Protein AF-A0A951ZIF2-F1 (afdb_monomer_lite)

Sequence (422 aa):
MQTAITSGGLFALAMPRGSGKTTLCERAALWALMYGHARFVVLIAATEGMAEKILDRLKSELQHNDDLARDFPHVCYPIRRLENNARRCIGQLFDGRQTRIEWGAKRVVFPTMPDSVCDGRNVSGACVTVSGLTGALRGQSHVLEDGSVVRPDLAIVDDPQTRESSGSPSQCAERLAIITGDVLGMSGPGRTISVLMPCTVCQRGDLADQLLDRRTYPQWHGERTRTVYAWPSATRLWEEYFLRLDEGHRHDRGVDEANAYYAEHREAMDHGAVVAWPERFDTNELSAIQHAMNLRHRLKDEAFFAEYQNDPLAAEDSADLVPVSVLVERVNRIARGVAPLRAETLTAFIDVHDALLYWAVAAWSGDGSGWLIDYGAYPEQPRRRSAEGVTDAGRRRSWRRPRRSDPGRSFGARGPDRGARV

Secondary structure (DSSP, 8-state):
-HHHHHH--EEEEE--TTS-HHHHHHHHHHHHHHTTS-SEEEEEESSHHHHHHHHHHHHHHHHH-HHHHHH-HHHHHHHHTTTT-GGGSTT-EETTEE---EE-SSEEEPPP--GGGTTT---TT-EEEEEETTS--TT--EE-TTSPEE---EEEEES---HHHHT-HHHHHHHHHHIIIIITT-SPTT-PPEEEEEE---STTSHHHHHH-TTT-TTEEEEE--SEEE--S-HHHHHHHHHHHHHHHHTT-TTHHHHHHHHHHHHHHHTT-EES-TT---TT-S-HHHHHHHHHHHHHHHHHHHHTTS-PPPPP-SS----HHHHHHT---PPTT---TT--EEEEEEEE-SS-EEEEEEEE-TTS-EEEEEEEEESPPS----SS---SGGGS---PPPPS------------------

Foldseek 3Di:
DLCCLQVPAAAEEEAFPPPCLLVVVLVVVVVCLQQVSWQEEEEEEQFQVVSLVSVVVNLCCLQPVVVCCVVFVQFSVLSVVCVLPQVVQVVDDDPNHRQNFGRDSFKTFTGQDDPVPGVNRGSRRRMYGYGYLPGPQADDWDQGPVRDIDWAQEYEYEANDDLVLQPDLVSQVVSLCSCVPRVQPRHDPPGTHRYYYHHFQLACPGNSNQLLDCVNPVRYVHDFDAQWPWAAPCVVLLVVLVVQQVVCVVVVVHNVRSQVSCVVCVCNRCHGIDGDDFPPADPSHDTSNRRLSVCCVVLPDQRSCRNRVSHGDHPPPPDPPCPVVNVVVPDDPDDAQDDDPQFDDKDKDWDDDDQKIKIWIKTAHPVGDIDTRDIAIPPGDPDDDDDDDDPDSPPDDDDDDDDPDDPDDDPDDDDDDDDDDD

pLDDT: mean 86.07, std 18.72, range [27.34, 98.38]

Radius of gyration: 31.66 Å; chains: 1; bounding box: 112×42×74 Å

Structure (mmCIF, N/CA/C/O backbone):
data_AF-A0A951ZIF2-F1
#
_entry.id   AF-A0A951ZIF2-F1
#
loop_
_atom_site.group_PDB
_atom_site.id
_atom_site.type_symbol
_atom_site.label_atom_id
_atom_site.label_alt_id
_atom_site.label_comp_id
_atom_site.label_asym_id
_atom_site.label_entity_id
_atom_site.label_seq_id
_atom_site.pdbx_PDB_ins_code
_atom_site.Cartn_x
_atom_site.Cartn_y
_atom_site.Cartn_z
_atom_site.occupancy
_atom_site.B_iso_or_equiv
_atom_site.auth_seq_id
_atom_site.auth_comp_id
_atom_site.auth_asym_id
_atom_site.auth_atom_id
_atom_site.pdbx_PDB_model_num
ATOM 1 N N . MET A 1 1 ? -6.973 -12.023 -0.160 1.00 89.31 1 MET A N 1
ATOM 2 C CA . MET A 1 1 ? -7.317 -11.002 0.866 1.00 89.31 1 MET A CA 1
ATOM 3 C C . MET A 1 1 ? -8.489 -11.405 1.762 1.00 89.31 1 MET A C 1
ATOM 5 O O . MET A 1 1 ? -8.261 -11.565 2.951 1.00 89.31 1 MET A O 1
ATOM 9 N N . GLN A 1 2 ? -9.709 -11.608 1.240 1.00 92.19 2 GLN A N 1
ATOM 10 C CA . GLN A 1 2 ? -10.892 -11.952 2.056 1.00 92.19 2 GLN A CA 1
ATOM 11 C C . GLN A 1 2 ? -10.670 -13.157 2.987 1.00 92.19 2 GLN A C 1
ATOM 13 O O . GLN A 1 2 ? -10.975 -13.082 4.176 1.00 92.19 2 GLN A O 1
ATOM 18 N N . THR A 1 3 ? -10.088 -14.244 2.473 1.00 91.00 3 THR A N 1
ATOM 19 C CA . THR A 1 3 ? -9.743 -15.431 3.273 1.00 91.00 3 THR A CA 1
ATOM 20 C C . THR A 1 3 ? -8.794 -15.093 4.422 1.00 91.00 3 THR A C 1
ATOM 22 O O . THR A 1 3 ? -9.026 -15.528 5.541 1.00 91.00 3 THR A O 1
ATOM 25 N N . ALA A 1 4 ? -7.773 -14.263 4.175 1.00 92.19 4 ALA A N 1
ATOM 26 C CA . ALA A 1 4 ? -6.820 -13.859 5.208 1.00 92.19 4 ALA A CA 1
ATOM 27 C C . ALA A 1 4 ? -7.498 -13.052 6.325 1.00 92.19 4 ALA A C 1
ATOM 29 O O . ALA A 1 4 ? -7.230 -13.302 7.490 1.00 92.19 4 ALA A O 1
ATOM 30 N N . ILE A 1 5 ? -8.420 -12.144 5.980 1.00 93.94 5 ILE A N 1
ATOM 31 C CA . ILE A 1 5 ? -9.170 -11.353 6.968 1.00 93.94 5 ILE A CA 1
ATOM 32 C C . ILE A 1 5 ? -10.111 -12.241 7.793 1.00 93.94 5 ILE A C 1
ATOM 34 O O . ILE A 1 5 ? -10.149 -12.130 9.012 1.00 93.94 5 ILE A O 1
ATOM 38 N N . THR A 1 6 ? -10.881 -13.110 7.136 1.00 90.31 6 THR A N 1
ATOM 39 C CA . THR A 1 6 ? -11.969 -13.870 7.785 1.00 90.31 6 THR A CA 1
ATOM 40 C C . THR A 1 6 ? -11.498 -15.102 8.542 1.00 90.31 6 THR A C 1
ATOM 42 O O . THR A 1 6 ? -12.114 -15.475 9.534 1.00 90.31 6 THR A O 1
ATOM 45 N N . SER A 1 7 ? -10.428 -15.748 8.077 1.00 84.44 7 SER A N 1
ATOM 46 C CA . SER A 1 7 ? -9.911 -16.986 8.675 1.00 84.44 7 SER A CA 1
ATOM 47 C C . SER A 1 7 ? -8.719 -16.750 9.604 1.00 84.44 7 SER A C 1
ATOM 49 O O . SER A 1 7 ? -8.267 -17.692 10.249 1.00 84.44 7 SER A O 1
ATOM 51 N N . GLY A 1 8 ? -8.212 -15.515 9.680 1.00 78.62 8 GLY A N 1
ATOM 52 C CA . GLY A 1 8 ? -6.922 -15.220 10.293 1.00 78.62 8 GLY A CA 1
ATOM 53 C C . GLY A 1 8 ? -5.784 -15.669 9.377 1.00 78.62 8 GLY A C 1
ATOM 54 O O . GLY A 1 8 ? -5.671 -16.842 9.026 1.00 78.62 8 GLY A O 1
ATOM 55 N N . GLY A 1 9 ? -4.930 -14.742 8.952 1.00 90.31 9 GLY A N 1
ATOM 56 C CA . GLY A 1 9 ? -3.824 -15.098 8.071 1.00 90.31 9 GLY A CA 1
ATOM 57 C C . GLY A 1 9 ? -2.937 -13.933 7.671 1.00 90.31 9 GLY A C 1
ATOM 58 O O . GLY A 1 9 ? -3.307 -12.764 7.786 1.00 90.31 9 GLY A O 1
ATOM 59 N N . LEU A 1 10 ? -1.753 -14.284 7.177 1.00 95.81 10 LEU A N 1
ATOM 60 C CA . LEU A 1 10 ? -0.747 -13.344 6.701 1.00 95.81 10 LEU A CA 1
ATOM 61 C C . LEU A 1 10 ? -0.702 -13.430 5.178 1.00 95.81 10 LEU A C 1
ATOM 63 O O . LEU A 1 10 ? -0.456 -14.499 4.621 1.00 95.81 10 LEU A O 1
ATOM 67 N N . PHE A 1 11 ? -0.980 -12.327 4.496 1.00 96.81 11 PHE A N 1
ATOM 68 C CA . PHE A 1 11 ? -1.065 -12.273 3.041 1.00 96.81 11 PHE A CA 1
ATOM 69 C C . PHE A 1 11 ? -0.164 -11.163 2.517 1.00 96.81 11 PHE A C 1
ATOM 71 O O . PHE A 1 11 ? -0.373 -9.995 2.837 1.00 96.81 11 PHE A O 1
ATOM 78 N N . ALA A 1 12 ? 0.820 -11.531 1.702 1.00 96.81 12 ALA A N 1
ATOM 79 C CA . ALA A 1 12 ? 1.711 -10.595 1.031 1.00 96.81 12 ALA A CA 1
ATOM 80 C C . ALA A 1 12 ? 1.383 -10.585 -0.462 1.00 96.81 12 ALA A C 1
ATOM 82 O O . ALA A 1 12 ? 1.265 -11.646 -1.077 1.00 96.81 12 ALA A O 1
ATOM 83 N N . LEU A 1 13 ? 1.232 -9.397 -1.042 1.00 95.69 13 LEU A N 1
ATOM 84 C CA . LEU A 1 13 ? 0.830 -9.239 -2.435 1.00 95.69 13 LEU A CA 1
ATOM 85 C C . LEU A 1 13 ? 1.728 -8.231 -3.138 1.00 95.69 13 LEU A C 1
ATOM 87 O O . LEU A 1 13 ? 1.702 -7.040 -2.825 1.00 95.69 13 LEU A O 1
ATOM 91 N N . ALA A 1 14 ? 2.443 -8.712 -4.148 1.00 95.62 14 ALA A N 1
ATOM 92 C CA . ALA A 1 14 ? 3.211 -7.879 -5.053 1.00 95.62 14 ALA A CA 1
ATOM 93 C C . ALA A 1 14 ? 2.496 -7.755 -6.400 1.00 95.62 14 ALA A C 1
ATOM 95 O O . ALA A 1 14 ? 2.204 -8.753 -7.070 1.00 95.62 14 ALA A O 1
ATOM 96 N N . MET A 1 15 ? 2.210 -6.515 -6.798 1.00 94.06 15 MET A N 1
ATOM 97 C CA . MET A 1 15 ? 1.589 -6.192 -8.084 1.00 94.06 15 MET A CA 1
ATOM 98 C C . MET A 1 15 ? 2.414 -5.166 -8.847 1.00 94.06 15 MET A C 1
ATOM 100 O O . MET A 1 15 ? 3.096 -4.361 -8.210 1.00 94.06 15 MET A O 1
ATOM 104 N N . PRO A 1 16 ? 2.346 -5.149 -10.190 1.00 93.38 16 PRO A N 1
ATOM 105 C CA . PRO A 1 16 ? 3.002 -4.117 -10.974 1.00 93.38 16 PRO A CA 1
ATOM 106 C C . PRO A 1 16 ? 2.578 -2.721 -10.521 1.00 93.38 16 PRO A C 1
ATOM 108 O O . PRO A 1 16 ? 1.409 -2.488 -10.177 1.00 93.38 16 PRO A O 1
ATOM 111 N N . ARG A 1 17 ? 3.508 -1.768 -10.564 1.00 90.69 17 ARG A N 1
ATOM 112 C CA . ARG A 1 17 ? 3.235 -0.372 -10.225 1.00 90.69 17 ARG A CA 1
ATOM 113 C C . ARG A 1 17 ? 2.013 0.166 -10.978 1.00 90.69 17 ARG A C 1
ATOM 115 O O . ARG A 1 17 ? 1.813 -0.099 -12.161 1.00 90.69 17 ARG A O 1
ATOM 122 N N . GLY A 1 18 ? 1.174 0.924 -10.274 1.00 87.12 18 GLY A N 1
ATOM 123 C CA . GLY A 1 18 ? -0.049 1.498 -10.844 1.00 87.12 18 GLY A CA 1
ATOM 124 C C . GLY A 1 18 ? -1.237 0.534 -10.947 1.00 87.12 18 GLY A C 1
ATOM 125 O O . GLY A 1 18 ? -2.290 0.951 -11.404 1.00 87.12 18 GLY A O 1
ATOM 126 N N . SER A 1 19 ? -1.127 -0.712 -10.473 1.00 88.12 19 SER A N 1
ATOM 127 C CA . SER A 1 19 ? -2.236 -1.690 -10.521 1.00 88.12 19 SER A CA 1
ATOM 128 C C . SER A 1 19 ? -3.218 -1.594 -9.339 1.00 88.12 19 SER A C 1
ATOM 130 O O . SER A 1 19 ? -3.991 -2.514 -9.099 1.00 88.12 19 SER A O 1
ATOM 132 N N . GLY A 1 20 ? -3.166 -0.514 -8.550 1.00 90.31 20 GLY A N 1
ATOM 133 C CA . GLY A 1 20 ? -4.113 -0.283 -7.451 1.00 90.31 20 GLY A CA 1
ATOM 134 C C . GLY A 1 20 ? -3.917 -1.156 -6.203 1.00 90.31 20 GLY A C 1
ATOM 135 O O . GLY A 1 20 ? -4.855 -1.297 -5.424 1.00 90.31 20 GLY A O 1
ATOM 136 N N . LYS A 1 21 ? -2.721 -1.721 -5.972 1.00 91.69 21 LYS A N 1
ATOM 137 C CA . LYS A 1 21 ? -2.437 -2.621 -4.831 1.00 91.69 21 LYS A CA 1
ATOM 138 C C . LYS A 1 21 ? -2.850 -2.044 -3.465 1.00 91.69 21 LYS A C 1
ATOM 140 O O . LYS A 1 21 ? -3.536 -2.710 -2.695 1.00 91.69 21 LYS A O 1
ATOM 145 N N . THR A 1 22 ? -2.510 -0.781 -3.201 1.00 92.31 22 THR A N 1
ATOM 146 C CA . THR A 1 22 ? -2.891 -0.082 -1.965 1.00 92.31 22 THR A CA 1
ATOM 147 C C . THR A 1 22 ? -4.398 0.137 -1.907 1.00 92.31 22 THR A C 1
ATOM 149 O O . THR A 1 22 ? -5.016 -0.117 -0.879 1.00 92.31 22 THR A O 1
ATOM 152 N N . THR A 1 23 ? -5.015 0.529 -3.027 1.00 93.69 23 THR A N 1
ATOM 153 C CA . THR A 1 23 ? -6.468 0.716 -3.120 1.00 93.69 23 THR A CA 1
ATOM 154 C C . THR A 1 23 ? -7.218 -0.578 -2.814 1.00 93.69 23 THR A C 1
ATOM 156 O O . THR A 1 23 ? -8.176 -0.545 -2.052 1.00 93.69 23 THR A O 1
ATOM 159 N N . LEU A 1 24 ? -6.777 -1.729 -3.328 1.00 93.75 24 LEU A N 1
ATOM 160 C CA . LEU A 1 24 ? -7.391 -3.025 -3.013 1.00 93.75 24 LEU A CA 1
ATOM 161 C C . LEU A 1 24 ? -7.364 -3.318 -1.505 1.00 93.75 24 LEU A C 1
ATOM 163 O O . LEU A 1 24 ? -8.386 -3.709 -0.941 1.00 93.75 24 LEU A O 1
ATOM 167 N N . CYS A 1 25 ? -6.234 -3.073 -0.838 1.00 93.88 25 CYS A N 1
ATOM 168 C CA . CYS A 1 25 ? -6.116 -3.253 0.610 1.00 93.88 25 CYS A CA 1
ATOM 169 C C . CYS A 1 25 ? -6.946 -2.236 1.411 1.00 93.88 25 CYS A C 1
ATOM 171 O O . CYS A 1 25 ? -7.539 -2.608 2.421 1.00 93.88 25 CYS A O 1
ATOM 173 N N . GLU A 1 26 ? -7.060 -0.987 0.951 1.00 94.19 26 GLU A N 1
ATOM 174 C CA . GLU A 1 26 ? -7.960 0.018 1.536 1.00 94.19 26 GLU A CA 1
ATOM 175 C C . GLU A 1 26 ? -9.424 -0.428 1.454 1.00 94.19 26 GLU A C 1
ATOM 177 O O . GLU A 1 26 ? -10.152 -0.367 2.446 1.00 94.19 26 GLU A O 1
ATOM 182 N N . ARG A 1 27 ? -9.859 -0.939 0.293 1.00 95.38 27 ARG A N 1
ATOM 183 C CA . ARG A 1 27 ? -11.214 -1.488 0.129 1.00 95.38 27 ARG A CA 1
ATOM 184 C C . ARG A 1 27 ? -11.439 -2.710 0.999 1.00 95.38 27 ARG A C 1
ATOM 186 O O . ARG A 1 27 ? -12.501 -2.819 1.604 1.00 95.38 27 ARG A O 1
ATOM 193 N N . ALA A 1 28 ? -10.443 -3.585 1.114 1.00 96.19 28 ALA A N 1
ATOM 194 C CA . ALA A 1 28 ? -10.508 -4.734 2.006 1.00 96.19 28 ALA A CA 1
ATOM 195 C C . ALA A 1 28 ? -10.625 -4.307 3.482 1.00 96.19 28 ALA A C 1
ATOM 197 O O . ALA A 1 28 ? -11.407 -4.903 4.217 1.00 96.19 28 ALA A O 1
ATOM 198 N N . ALA A 1 29 ? -9.916 -3.253 3.904 1.00 96.44 29 ALA A N 1
ATOM 199 C CA . ALA A 1 29 ? -10.017 -2.699 5.254 1.00 96.44 29 ALA A CA 1
ATOM 200 C C . ALA A 1 29 ? -11.392 -2.066 5.525 1.00 96.44 29 ALA A C 1
ATOM 202 O O . ALA A 1 29 ? -11.993 -2.360 6.557 1.00 96.44 29 ALA A O 1
ATOM 203 N N . LEU A 1 30 ? -11.929 -1.256 4.598 1.00 96.38 30 LEU A N 1
ATOM 204 C CA . LEU A 1 30 ? -13.293 -0.713 4.718 1.00 96.38 30 LEU A CA 1
ATOM 205 C C . LEU A 1 30 ? -14.324 -1.827 4.793 1.00 96.38 30 LEU A C 1
ATOM 207 O O . LEU A 1 30 ? -15.172 -1.811 5.676 1.00 96.38 30 LEU A O 1
ATOM 211 N N . TRP A 1 31 ? -14.240 -2.805 3.895 1.00 96.94 31 TRP A N 1
ATOM 212 C CA . TRP A 1 31 ? -15.128 -3.957 3.903 1.00 96.94 31 TRP A CA 1
ATOM 213 C C . TRP A 1 31 ? -15.056 -4.705 5.242 1.00 96.94 31 TRP A C 1
ATOM 215 O O . TRP A 1 31 ? -16.092 -4.989 5.839 1.00 96.94 31 TRP A O 1
ATOM 225 N N . ALA A 1 32 ? -13.851 -4.948 5.764 1.00 97.06 32 ALA A N 1
ATOM 226 C CA . ALA A 1 32 ? -13.676 -5.624 7.043 1.00 97.06 32 ALA A CA 1
ATOM 227 C C . ALA A 1 32 ? -14.291 -4.845 8.214 1.00 97.06 32 ALA A C 1
ATOM 229 O O . ALA A 1 32 ? -14.941 -5.450 9.063 1.00 97.06 32 ALA A O 1
ATOM 230 N N . LEU A 1 33 ? -14.123 -3.520 8.239 1.00 97.12 33 LEU A N 1
ATOM 231 C CA . LEU A 1 33 ? -14.714 -2.645 9.254 1.00 97.12 33 LEU A CA 1
ATOM 232 C C . LEU A 1 33 ? -16.241 -2.613 9.152 1.00 97.12 33 LEU A C 1
ATOM 234 O O . LEU A 1 33 ? -16.920 -2.810 10.150 1.00 97.12 33 LEU A O 1
ATOM 238 N N . MET A 1 34 ? -16.780 -2.399 7.950 1.00 96.12 34 MET A N 1
ATOM 239 C CA . MET A 1 34 ? -18.216 -2.200 7.706 1.00 96.12 34 MET A CA 1
ATOM 240 C C . MET A 1 34 ? -19.052 -3.460 7.922 1.00 96.12 34 MET A C 1
ATOM 242 O O . MET A 1 34 ? -20.202 -3.377 8.342 1.00 96.12 34 MET A O 1
ATOM 246 N N . TYR A 1 35 ? -18.476 -4.631 7.656 1.00 95.69 35 TYR A N 1
ATOM 247 C CA . TYR A 1 35 ? -19.122 -5.921 7.907 1.00 95.69 35 TYR A CA 1
ATOM 248 C C . TYR A 1 35 ? -18.730 -6.536 9.260 1.00 95.69 35 TYR A C 1
ATOM 250 O O . TYR A 1 35 ? -19.153 -7.646 9.573 1.00 95.69 35 TYR A O 1
ATOM 258 N N . GLY A 1 36 ? -17.931 -5.836 10.074 1.00 94.25 36 GLY A N 1
ATOM 259 C CA . GLY A 1 36 ? -17.532 -6.295 11.407 1.00 94.25 36 GLY A CA 1
ATOM 260 C C . GLY A 1 36 ? -16.567 -7.488 11.417 1.00 94.25 36 GLY A C 1
ATOM 261 O O . GLY A 1 36 ? -16.418 -8.140 12.449 1.00 94.25 36 GLY A O 1
ATOM 262 N N . HIS A 1 37 ? -15.898 -7.781 10.299 1.00 94.81 37 HIS A N 1
ATOM 263 C CA . HIS A 1 37 ? -14.835 -8.792 10.234 1.00 94.81 37 HIS A CA 1
ATOM 264 C C . HIS A 1 37 ? -13.554 -8.352 10.952 1.00 94.81 37 HIS A C 1
ATOM 266 O O . HIS A 1 37 ? -12.781 -9.198 11.391 1.00 94.81 37 HIS A O 1
ATOM 272 N N . ALA A 1 38 ? -13.339 -7.042 11.077 1.00 94.69 38 ALA A N 1
ATOM 273 C CA . ALA A 1 38 ? -12.296 -6.449 11.901 1.00 94.69 38 ALA A CA 1
ATOM 274 C C . ALA A 1 38 ? -12.899 -5.315 12.730 1.00 94.69 38 ALA A C 1
ATOM 276 O O . ALA A 1 38 ? -13.675 -4.506 12.218 1.00 94.69 38 ALA A O 1
ATOM 277 N N . ARG A 1 39 ? -12.540 -5.241 14.012 1.00 94.19 39 ARG A N 1
ATOM 278 C CA . ARG A 1 39 ? -12.967 -4.155 14.907 1.00 94.19 39 ARG A CA 1
ATOM 279 C C . ARG A 1 39 ? -11.878 -3.119 15.116 1.00 94.19 39 ARG A C 1
ATOM 281 O O . ARG A 1 39 ? -12.189 -1.993 15.500 1.00 94.19 39 ARG A O 1
ATOM 288 N N . PHE A 1 40 ? -10.617 -3.481 14.896 1.00 96.56 40 PHE A N 1
ATOM 289 C CA . PHE A 1 40 ? -9.499 -2.574 15.075 1.00 96.56 40 PHE A CA 1
ATOM 290 C C . PHE A 1 40 ? -8.433 -2.814 13.998 1.00 96.56 40 PHE A C 1
ATOM 292 O O . PHE A 1 40 ? -7.632 -3.747 14.071 1.00 96.56 40 PHE A O 1
ATOM 299 N N . VAL A 1 41 ? -8.405 -1.900 13.025 1.00 98.00 41 VAL A N 1
ATOM 300 C CA . VAL A 1 41 ? -7.436 -1.875 11.928 1.00 98.00 41 VAL A CA 1
ATOM 301 C C . VAL A 1 41 ? -6.259 -0.954 12.253 1.00 98.00 41 VAL A C 1
ATOM 303 O O . VAL A 1 41 ? -6.451 0.194 12.648 1.00 98.00 41 VAL A O 1
ATOM 306 N N . VAL A 1 42 ? -5.034 -1.425 12.025 1.00 98.00 42 VAL A N 1
ATOM 307 C CA . VAL A 1 42 ? -3.820 -0.597 12.088 1.00 98.00 42 VAL A CA 1
ATOM 308 C C . VAL A 1 42 ? -3.245 -0.445 10.685 1.00 98.00 42 VAL A C 1
ATOM 310 O O . VAL A 1 42 ? -2.929 -1.433 10.022 1.00 98.00 42 VAL A O 1
ATOM 313 N N . LEU A 1 43 ? -3.102 0.793 10.227 1.00 98.25 43 LEU A N 1
ATOM 314 C CA . LEU A 1 43 ? -2.470 1.133 8.957 1.00 98.25 43 LEU A CA 1
ATOM 315 C C . LEU A 1 43 ? -0.996 1.435 9.210 1.00 98.25 43 LEU A C 1
ATOM 317 O O . LEU A 1 43 ? -0.655 2.335 9.977 1.00 98.25 43 LEU A O 1
ATOM 321 N N . ILE A 1 44 ? -0.124 0.673 8.572 1.00 98.06 44 ILE A N 1
ATOM 322 C CA . ILE A 1 44 ? 1.321 0.735 8.738 1.00 98.06 44 ILE A CA 1
ATOM 323 C C . ILE A 1 44 ? 1.935 0.995 7.371 1.00 98.06 44 ILE A C 1
ATOM 325 O O . ILE A 1 44 ? 1.575 0.348 6.395 1.00 98.06 44 ILE A O 1
ATOM 329 N N . ALA A 1 45 ? 2.881 1.922 7.306 1.00 96.88 45 ALA A N 1
ATOM 330 C CA . ALA A 1 45 ? 3.685 2.161 6.113 1.00 96.88 45 ALA A CA 1
ATOM 331 C C . ALA A 1 45 ? 5.152 2.377 6.498 1.00 96.88 45 ALA A C 1
ATOM 333 O O . ALA A 1 45 ? 5.483 2.437 7.685 1.00 96.88 45 ALA A O 1
ATOM 334 N N . ALA A 1 46 ? 6.044 2.543 5.517 1.00 94.62 46 ALA A N 1
ATOM 335 C CA . ALA A 1 46 ? 7.453 2.850 5.786 1.00 94.62 46 ALA A CA 1
ATOM 336 C C . ALA A 1 46 ? 7.645 4.060 6.728 1.00 94.62 46 ALA A C 1
ATOM 338 O O . ALA A 1 46 ? 8.581 4.083 7.526 1.00 94.62 46 ALA A O 1
ATOM 339 N N . THR A 1 47 ? 6.744 5.049 6.668 1.00 94.75 47 THR A N 1
ATOM 340 C CA . THR A 1 47 ? 6.709 6.211 7.572 1.00 94.75 47 THR A CA 1
ATOM 341 C C . THR A 1 47 ? 5.280 6.510 8.032 1.00 94.75 47 THR A C 1
ATOM 343 O O . THR A 1 47 ? 4.319 6.184 7.337 1.00 94.75 47 THR A O 1
ATOM 346 N N . GLU A 1 48 ? 5.127 7.177 9.180 1.00 95.56 48 GLU A N 1
ATOM 347 C CA . GLU A 1 48 ? 3.807 7.544 9.722 1.00 95.56 48 GLU A CA 1
ATOM 348 C C . GLU A 1 48 ? 3.017 8.445 8.758 1.00 95.56 48 GLU A C 1
ATOM 350 O O . GLU A 1 48 ? 1.848 8.187 8.495 1.00 95.56 48 GLU A O 1
ATOM 355 N N . GLY A 1 49 ? 3.673 9.428 8.131 1.00 96.31 49 GLY A N 1
ATOM 356 C CA . GLY A 1 49 ? 3.026 10.314 7.157 1.00 96.31 49 GLY A CA 1
ATOM 357 C C . GLY A 1 49 ? 2.542 9.602 5.885 1.00 96.31 49 GLY A C 1
ATOM 358 O O . GLY A 1 49 ? 1.607 10.066 5.236 1.00 96.31 49 GLY A O 1
ATOM 359 N N . MET A 1 50 ? 3.137 8.463 5.508 1.00 95.31 50 MET A N 1
ATOM 360 C CA . MET A 1 50 ? 2.594 7.623 4.430 1.00 95.31 50 MET A CA 1
ATOM 361 C C . MET A 1 50 ? 1.334 6.881 4.885 1.00 95.31 50 MET A C 1
ATOM 363 O O . MET A 1 50 ? 0.367 6.822 4.128 1.00 95.31 50 MET A O 1
ATOM 367 N N . ALA A 1 51 ? 1.309 6.387 6.125 1.00 96.81 51 ALA A N 1
ATOM 368 C CA . ALA A 1 51 ? 0.135 5.738 6.701 1.00 96.81 51 ALA A CA 1
ATOM 369 C C . ALA A 1 51 ? -1.037 6.723 6.899 1.00 96.81 51 ALA A C 1
ATOM 371 O O . ALA A 1 51 ? -2.183 6.378 6.615 1.00 96.81 51 ALA A O 1
ATOM 372 N N . GLU A 1 52 ? -0.763 7.973 7.285 1.00 97.62 52 GLU A N 1
ATOM 373 C CA . GLU A 1 52 ? -1.771 9.045 7.354 1.00 97.62 52 GLU A CA 1
ATOM 374 C C . GLU A 1 52 ? -2.459 9.277 6.001 1.00 97.62 52 GLU A C 1
ATOM 376 O O . GLU A 1 52 ? -3.681 9.379 5.943 1.00 97.62 52 GLU A O 1
ATOM 381 N N . LYS A 1 53 ? -1.715 9.245 4.886 1.00 97.00 53 LYS A N 1
ATOM 382 C CA . LYS A 1 53 ? -2.301 9.369 3.536 1.00 97.00 53 LYS A CA 1
ATOM 383 C C . LYS A 1 53 ? -3.225 8.205 3.164 1.00 97.00 53 LYS A C 1
ATOM 385 O O . LYS A 1 53 ? -4.125 8.381 2.343 1.00 97.00 53 LYS A O 1
ATOM 390 N N . ILE A 1 54 ? -2.990 7.007 3.700 1.00 97.00 54 ILE A N 1
ATOM 391 C CA . ILE A 1 54 ? -3.901 5.859 3.536 1.00 97.00 54 ILE A CA 1
ATOM 392 C C . ILE A 1 54 ? -5.177 6.124 4.342 1.00 97.00 54 ILE A C 1
ATOM 394 O O . ILE A 1 54 ? -6.284 5.984 3.821 1.00 97.00 54 ILE A O 1
ATOM 398 N N . LEU A 1 55 ? -5.035 6.589 5.588 1.00 97.88 55 LEU A N 1
ATOM 399 C CA . LEU A 1 55 ? -6.180 6.953 6.421 1.00 97.88 55 LEU A CA 1
ATOM 400 C C . LEU A 1 55 ? -7.014 8.076 5.791 1.00 97.88 55 LEU A C 1
ATOM 402 O O . LEU A 1 55 ? -8.236 7.981 5.783 1.00 97.88 55 LEU A O 1
ATOM 406 N N . ASP A 1 56 ? -6.394 9.103 5.215 1.00 97.50 56 ASP A N 1
ATOM 407 C CA . ASP A 1 56 ? -7.117 10.195 4.555 1.00 97.50 56 ASP A CA 1
ATOM 408 C C . ASP A 1 56 ? -7.915 9.722 3.331 1.00 97.50 56 ASP A C 1
ATOM 410 O O . ASP A 1 56 ? -9.033 10.193 3.107 1.00 97.50 56 ASP A O 1
ATOM 414 N N . ARG A 1 57 ? -7.408 8.735 2.579 1.00 97.00 57 ARG A N 1
ATOM 415 C CA . ARG A 1 57 ? -8.165 8.092 1.491 1.00 97.00 57 ARG A CA 1
ATOM 416 C C . ARG A 1 57 ? -9.379 7.332 2.023 1.00 97.00 57 ARG A C 1
ATOM 418 O O . ARG A 1 57 ? -10.483 7.544 1.526 1.00 97.00 57 ARG A O 1
ATOM 425 N N . LEU A 1 58 ? -9.215 6.540 3.085 1.00 97.19 58 LEU A N 1
ATOM 426 C CA . LEU A 1 58 ? -10.333 5.865 3.763 1.00 97.19 58 LEU A CA 1
ATOM 427 C C . LEU A 1 58 ? -11.367 6.868 4.296 1.00 97.19 58 LEU A C 1
ATOM 429 O O . LEU A 1 58 ? -12.569 6.689 4.119 1.00 97.19 58 LEU A O 1
ATOM 433 N N . LYS A 1 59 ? -10.906 7.962 4.907 1.00 97.56 59 LYS A N 1
ATOM 434 C CA . LYS A 1 59 ? -11.753 9.056 5.396 1.00 97.56 59 LYS A CA 1
ATOM 435 C C . LYS A 1 59 ? -12.511 9.743 4.267 1.00 97.56 59 LYS A C 1
ATOM 437 O O . LYS A 1 59 ? -13.655 10.148 4.470 1.00 97.56 59 LYS A O 1
ATOM 442 N N . SER A 1 60 ? -11.898 9.896 3.094 1.00 96.94 60 SER A N 1
ATOM 443 C CA . SER A 1 60 ? -12.574 10.443 1.917 1.00 96.94 60 SER A CA 1
ATOM 444 C C . SER A 1 60 ? -13.739 9.553 1.487 1.00 96.94 60 SER A C 1
ATOM 446 O O . SER A 1 60 ? -14.837 10.056 1.273 1.00 96.94 60 SER A O 1
ATOM 448 N N . GLU A 1 61 ? -13.541 8.234 1.459 1.00 97.25 61 GLU A N 1
ATOM 449 C CA . GLU A 1 61 ? -14.600 7.274 1.127 1.00 97.25 61 GLU A CA 1
ATOM 450 C C . GLU A 1 61 ? -15.767 7.332 2.111 1.00 97.25 61 GLU A C 1
ATOM 452 O O . GLU A 1 61 ? -16.919 7.448 1.701 1.00 97.25 61 GLU A O 1
ATOM 457 N N . LEU A 1 62 ? -15.476 7.353 3.413 1.00 97.12 62 LEU A N 1
ATOM 458 C CA . LEU A 1 62 ? -16.497 7.459 4.461 1.00 97.12 62 LEU A CA 1
ATOM 459 C C . LEU A 1 62 ? -17.338 8.744 4.354 1.00 97.12 62 LEU A C 1
ATOM 461 O O . LEU A 1 62 ? -18.513 8.746 4.727 1.00 97.12 62 LEU A O 1
ATOM 465 N N . GLN A 1 63 ? -16.747 9.830 3.849 1.00 96.88 63 GLN A N 1
ATOM 466 C CA . GLN A 1 63 ? -17.401 11.132 3.717 1.00 96.88 63 GLN A CA 1
ATOM 467 C C . GLN A 1 63 ? -18.133 11.316 2.385 1.00 96.88 63 GLN A C 1
ATOM 469 O O . GLN A 1 63 ? -19.185 11.947 2.367 1.00 96.88 63 GLN A O 1
ATOM 474 N N . HIS A 1 64 ? -17.605 10.796 1.279 1.00 96.81 64 HIS A N 1
ATOM 475 C CA . HIS A 1 64 ? -18.044 11.211 -0.059 1.00 96.81 64 HIS A CA 1
ATOM 476 C C . HIS A 1 64 ? -18.599 10.077 -0.923 1.00 96.81 64 HIS A C 1
ATOM 478 O O . HIS A 1 64 ? -19.173 10.349 -1.971 1.00 96.81 64 HIS A O 1
ATOM 484 N N . ASN A 1 65 ? -18.475 8.814 -0.508 1.00 97.44 65 ASN A N 1
ATOM 485 C CA . ASN A 1 65 ? -19.015 7.696 -1.275 1.00 97.44 65 ASN A CA 1
ATOM 486 C C . ASN A 1 65 ? -20.510 7.505 -0.974 1.00 97.44 65 ASN A C 1
ATOM 488 O O . ASN A 1 65 ? -20.882 7.116 0.137 1.00 97.44 65 ASN A O 1
ATOM 492 N N . ASP A 1 66 ? -21.372 7.842 -1.934 1.00 97.88 66 ASP A N 1
ATOM 493 C CA . ASP A 1 66 ? -22.832 7.784 -1.773 1.00 97.88 66 ASP A CA 1
ATOM 494 C C . ASP A 1 66 ? -23.387 6.364 -1.741 1.00 97.88 66 ASP A C 1
ATOM 496 O O . ASP A 1 66 ? -24.371 6.121 -1.044 1.00 97.88 66 ASP A O 1
ATOM 500 N N . ASP A 1 67 ? -22.740 5.419 -2.419 1.00 97.06 67 ASP A N 1
ATOM 501 C CA . ASP A 1 67 ? -23.126 4.011 -2.349 1.00 97.06 67 ASP A CA 1
ATOM 502 C C . ASP A 1 67 ? -22.808 3.445 -0.961 1.00 97.06 67 ASP A C 1
ATOM 504 O O . ASP A 1 67 ? -23.669 2.839 -0.326 1.00 97.06 67 ASP A O 1
ATOM 508 N N . LEU A 1 68 ? -21.630 3.766 -0.416 1.00 95.62 68 LEU A N 1
ATOM 509 C CA . LEU A 1 68 ? -21.266 3.396 0.953 1.00 95.62 68 LEU A CA 1
ATOM 510 C C . LEU A 1 68 ? -22.218 4.019 1.985 1.00 95.62 68 LEU A C 1
ATOM 512 O O . LEU A 1 68 ? -22.613 3.358 2.942 1.00 95.62 68 LEU A O 1
ATOM 516 N N . ALA A 1 69 ? -22.617 5.278 1.789 1.00 96.94 69 ALA A N 1
ATOM 517 C CA . ALA A 1 69 ? -23.554 5.949 2.685 1.00 96.94 69 ALA A CA 1
ATOM 518 C C . ALA A 1 69 ? -24.983 5.403 2.589 1.00 96.94 69 ALA A C 1
ATOM 520 O O . ALA A 1 69 ? -25.711 5.447 3.583 1.00 96.94 69 ALA A O 1
ATOM 521 N N . ARG A 1 70 ? -25.377 4.887 1.418 1.00 96.00 70 ARG A N 1
ATOM 522 C CA . ARG A 1 70 ? -26.651 4.191 1.222 1.00 96.00 70 ARG A CA 1
ATOM 523 C C . ARG A 1 70 ? -26.670 2.858 1.967 1.00 96.00 70 ARG A C 1
ATOM 525 O O . ARG A 1 70 ? -27.669 2.558 2.612 1.00 96.00 70 ARG A O 1
ATOM 532 N N . ASP A 1 71 ? -25.568 2.112 1.917 1.00 95.25 71 ASP A N 1
ATOM 533 C CA . ASP A 1 71 ? -25.464 0.780 2.523 1.00 95.25 71 ASP A CA 1
ATOM 534 C C . ASP A 1 71 ? -25.197 0.822 4.040 1.00 95.25 71 ASP A C 1
ATOM 536 O O . ASP A 1 71 ? -25.682 -0.034 4.779 1.00 95.25 71 ASP A O 1
ATOM 540 N N . PHE A 1 72 ? -24.448 1.822 4.526 1.00 96.88 72 PHE A N 1
ATOM 541 C CA . PHE A 1 72 ? -24.048 1.962 5.936 1.00 96.88 72 PHE A CA 1
ATOM 542 C C . PHE A 1 72 ? -24.385 3.352 6.506 1.00 96.88 72 PHE A C 1
ATOM 544 O O . PHE A 1 72 ? -23.501 4.069 6.996 1.00 96.88 72 PHE A O 1
ATOM 551 N N . PRO A 1 73 ? -25.668 3.765 6.494 1.00 96.50 73 PRO A N 1
ATOM 552 C CA . PRO A 1 73 ? -26.064 5.112 6.902 1.00 96.50 73 PRO A CA 1
ATOM 553 C C . PRO A 1 73 ? -25.728 5.406 8.368 1.00 96.50 73 PRO A C 1
ATOM 555 O O . PRO A 1 73 ? -25.335 6.524 8.691 1.00 96.50 73 PRO A O 1
ATOM 558 N N . HIS A 1 74 ? -25.806 4.407 9.251 1.00 96.44 74 HIS A N 1
ATOM 559 C CA . HIS A 1 74 ? -25.482 4.547 10.674 1.00 96.44 74 HIS A CA 1
ATOM 560 C C . HIS A 1 74 ? -24.004 4.895 10.937 1.00 96.44 74 HIS A C 1
ATOM 562 O O . HIS A 1 74 ? -23.705 5.501 11.961 1.00 96.44 74 HIS A O 1
ATOM 568 N N . VAL A 1 75 ? -23.091 4.588 10.007 1.00 97.38 75 VAL A N 1
ATOM 569 C CA . VAL A 1 75 ? -21.672 4.983 10.080 1.00 97.38 75 VAL A CA 1
ATOM 570 C C . VAL A 1 75 ? -21.421 6.271 9.301 1.00 97.38 75 VAL A C 1
ATOM 572 O O . VAL A 1 75 ? -20.874 7.239 9.834 1.00 97.38 75 VAL A O 1
ATOM 575 N N . CYS A 1 76 ? -21.830 6.304 8.032 1.00 97.75 76 CYS A N 1
ATOM 576 C CA . CYS A 1 76 ? -21.490 7.392 7.119 1.00 97.75 76 CYS A CA 1
ATOM 577 C C . CYS A 1 76 ? -22.226 8.693 7.435 1.00 97.75 76 CYS A C 1
ATOM 579 O O . CYS A 1 76 ? -21.637 9.765 7.304 1.00 97.75 76 CYS A O 1
ATOM 581 N N . TYR A 1 77 ? -23.492 8.645 7.862 1.00 97.38 77 TYR A N 1
ATOM 582 C CA . TYR A 1 77 ? -24.245 9.868 8.141 1.00 97.38 77 TYR A CA 1
ATOM 583 C C . TYR A 1 77 ? -23.628 10.680 9.294 1.00 97.38 77 TYR A C 1
ATOM 585 O O . TYR A 1 77 ? -23.346 11.864 9.079 1.00 97.38 77 TYR A O 1
ATOM 593 N N . PRO A 1 78 ? -23.324 10.100 10.476 1.00 97.69 78 PRO A N 1
ATOM 594 C CA . PRO A 1 78 ? -22.647 10.839 11.543 1.00 97.69 78 PRO A CA 1
ATOM 595 C C . PRO A 1 78 ? -21.269 11.377 11.126 1.00 97.69 78 PRO A C 1
ATOM 597 O O . PRO A 1 78 ? -20.953 12.530 11.428 1.00 97.69 78 PRO A O 1
ATOM 600 N N . ILE A 1 79 ? -20.485 10.601 10.364 1.00 98.06 79 ILE A N 1
ATOM 601 C CA . ILE A 1 79 ? -19.186 11.042 9.824 1.00 98.06 79 ILE A CA 1
ATOM 602 C C . ILE A 1 79 ? -19.358 12.258 8.904 1.00 98.06 79 ILE A C 1
ATOM 604 O O . ILE A 1 79 ? -18.682 13.270 9.084 1.00 98.06 79 ILE A O 1
ATOM 608 N N . ARG A 1 80 ? -20.303 12.212 7.958 1.00 98.00 80 ARG A N 1
ATOM 609 C CA . ARG A 1 80 ? -20.591 13.323 7.034 1.00 98.00 80 ARG A CA 1
ATOM 610 C C . ARG A 1 80 ? -21.003 14.598 7.771 1.00 98.00 80 ARG A C 1
ATOM 612 O O . ARG A 1 80 ? -20.626 15.693 7.361 1.00 98.00 80 ARG A O 1
ATOM 619 N N . ARG A 1 81 ? -21.716 14.478 8.898 1.00 97.50 81 ARG A N 1
ATOM 620 C CA . ARG A 1 81 ? -22.118 15.623 9.740 1.00 97.50 81 ARG A CA 1
ATOM 621 C C . ARG A 1 81 ? -20.972 16.279 10.509 1.00 97.50 81 ARG A C 1
ATOM 623 O O . ARG A 1 81 ? -21.149 17.383 11.032 1.00 97.50 81 ARG A O 1
ATOM 630 N N . LEU A 1 82 ? -19.792 15.661 10.546 1.00 97.12 82 LEU A N 1
ATOM 631 C CA . LEU A 1 82 ? -18.596 16.328 11.052 1.00 97.12 82 LEU A CA 1
ATOM 632 C C . LEU A 1 82 ? -18.100 17.425 10.106 1.00 97.12 82 LEU A C 1
ATOM 634 O O . LEU A 1 82 ? -17.412 18.323 10.580 1.00 97.12 82 LEU A O 1
ATOM 638 N N . GLU A 1 83 ? -18.431 17.376 8.807 1.00 94.19 83 GLU A N 1
ATOM 639 C CA . GLU A 1 83 ? -17.948 18.335 7.793 1.00 94.19 83 GLU A CA 1
ATOM 640 C C . GLU A 1 83 ? -16.420 18.520 7.870 1.00 94.19 83 GLU A C 1
ATOM 642 O O . GLU A 1 83 ? -15.896 19.634 7.870 1.00 94.19 83 GLU A O 1
ATOM 647 N N . ASN A 1 84 ? -15.708 17.398 8.036 1.00 91.88 84 ASN A N 1
ATOM 648 C CA . ASN A 1 84 ? -14.263 17.325 8.253 1.00 91.88 84 ASN A CA 1
ATOM 649 C C . ASN A 1 84 ? -13.726 18.192 9.419 1.00 91.88 84 ASN A C 1
ATOM 651 O O . ASN A 1 84 ? -12.562 18.592 9.435 1.00 91.88 84 ASN A O 1
ATOM 655 N N . ASN A 1 85 ? -14.557 18.480 10.424 1.00 94.31 85 ASN A N 1
ATOM 656 C CA . ASN A 1 85 ? -14.183 19.250 11.604 1.00 94.31 85 ASN A CA 1
ATOM 657 C C . ASN A 1 85 ? -14.191 18.371 12.861 1.00 94.31 85 ASN A C 1
ATOM 659 O O . ASN A 1 85 ? -15.229 18.150 13.487 1.00 94.31 85 ASN A O 1
ATOM 663 N N . ALA A 1 86 ? -12.997 17.946 13.283 1.00 94.19 86 ALA A N 1
ATOM 664 C CA . ALA A 1 86 ? -12.792 17.094 14.456 1.00 94.19 86 ALA A CA 1
ATOM 665 C C . ALA A 1 86 ? -13.429 17.646 15.747 1.00 94.19 86 ALA A C 1
ATOM 667 O O . ALA A 1 86 ? -13.874 16.874 16.595 1.00 94.19 86 ALA A O 1
ATOM 668 N N . ARG A 1 87 ? -13.545 18.976 15.898 1.00 94.94 87 ARG A N 1
ATOM 669 C CA . ARG A 1 87 ? -14.148 19.599 17.093 1.00 94.94 87 ARG A CA 1
ATOM 670 C C . ARG A 1 87 ? -15.634 19.269 17.240 1.00 94.94 87 ARG A C 1
ATOM 672 O O . ARG A 1 87 ? -16.157 19.327 18.348 1.00 94.94 87 ARG A O 1
ATOM 679 N N . ARG A 1 88 ? -16.308 18.899 16.146 1.00 96.19 88 ARG A N 1
ATOM 680 C CA . ARG A 1 88 ? -17.723 18.507 16.161 1.00 96.19 88 ARG A CA 1
ATOM 681 C C . ARG A 1 88 ? -17.966 17.123 16.763 1.00 96.19 88 ARG A C 1
ATOM 683 O O . ARG A 1 88 ? -19.103 16.839 17.115 1.00 96.19 88 ARG A O 1
ATOM 690 N N . CYS A 1 89 ? -16.926 16.307 16.951 1.00 96.94 89 CYS A N 1
ATOM 691 C CA . CYS A 1 89 ? -17.052 14.983 17.565 1.00 96.94 89 CYS A CA 1
ATOM 692 C C . CYS A 1 89 ? -17.586 15.057 19.006 1.00 96.94 89 CYS A C 1
ATOM 694 O O . CYS A 1 89 ? -18.490 14.313 19.370 1.00 96.94 89 CYS A O 1
ATOM 696 N N . ILE A 1 90 ? -17.075 16.001 19.811 1.00 94.38 90 ILE A N 1
ATOM 697 C CA . ILE A 1 90 ? -17.370 16.117 21.255 1.00 94.38 90 ILE A CA 1
ATOM 698 C C . ILE A 1 90 ? -18.870 16.327 21.522 1.00 94.38 90 ILE A C 1
ATOM 700 O O . ILE A 1 90 ? -19.423 15.785 22.478 1.00 94.38 90 ILE A O 1
ATOM 704 N N . GLY A 1 91 ? -19.523 17.131 20.680 1.00 93.44 91 GLY A N 1
ATOM 705 C CA . GLY A 1 91 ? -20.937 17.477 20.812 1.00 93.44 91 GLY A CA 1
ATOM 706 C C . GLY A 1 91 ? -21.877 16.619 19.968 1.00 93.44 91 GLY A C 1
ATOM 707 O O . GLY A 1 91 ? -23.069 16.910 19.932 1.00 93.44 91 GLY A O 1
ATOM 708 N N . GLN A 1 92 ? -21.375 15.610 19.248 1.00 97.50 92 GLN A N 1
ATOM 709 C CA . GLN A 1 92 ? -22.216 14.826 18.351 1.00 97.50 92 GLN A CA 1
ATOM 710 C C . GLN A 1 92 ? -23.063 13.821 19.140 1.00 97.50 92 GLN A C 1
ATOM 712 O O . GLN A 1 92 ? -22.547 12.856 19.714 1.00 97.50 92 GLN A O 1
ATOM 717 N N . LEU A 1 93 ? -24.379 14.037 19.117 1.00 97.19 93 LEU A N 1
ATOM 718 C CA . LEU A 1 93 ? -25.369 13.199 19.783 1.00 97.19 93 LEU A CA 1
ATOM 719 C C . LEU A 1 93 ? -26.223 12.427 18.770 1.00 97.19 93 LEU A C 1
ATOM 721 O O . LEU A 1 93 ? -26.537 12.938 17.695 1.00 97.19 93 LEU A O 1
ATOM 725 N N . PHE A 1 94 ? -26.660 11.235 19.162 1.00 95.88 94 PHE A N 1
ATOM 726 C CA . PHE A 1 94 ? -27.752 10.492 18.547 1.00 95.88 94 PHE A CA 1
ATOM 727 C C . PHE A 1 94 ? -28.764 10.152 19.646 1.00 95.88 94 PHE A C 1
ATOM 729 O O . PHE A 1 94 ? -28.402 9.537 20.646 1.00 95.88 94 PHE A O 1
ATOM 736 N N . ASP A 1 95 ? -30.007 10.612 19.494 1.00 93.94 95 ASP A N 1
ATOM 737 C CA . ASP A 1 95 ? -31.088 10.418 20.476 1.00 93.94 95 ASP A CA 1
ATOM 738 C C . ASP A 1 95 ? -30.680 10.756 21.932 1.00 93.94 95 ASP A C 1
ATOM 740 O O . ASP A 1 95 ? -30.837 9.981 22.873 1.00 93.94 95 ASP A O 1
ATOM 744 N N . GLY A 1 96 ? -30.032 11.916 22.105 1.00 94.38 96 GLY A N 1
ATOM 745 C CA . GLY A 1 96 ? -29.564 12.408 23.407 1.00 94.38 96 GLY A CA 1
ATOM 746 C C . GLY A 1 96 ? -28.314 11.718 23.972 1.00 94.38 96 GLY A C 1
ATOM 747 O O . GLY A 1 96 ? -27.797 12.166 24.995 1.00 94.38 96 GLY A O 1
ATOM 748 N N . ARG A 1 97 ? -27.784 10.677 23.319 1.00 94.06 97 ARG A N 1
ATOM 749 C CA . ARG A 1 97 ? -26.556 9.971 23.726 1.00 94.06 97 ARG A CA 1
ATOM 750 C C . ARG A 1 97 ? -25.372 10.379 22.859 1.00 94.06 97 ARG A C 1
ATOM 752 O O . ARG A 1 97 ? -25.530 10.634 21.670 1.00 94.06 97 ARG A O 1
ATOM 759 N N . GLN A 1 98 ? -24.176 10.445 23.439 1.00 95.38 98 GLN A N 1
ATOM 760 C CA . GLN A 1 98 ? -22.966 10.736 22.670 1.00 95.38 98 GLN A CA 1
ATOM 761 C C . GLN A 1 98 ? -22.641 9.588 21.720 1.00 95.38 98 GLN A C 1
ATOM 763 O O . GLN A 1 98 ? -22.569 8.437 22.135 1.00 95.38 98 GLN A O 1
ATOM 768 N N . THR A 1 99 ? -22.354 9.923 20.465 1.00 96.69 99 THR A N 1
ATOM 769 C CA . THR A 1 99 ? -21.872 8.943 19.479 1.00 96.69 99 THR A CA 1
ATOM 770 C C . THR A 1 99 ? -20.440 8.488 19.769 1.00 96.69 99 THR A C 1
ATOM 772 O O . THR A 1 99 ? -20.016 7.457 19.263 1.00 96.69 99 THR A O 1
ATOM 775 N N . ARG A 1 100 ? -19.665 9.249 20.560 1.00 95.50 100 ARG A N 1
ATOM 776 C CA . ARG A 1 100 ? -18.243 8.976 20.863 1.00 95.50 100 ARG A CA 1
ATOM 777 C C . ARG A 1 100 ? -17.368 8.781 19.615 1.00 95.50 100 ARG A C 1
ATOM 779 O O . ARG A 1 100 ? -16.315 8.157 19.690 1.00 95.50 100 ARG A O 1
ATOM 786 N N . ILE A 1 101 ? -17.811 9.310 18.475 1.00 97.62 101 ILE A N 1
ATOM 787 C CA . ILE A 1 101 ? -17.054 9.305 17.228 1.00 97.62 101 ILE A CA 1
ATOM 788 C C . ILE A 1 101 ? -15.710 10.014 17.441 1.00 97.62 101 ILE A C 1
ATOM 790 O O . ILE A 1 101 ? -15.641 11.027 18.140 1.00 97.62 101 ILE A O 1
ATOM 794 N N . GLU A 1 102 ? -14.644 9.517 16.821 1.00 97.56 102 GLU A N 1
ATOM 795 C CA . GLU A 1 102 ? -13.353 10.210 16.784 1.00 97.56 102 GLU A CA 1
ATOM 796 C C . GLU A 1 102 ? -12.936 10.439 15.334 1.00 97.56 102 GLU A C 1
ATOM 798 O O . GLU A 1 102 ? -13.012 9.536 14.500 1.00 97.56 102 GLU A O 1
ATOM 803 N N . TRP A 1 103 ? -12.462 11.649 15.038 1.00 97.81 103 TRP A N 1
ATOM 804 C CA . TRP A 1 103 ? -12.046 12.042 13.694 1.00 97.81 103 TRP A CA 1
ATOM 805 C C . TRP A 1 103 ? -10.724 12.804 13.719 1.00 97.81 103 TRP A C 1
ATOM 807 O O . TRP A 1 103 ? -10.674 14.026 13.588 1.00 97.81 103 TRP A O 1
ATOM 817 N N . GLY A 1 104 ? -9.639 12.074 13.954 1.00 97.19 104 GLY A N 1
ATOM 818 C CA . GLY A 1 104 ? -8.285 12.609 14.028 1.00 97.19 104 GLY A CA 1
ATOM 819 C C . GLY A 1 104 ? -7.482 12.448 12.735 1.00 97.19 104 GLY A C 1
ATOM 820 O O . GLY A 1 104 ? -7.935 11.883 11.737 1.00 97.19 104 GLY A O 1
ATOM 821 N N . ALA A 1 105 ? -6.244 12.946 12.774 1.00 95.94 105 ALA A N 1
ATOM 822 C CA . ALA A 1 105 ? -5.245 12.717 11.726 1.00 95.94 105 ALA A CA 1
ATOM 823 C C . ALA A 1 105 ? -4.654 11.298 11.787 1.00 95.94 105 ALA A C 1
ATOM 825 O O . ALA A 1 105 ? -4.336 10.718 10.760 1.00 95.94 105 ALA A O 1
ATOM 826 N N . LYS A 1 106 ? -4.551 10.726 12.994 1.00 96.75 106 LYS A N 1
ATOM 827 C CA . LYS A 1 106 ? -3.893 9.431 13.251 1.00 96.75 106 LYS A CA 1
ATOM 828 C C . LYS A 1 106 ? -4.827 8.333 13.750 1.00 96.75 106 LYS A C 1
ATOM 830 O O . LYS A 1 106 ? -4.396 7.210 14.008 1.00 96.75 106 LYS A O 1
ATOM 835 N N . ARG A 1 107 ? -6.091 8.685 13.975 1.00 96.94 107 ARG A N 1
ATOM 836 C CA . ARG A 1 107 ? -7.073 7.831 14.634 1.00 96.94 107 ARG A CA 1
ATOM 837 C C . ARG A 1 107 ? -8.478 8.204 14.196 1.00 96.94 107 ARG A C 1
ATOM 839 O O . ARG A 1 107 ? -8.827 9.384 14.205 1.00 96.94 107 ARG A O 1
ATOM 846 N N . VAL A 1 108 ? -9.266 7.200 13.847 1.00 98.00 108 VAL A N 1
ATOM 847 C CA . VAL A 1 108 ? -10.698 7.309 13.568 1.00 98.00 108 VAL A CA 1
ATOM 848 C C . VAL A 1 108 ? -11.418 6.243 14.381 1.00 98.00 108 VAL A C 1
ATOM 850 O O . VAL A 1 108 ? -10.973 5.098 14.417 1.00 98.00 108 VAL A O 1
ATOM 853 N N . VAL A 1 109 ? -12.524 6.613 15.019 1.00 98.00 109 VAL A N 1
ATOM 854 C CA . VAL A 1 109 ? -13.415 5.683 15.724 1.00 98.00 109 VAL A CA 1
ATOM 855 C C . VAL A 1 109 ? -14.821 5.887 15.184 1.00 98.00 109 VAL A C 1
ATOM 857 O O . VAL A 1 109 ? -15.302 7.020 15.138 1.00 98.00 109 VAL A O 1
ATOM 860 N N . PHE A 1 110 ? -15.461 4.804 14.745 1.00 98.00 110 PHE A N 1
ATOM 861 C CA . PHE A 1 110 ? -16.818 4.824 14.206 1.00 98.00 110 PHE A CA 1
ATOM 862 C C . PHE A 1 110 ? -17.842 5.215 15.279 1.00 98.00 110 PHE A C 1
ATOM 864 O O . PHE A 1 110 ? -17.653 4.894 16.456 1.00 98.00 110 PHE A O 1
ATOM 871 N N . PRO A 1 111 ? -18.934 5.900 14.889 1.00 97.50 111 PRO A N 1
ATOM 872 C CA . PRO A 1 111 ? -19.958 6.334 15.828 1.00 97.50 111 PRO A CA 1
ATOM 873 C C . PRO A 1 111 ? -20.591 5.137 16.543 1.00 97.50 111 PRO A C 1
ATOM 875 O O . PRO A 1 111 ? -20.812 4.078 15.960 1.00 97.50 111 PRO A O 1
ATOM 878 N N . THR A 1 112 ? -20.902 5.332 17.816 1.00 96.06 112 THR A N 1
ATOM 879 C CA . THR A 1 112 ? -21.665 4.402 18.640 1.00 96.06 112 THR A CA 1
ATOM 880 C C . THR A 1 112 ? -23.148 4.613 18.376 1.00 96.06 112 THR A C 1
ATOM 882 O O . THR A 1 112 ? -23.673 5.703 18.607 1.00 96.06 112 THR A O 1
ATOM 885 N N . MET A 1 113 ? -23.802 3.577 17.859 1.00 95.88 113 MET A N 1
ATOM 886 C CA . MET A 1 113 ? -25.183 3.595 17.386 1.00 95.88 113 MET A CA 1
ATOM 887 C C . MET A 1 113 ? -25.959 2.404 17.976 1.00 95.88 113 MET A C 1
ATOM 889 O O . MET A 1 113 ? -25.390 1.318 18.132 1.00 95.88 113 MET A O 1
ATOM 893 N N . PRO A 1 114 ? -27.252 2.567 18.313 1.00 94.00 114 PRO A N 1
ATOM 894 C CA . PRO A 1 114 ? -28.072 1.464 18.805 1.00 94.00 114 PRO A CA 1
ATOM 895 C C . PRO A 1 114 ? -28.363 0.444 17.696 1.00 94.00 114 PRO A C 1
ATOM 897 O O . PRO A 1 114 ? -28.539 0.814 16.537 1.00 94.00 114 PRO A O 1
ATOM 900 N N . ASP A 1 115 ? -28.505 -0.835 18.057 1.00 94.06 115 ASP A N 1
ATOM 901 C CA . ASP A 1 115 ? -28.769 -1.923 17.097 1.00 94.06 115 ASP A CA 1
ATOM 902 C C . ASP A 1 115 ? -29.991 -1.669 16.201 1.00 94.06 115 ASP A C 1
ATOM 904 O O . ASP A 1 115 ? -30.010 -2.091 15.045 1.00 94.06 115 ASP A O 1
ATOM 908 N N . SER A 1 116 ? -30.985 -0.928 16.705 1.00 94.12 116 SER A N 1
ATOM 909 C CA . SER A 1 116 ? -32.218 -0.583 15.989 1.00 94.12 116 SER A CA 1
ATOM 910 C C . SER A 1 116 ? -32.004 0.200 14.691 1.00 94.12 116 SER A C 1
ATOM 912 O O . SER A 1 116 ? -32.898 0.202 13.849 1.00 94.12 116 SER A O 1
ATOM 914 N N . VAL A 1 117 ? -30.850 0.854 14.509 1.00 93.94 117 VAL A N 1
ATOM 915 C CA . VAL A 1 117 ? -30.526 1.621 13.291 1.00 93.94 117 VAL A CA 1
ATOM 916 C C . VAL A 1 117 ? -29.363 1.036 12.490 1.00 93.94 117 VAL A C 1
ATOM 918 O O . VAL A 1 117 ? -28.972 1.605 11.472 1.00 93.94 117 VAL A O 1
ATOM 921 N N . CYS A 1 118 ? -28.812 -0.097 12.929 1.00 92.94 118 CYS A N 1
ATOM 922 C CA . CYS A 1 118 ? -27.617 -0.701 12.340 1.00 92.94 118 CYS A CA 1
ATOM 923 C C . CYS A 1 118 ? -27.915 -1.829 11.338 1.00 92.94 118 CYS A C 1
ATOM 925 O O . CYS A 1 118 ? -26.971 -2.407 10.810 1.00 92.94 118 CYS A O 1
ATOM 927 N N . ASP A 1 119 ? -29.186 -2.174 11.090 1.00 86.88 119 ASP A N 1
ATOM 928 C CA . ASP A 1 119 ? -29.603 -3.247 10.160 1.00 86.88 119 ASP A CA 1
ATOM 929 C C . ASP A 1 119 ? -28.806 -4.561 10.345 1.00 86.88 119 ASP A C 1
ATOM 931 O O . ASP A 1 119 ? -28.261 -5.153 9.412 1.00 86.88 119 ASP A O 1
ATOM 935 N N . GLY A 1 120 ? -28.631 -4.973 11.607 1.00 87.75 120 GLY A N 1
ATOM 936 C CA . GLY A 1 120 ? -27.875 -6.177 11.975 1.00 87.75 120 GLY A CA 1
ATOM 937 C C . GLY A 1 120 ? -26.347 -6.079 11.837 1.00 87.75 120 GLY A C 1
ATOM 938 O O . GLY A 1 120 ? -25.656 -7.053 12.124 1.00 87.75 120 GLY A O 1
ATOM 939 N N . ARG A 1 121 ? -25.798 -4.924 11.439 1.00 91.06 121 ARG A N 1
ATOM 940 C CA . ARG A 1 121 ? -24.358 -4.688 11.221 1.00 91.06 121 ARG A CA 1
ATOM 941 C C . ARG A 1 121 ? -23.818 -3.627 12.174 1.00 91.06 121 ARG A C 1
ATOM 943 O O . ARG A 1 121 ? -23.271 -2.614 11.753 1.00 91.06 121 ARG A O 1
ATOM 950 N N . ASN A 1 122 ? -23.992 -3.829 13.478 1.00 94.38 122 ASN A N 1
ATOM 951 C CA . ASN A 1 122 ? -23.500 -2.860 14.451 1.00 94.38 122 ASN A CA 1
ATOM 952 C C . ASN A 1 122 ? -21.967 -2.907 14.564 1.00 94.38 122 ASN A C 1
ATOM 954 O O . ASN A 1 122 ? -21.394 -3.820 15.159 1.00 94.38 122 ASN A O 1
ATOM 958 N N . VAL A 1 123 ? -21.316 -1.881 14.018 1.00 95.88 123 VAL A N 1
ATOM 959 C CA . VAL A 1 123 ? -19.855 -1.702 14.015 1.00 95.88 123 VAL A CA 1
ATOM 960 C C . VAL A 1 123 ? -19.408 -0.560 14.937 1.00 95.88 123 VAL A C 1
ATOM 962 O O . VAL A 1 123 ? -18.360 0.056 14.736 1.00 95.88 123 VAL A O 1
ATOM 965 N N . SER A 1 124 ? -20.209 -0.267 15.966 1.00 95.50 124 SER A N 1
ATOM 966 C CA . SER A 1 124 ? -19.943 0.785 16.950 1.00 95.50 124 SER A CA 1
ATOM 967 C C . SER A 1 124 ? -18.554 0.668 17.573 1.00 95.50 124 SER A C 1
ATOM 969 O O . SER A 1 124 ? -18.136 -0.405 18.028 1.00 95.50 124 SER A O 1
ATOM 971 N N . GLY A 1 125 ? -17.843 1.798 17.605 1.00 95.69 125 GLY A N 1
ATOM 972 C CA . GLY A 1 125 ? -16.500 1.895 18.171 1.00 95.69 125 GLY A CA 1
ATOM 973 C C . GLY A 1 125 ? -15.419 1.150 17.383 1.00 95.69 125 GLY A C 1
ATOM 974 O O . GLY A 1 125 ? -14.307 0.988 17.889 1.00 95.69 125 GLY A O 1
ATOM 975 N N . ALA A 1 126 ? -15.706 0.689 16.157 1.00 97.25 126 ALA A N 1
ATOM 976 C CA . ALA A 1 126 ? -14.664 0.183 15.272 1.00 97.25 126 ALA A CA 1
ATOM 977 C C . ALA A 1 126 ? -13.596 1.266 15.058 1.00 97.25 126 ALA A C 1
ATOM 979 O O . ALA A 1 126 ? -13.911 2.440 14.855 1.00 97.25 126 ALA A O 1
ATOM 980 N N . CYS A 1 127 ? -12.330 0.876 15.158 1.00 97.19 127 CYS A N 1
ATOM 981 C CA . CYS A 1 127 ? -11.211 1.798 15.306 1.00 97.19 127 CYS A CA 1
ATOM 982 C C . CYS A 1 127 ? -10.190 1.602 14.183 1.00 97.19 127 CYS A C 1
ATOM 984 O O . CYS A 1 127 ? -9.858 0.474 13.818 1.00 97.19 127 CYS A O 1
ATOM 986 N N . VAL A 1 128 ? -9.661 2.707 13.665 1.00 98.38 128 VAL A N 1
ATOM 987 C CA . VAL A 1 128 ? -8.538 2.724 12.727 1.00 98.38 128 VAL A CA 1
ATOM 988 C C . VAL A 1 128 ? -7.444 3.615 13.290 1.00 98.38 128 VAL A C 1
ATOM 990 O O . VAL A 1 128 ? -7.706 4.773 13.617 1.00 98.38 128 VAL A O 1
ATOM 993 N N . THR A 1 129 ? -6.222 3.102 13.394 1.00 98.12 129 THR A N 1
ATOM 994 C CA . THR A 1 129 ? -5.036 3.890 13.760 1.00 98.12 129 THR A CA 1
ATOM 995 C C . THR A 1 129 ? -3.976 3.818 12.674 1.00 98.12 129 THR A C 1
ATOM 997 O O . THR A 1 129 ? -4.010 2.944 11.809 1.00 98.12 129 THR A O 1
ATOM 1000 N N . VAL A 1 130 ? -3.029 4.752 12.715 1.00 97.75 130 VAL A N 1
ATOM 1001 C CA . VAL A 1 130 ? -1.867 4.775 11.821 1.00 97.75 130 VAL A CA 1
ATOM 1002 C C . VAL A 1 130 ? -0.575 4.643 12.613 1.00 97.75 130 VAL A C 1
ATOM 1004 O O . VAL A 1 130 ? -0.503 5.069 13.766 1.00 97.75 130 VAL A O 1
ATOM 1007 N N . SER A 1 131 ? 0.457 4.089 11.985 1.00 97.00 131 SER A N 1
ATOM 1008 C CA . SER A 1 131 ? 1.819 4.115 12.508 1.00 97.00 131 SER A CA 1
ATOM 1009 C C . SER A 1 131 ? 2.842 3.985 11.379 1.00 97.00 131 SER A C 1
ATOM 1011 O O . SER A 1 131 ? 2.573 3.394 10.334 1.00 97.00 131 SER A O 1
ATOM 1013 N N . GLY A 1 132 ? 4.039 4.531 11.579 1.00 96.38 132 GLY A N 1
ATOM 1014 C CA . GLY A 1 132 ? 5.193 4.135 10.772 1.00 96.38 132 GLY A CA 1
ATOM 1015 C C . GLY A 1 132 ? 5.704 2.773 11.235 1.00 96.38 132 GLY A C 1
ATOM 1016 O O . GLY A 1 132 ? 5.553 2.433 12.406 1.00 96.38 132 GLY A O 1
ATOM 1017 N N . LEU A 1 133 ? 6.344 2.005 10.354 1.00 96.06 133 LEU A N 1
ATOM 1018 C CA . LEU A 1 133 ? 6.827 0.669 10.708 1.00 96.06 133 LEU A CA 1
ATOM 1019 C C . LEU A 1 133 ? 7.786 0.696 11.907 1.00 96.06 133 LEU A C 1
ATOM 1021 O O . LEU A 1 133 ? 7.656 -0.116 12.809 1.00 96.06 133 LEU A O 1
ATOM 1025 N N . THR A 1 134 ? 8.700 1.661 11.968 1.00 92.44 134 THR A N 1
ATOM 1026 C CA . THR A 1 134 ? 9.628 1.841 13.101 1.00 92.44 134 THR A CA 1
ATOM 1027 C C . THR A 1 134 ? 9.046 2.689 14.241 1.00 92.44 134 THR A C 1
ATOM 1029 O O . THR A 1 134 ? 9.769 3.101 15.147 1.00 92.44 134 THR A O 1
ATOM 1032 N N . GLY A 1 135 ? 7.748 2.996 14.186 1.00 91.00 135 GLY A N 1
ATOM 1033 C CA . GLY A 1 135 ? 7.037 3.793 15.178 1.00 91.00 135 GLY A CA 1
ATOM 1034 C C . GLY A 1 135 ? 6.537 2.978 16.373 1.00 91.00 135 GLY A C 1
ATOM 1035 O O . GLY A 1 135 ? 6.873 1.812 16.579 1.00 91.00 135 GLY A O 1
ATOM 1036 N N . ALA A 1 136 ? 5.686 3.605 17.185 1.00 87.00 136 ALA A N 1
ATOM 1037 C CA . ALA A 1 136 ? 5.069 2.950 18.332 1.00 87.00 136 ALA A CA 1
ATOM 1038 C C . ALA A 1 136 ? 3.929 2.021 17.875 1.00 87.00 136 ALA A C 1
ATOM 1040 O O . ALA A 1 136 ? 2.807 2.463 17.641 1.00 87.00 136 ALA A O 1
ATOM 1041 N N . LEU A 1 137 ? 4.222 0.726 17.733 1.00 91.38 137 LEU A N 1
ATOM 1042 C CA . LEU A 1 137 ? 3.238 -0.292 17.333 1.00 91.38 137 LEU A CA 1
ATOM 1043 C C . LEU A 1 137 ? 2.621 -1.039 18.524 1.00 91.38 137 LEU A C 1
ATOM 1045 O O . LEU A 1 137 ? 1.452 -1.425 18.485 1.00 91.38 137 LEU A O 1
ATOM 1049 N N . ARG A 1 138 ? 3.398 -1.233 19.593 1.00 89.81 138 ARG A N 1
ATOM 1050 C CA . ARG A 1 138 ? 3.033 -2.080 20.738 1.00 89.81 138 ARG A CA 1
ATOM 1051 C C . ARG A 1 138 ? 2.007 -1.414 21.657 1.00 89.81 138 ARG A C 1
ATOM 1053 O O . ARG A 1 138 ? 2.020 -0.205 21.857 1.00 89.81 138 ARG A O 1
ATOM 1060 N N . GLY A 1 139 ? 1.167 -2.234 22.293 1.00 88.00 139 GLY A N 1
ATOM 1061 C CA . GLY A 1 139 ? 0.272 -1.800 23.377 1.00 88.00 139 GLY A CA 1
ATOM 1062 C C . GLY A 1 139 ? -0.996 -1.066 22.933 1.00 88.00 139 GLY A C 1
ATOM 1063 O O . GLY A 1 139 ? -1.742 -0.578 23.781 1.00 88.00 139 GLY A O 1
ATOM 1064 N N . GLN A 1 140 ? -1.269 -1.006 21.628 1.00 93.69 140 GLN A N 1
ATOM 1065 C CA . GLN A 1 140 ? -2.482 -0.382 21.110 1.00 93.69 140 GLN A CA 1
ATOM 1066 C C . GLN A 1 140 ? -3.742 -1.108 21.601 1.00 93.69 140 GLN A C 1
ATOM 1068 O O . GLN A 1 140 ? -3.849 -2.334 21.554 1.00 93.69 140 GLN A O 1
ATOM 1073 N N . SER A 1 141 ? -4.703 -0.328 22.091 1.00 93.75 141 SER A N 1
ATOM 1074 C CA . SER A 1 141 ? -6.023 -0.792 22.514 1.00 93.75 141 SER A CA 1
ATOM 1075 C C . SER A 1 141 ? -7.035 0.357 22.456 1.00 93.75 141 SER A C 1
ATOM 1077 O O . SER A 1 141 ? -6.664 1.534 22.391 1.00 93.75 141 SER A O 1
ATOM 1079 N N . H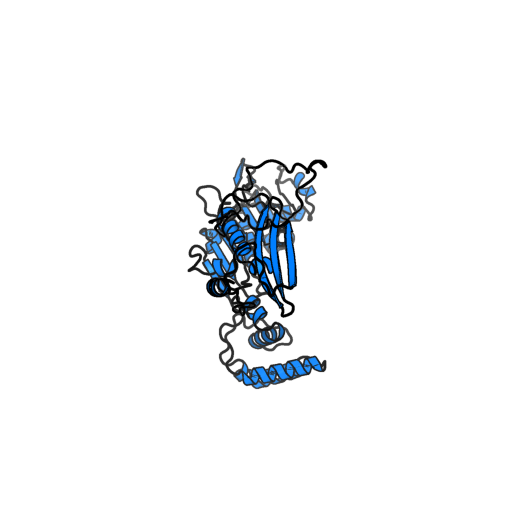IS A 1 142 ? -8.319 0.019 22.446 1.00 93.56 142 HIS A N 1
ATOM 1080 C CA . HIS A 1 142 ? -9.416 0.973 22.539 1.00 93.56 142 HIS A CA 1
ATOM 1081 C C . HIS A 1 142 ? -10.496 0.419 23.469 1.00 93.56 142 HIS A C 1
ATOM 1083 O O . HIS A 1 142 ? -10.802 -0.769 23.423 1.00 93.56 142 HIS A O 1
ATOM 1089 N N . VAL A 1 143 ? -11.036 1.273 24.335 1.00 92.94 143 VAL A N 1
ATOM 1090 C CA . VAL A 1 143 ? -12.117 0.923 25.261 1.00 92.94 143 VAL A CA 1
ATOM 1091 C C . VAL A 1 143 ? -13.434 1.371 24.641 1.00 92.94 143 VAL A C 1
ATOM 1093 O O . VAL A 1 143 ? -13.583 2.545 24.306 1.00 92.94 143 VAL A O 1
ATOM 1096 N N . LEU A 1 144 ? -14.363 0.435 24.487 1.00 90.62 144 LEU A N 1
ATOM 1097 C CA . LEU A 1 144 ? -15.692 0.674 23.935 1.00 90.62 144 LEU A CA 1
ATOM 1098 C C . LEU A 1 144 ? -16.643 1.265 24.984 1.00 90.62 144 LEU A C 1
ATOM 1100 O O . LEU A 1 144 ? -16.317 1.361 26.168 1.00 90.62 144 LEU A O 1
ATOM 1104 N N . GLU A 1 145 ? -17.843 1.665 24.556 1.00 86.56 145 GLU A N 1
ATOM 1105 C CA . GLU A 1 145 ? -18.854 2.222 25.464 1.00 86.56 145 GLU A CA 1
ATOM 1106 C C . GLU A 1 145 ? -19.265 1.257 26.584 1.00 86.56 145 GLU A C 1
ATOM 1108 O O . GLU A 1 145 ? -19.458 1.694 27.719 1.00 86.56 145 GLU A O 1
ATOM 1113 N N . ASP A 1 146 ? -19.327 -0.040 26.292 1.00 87.38 146 ASP A N 1
ATOM 1114 C CA . ASP A 1 146 ? -19.648 -1.095 27.258 1.00 87.38 146 ASP A CA 1
ATOM 1115 C C . ASP A 1 146 ? -18.488 -1.431 28.222 1.00 87.38 146 ASP A C 1
ATOM 1117 O O . ASP A 1 146 ? -18.619 -2.310 29.073 1.00 87.38 146 ASP A O 1
ATOM 1121 N N . GLY A 1 147 ? -17.348 -0.739 28.101 1.00 90.12 147 GLY A N 1
ATOM 1122 C CA . GLY A 1 147 ? -16.144 -0.961 28.901 1.00 90.12 147 GLY A CA 1
ATOM 1123 C C . GLY A 1 147 ? -15.258 -2.107 28.407 1.00 90.12 147 GLY A C 1
ATOM 1124 O O . GLY A 1 147 ? -14.184 -2.330 28.972 1.00 90.12 147 GLY A O 1
ATOM 1125 N N . SER A 1 148 ? -15.654 -2.824 27.353 1.00 90.69 148 SER A N 1
ATOM 1126 C CA . SER A 1 148 ? -14.819 -3.865 26.762 1.00 90.69 148 SER A CA 1
ATOM 1127 C C . SER A 1 148 ? -13.624 -3.262 26.017 1.00 90.69 148 SER A C 1
ATOM 1129 O O . SER A 1 148 ? -13.683 -2.167 25.455 1.00 90.69 148 SER A O 1
ATOM 1131 N N . VAL A 1 149 ? -12.497 -3.977 26.038 1.00 92.12 149 VAL A N 1
ATOM 1132 C CA . VAL A 1 149 ? -11.251 -3.531 25.407 1.00 92.12 149 VAL A CA 1
ATOM 1133 C C . VAL A 1 149 ? -11.055 -4.277 24.096 1.00 92.12 149 VAL A C 1
ATOM 1135 O O . VAL A 1 149 ? -10.900 -5.499 24.090 1.00 92.12 149 VAL A O 1
ATOM 1138 N N . VAL A 1 150 ? -10.992 -3.538 22.991 1.00 92.00 150 VAL A N 1
ATOM 1139 C CA . VAL A 1 150 ? -10.599 -4.067 21.684 1.00 92.00 150 VAL A CA 1
ATOM 1140 C C . VAL A 1 150 ? -9.118 -3.811 21.425 1.00 92.00 150 VAL A C 1
ATOM 1142 O O . VAL A 1 150 ? -8.554 -2.777 21.794 1.00 92.00 150 VAL A O 1
ATOM 1145 N N . ARG A 1 151 ? -8.472 -4.787 20.794 1.00 94.06 151 ARG A N 1
ATOM 1146 C CA . ARG A 1 151 ? -7.078 -4.738 20.345 1.00 94.06 151 ARG A CA 1
ATOM 1147 C C . ARG A 1 151 ? -7.034 -4.928 18.834 1.00 94.06 151 ARG A C 1
ATOM 1149 O O . ARG A 1 151 ? -7.999 -5.482 18.308 1.00 94.06 151 ARG A O 1
ATOM 1156 N N . PRO A 1 152 ? -5.945 -4.510 18.167 1.00 95.88 152 PRO A N 1
ATOM 1157 C CA . PRO A 1 152 ? -5.762 -4.751 16.745 1.00 95.88 152 PRO A CA 1
ATOM 1158 C C . PRO A 1 152 ? -6.050 -6.204 16.356 1.00 95.88 152 PRO A C 1
ATOM 1160 O O . PRO A 1 152 ? -5.496 -7.134 16.948 1.00 95.88 152 PRO A O 1
ATOM 1163 N N . ASP A 1 153 ? -6.923 -6.382 15.370 1.00 94.81 153 ASP A N 1
ATOM 1164 C CA . ASP A 1 153 ? -7.274 -7.675 14.775 1.00 94.81 153 ASP A CA 1
ATOM 1165 C C . ASP A 1 153 ? -7.009 -7.724 13.260 1.00 94.81 153 ASP A C 1
ATOM 1167 O O . ASP A 1 153 ? -6.962 -8.811 12.678 1.00 94.81 153 ASP A O 1
ATOM 1171 N N . LEU A 1 154 ? -6.701 -6.576 12.645 1.00 96.88 154 LEU A N 1
ATOM 1172 C CA . LEU A 1 154 ? -6.217 -6.465 11.271 1.00 96.88 154 LEU A CA 1
ATOM 1173 C C . LEU A 1 154 ? -5.106 -5.407 11.163 1.00 96.88 154 LEU A C 1
ATOM 1175 O O . LEU A 1 154 ? -5.234 -4.301 11.683 1.00 96.88 154 LEU A O 1
ATOM 1179 N N . ALA A 1 155 ? -4.031 -5.715 10.439 1.00 97.38 155 ALA A N 1
ATOM 1180 C CA . ALA A 1 155 ? -3.017 -4.744 10.039 1.00 97.38 155 ALA A CA 1
ATOM 1181 C C . ALA A 1 155 ? -2.886 -4.679 8.513 1.00 97.38 155 ALA A C 1
ATOM 1183 O O . ALA A 1 155 ? -2.818 -5.709 7.840 1.00 97.38 155 ALA A O 1
ATOM 1184 N N . ILE A 1 156 ? -2.814 -3.463 7.972 1.00 97.94 156 ILE A N 1
ATOM 1185 C CA . ILE A 1 156 ? -2.445 -3.211 6.578 1.00 97.94 156 ILE A CA 1
ATOM 1186 C C . ILE A 1 156 ? -1.033 -2.640 6.581 1.00 97.94 156 ILE A C 1
ATOM 1188 O O . ILE A 1 156 ? -0.826 -1.550 7.100 1.00 97.94 156 ILE A O 1
ATOM 1192 N N . VAL A 1 157 ? -0.071 -3.373 6.030 1.00 97.50 157 VAL A N 1
ATOM 1193 C CA . VAL A 1 157 ? 1.343 -2.984 5.968 1.00 97.50 157 VAL A CA 1
ATOM 1194 C C . VAL A 1 157 ? 1.676 -2.604 4.523 1.00 97.50 157 VAL A C 1
ATOM 1196 O O . VAL A 1 157 ? 2.065 -3.452 3.728 1.00 97.50 157 VAL A O 1
ATOM 1199 N N . ASP A 1 158 ? 1.459 -1.343 4.161 1.00 96.00 158 ASP A N 1
ATOM 1200 C CA . ASP A 1 158 ? 1.608 -0.838 2.791 1.00 96.00 158 ASP A CA 1
ATOM 1201 C C . ASP A 1 158 ? 3.039 -0.371 2.518 1.00 96.00 158 ASP A C 1
ATOM 1203 O O . ASP A 1 158 ? 3.541 0.516 3.208 1.00 96.00 158 ASP A O 1
ATOM 1207 N N . ASP A 1 159 ? 3.689 -0.998 1.528 1.00 93.38 159 ASP A N 1
ATOM 1208 C CA . ASP A 1 159 ? 5.074 -0.733 1.112 1.00 93.38 159 ASP A CA 1
ATOM 1209 C C . ASP A 1 159 ? 5.997 -0.434 2.331 1.00 93.38 159 ASP A C 1
ATOM 1211 O O . ASP A 1 159 ? 6.453 0.698 2.525 1.00 93.38 159 ASP A O 1
ATOM 1215 N N . PRO A 1 160 ? 6.273 -1.436 3.200 1.00 92.25 160 PRO A N 1
ATOM 1216 C CA . PRO A 1 160 ? 6.970 -1.254 4.487 1.00 92.25 160 PRO A CA 1
ATOM 1217 C C . PRO A 1 160 ? 8.431 -0.780 4.398 1.00 92.25 160 PRO A C 1
ATOM 1219 O O . PRO A 1 160 ? 9.093 -0.601 5.425 1.00 92.25 160 PRO A O 1
ATOM 1222 N N . GLN A 1 161 ? 8.963 -0.595 3.192 1.00 90.56 161 GLN A N 1
ATOM 1223 C CA . GLN A 1 161 ? 10.348 -0.220 2.945 1.00 90.56 161 GLN A CA 1
ATOM 1224 C C . GLN A 1 161 ? 10.451 1.044 2.094 1.00 90.56 161 GLN A C 1
ATOM 1226 O O . GLN A 1 161 ? 9.681 1.273 1.167 1.00 90.56 161 GLN A O 1
ATOM 1231 N N . THR A 1 162 ? 11.470 1.845 2.388 1.00 88.50 162 THR A N 1
ATOM 1232 C CA . THR A 1 162 ? 12.014 2.852 1.472 1.00 88.50 162 THR A CA 1
ATOM 1233 C C . THR A 1 162 ? 13.099 2.229 0.592 1.00 88.50 162 THR A C 1
ATOM 1235 O O . THR A 1 162 ? 13.667 1.197 0.957 1.00 88.50 162 THR A O 1
ATOM 1238 N N . ARG A 1 163 ? 13.462 2.903 -0.510 1.00 84.75 163 ARG A N 1
ATOM 1239 C CA . ARG A 1 163 ? 14.575 2.497 -1.391 1.00 84.75 163 ARG A CA 1
ATOM 1240 C C . ARG A 1 163 ? 15.904 2.313 -0.643 1.00 84.75 163 ARG A C 1
ATOM 1242 O O . ARG A 1 163 ? 16.662 1.404 -0.959 1.00 84.75 163 ARG A O 1
ATOM 1249 N N . GLU A 1 164 ? 16.177 3.162 0.347 1.00 87.81 164 GLU A N 1
ATOM 1250 C CA . GLU A 1 164 ? 17.349 3.024 1.222 1.00 87.81 164 GLU A CA 1
ATOM 1251 C C . GLU A 1 164 ? 17.285 1.702 1.998 1.00 87.8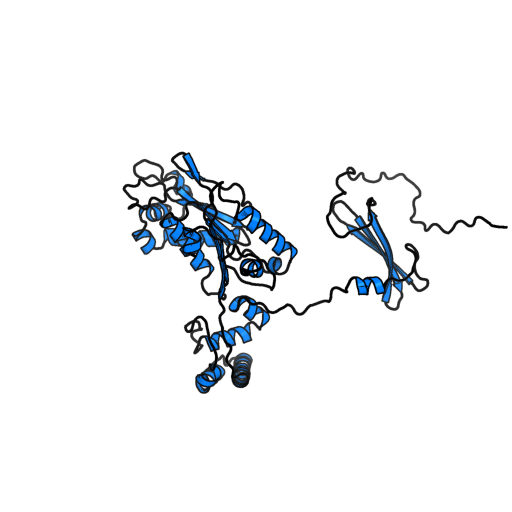1 164 GLU A C 1
ATOM 1253 O O . GLU A 1 164 ? 18.198 0.885 1.925 1.00 87.81 164 GLU A O 1
ATOM 1258 N N . SER A 1 165 ? 16.153 1.446 2.661 1.00 90.12 165 SER A N 1
ATOM 1259 C CA . SER A 1 165 ? 15.991 0.254 3.493 1.00 90.12 165 SER A CA 1
ATOM 1260 C C . SER A 1 165 ? 15.895 -1.055 2.732 1.00 90.12 165 SER A C 1
ATOM 1262 O O . SER A 1 165 ? 16.284 -2.079 3.284 1.00 90.12 165 SER A O 1
ATOM 1264 N N . SER A 1 166 ? 15.420 -1.043 1.485 1.00 88.88 166 SER A N 1
ATOM 1265 C CA . SER A 1 166 ? 15.480 -2.221 0.617 1.00 88.88 166 SER A CA 1
ATOM 1266 C C . SER A 1 166 ? 16.908 -2.551 0.191 1.00 88.88 166 SER A C 1
ATOM 1268 O O . SER A 1 166 ? 17.199 -3.708 -0.068 1.00 88.88 166 SER A O 1
ATOM 1270 N N . GLY A 1 167 ? 17.795 -1.548 0.139 1.00 88.06 167 GLY A N 1
ATOM 1271 C CA . GLY A 1 167 ? 19.204 -1.722 -0.217 1.00 88.06 167 GLY A CA 1
ATOM 1272 C C . GLY A 1 167 ? 20.115 -2.154 0.926 1.00 88.06 167 GLY A C 1
ATOM 1273 O O . GLY A 1 167 ? 21.293 -2.419 0.705 1.00 88.06 167 GLY A O 1
ATOM 1274 N N . SER A 1 168 ? 19.598 -2.206 2.154 1.00 90.88 168 SER A N 1
ATOM 1275 C CA . SER A 1 168 ? 20.388 -2.488 3.347 1.00 90.88 168 SER A CA 1
ATOM 1276 C C . SER A 1 168 ? 19.919 -3.784 4.016 1.00 90.88 168 SER A C 1
ATOM 1278 O O . SER A 1 168 ? 18.829 -3.815 4.599 1.00 90.88 168 SER A O 1
ATOM 1280 N N . PRO A 1 169 ? 20.737 -4.858 3.995 1.00 91.44 169 PRO A N 1
ATOM 1281 C CA . PRO A 1 169 ? 20.387 -6.131 4.625 1.00 91.44 169 PRO A CA 1
ATOM 1282 C C . PRO A 1 169 ? 20.075 -6.006 6.122 1.00 91.44 169 PRO A C 1
ATOM 1284 O O . PRO A 1 169 ? 19.149 -6.646 6.619 1.00 91.44 169 PRO A O 1
ATOM 1287 N N . SER A 1 170 ? 20.801 -5.147 6.847 1.00 93.00 170 SER A N 1
ATOM 1288 C CA . SER A 1 170 ? 20.557 -4.912 8.275 1.00 93.00 170 SER A CA 1
ATOM 1289 C C . SER A 1 170 ? 19.225 -4.197 8.517 1.00 93.00 170 SER A C 1
ATOM 1291 O O . SER A 1 170 ? 18.467 -4.606 9.395 1.00 93.00 170 SER A O 1
ATOM 1293 N N . GLN A 1 171 ? 18.891 -3.190 7.703 1.00 93.31 171 GLN A N 1
ATOM 1294 C CA . GLN A 1 171 ? 17.604 -2.490 7.779 1.00 93.31 171 GLN A CA 1
ATOM 1295 C C . GLN A 1 171 ? 16.426 -3.380 7.345 1.00 93.31 171 GLN A C 1
ATOM 1297 O O . GLN A 1 171 ? 15.322 -3.217 7.875 1.00 93.31 171 GLN A O 1
ATOM 1302 N N . CYS A 1 172 ? 16.638 -4.318 6.413 1.00 94.19 172 CYS A N 1
ATOM 1303 C CA . CYS A 1 172 ? 15.666 -5.358 6.066 1.00 94.19 172 CYS A CA 1
ATOM 1304 C C . CYS A 1 172 ? 15.415 -6.294 7.255 1.00 94.19 172 CYS A C 1
ATOM 1306 O O . CYS A 1 172 ? 14.263 -6.502 7.635 1.00 94.19 172 CYS A O 1
ATOM 1308 N N . ALA A 1 173 ? 16.482 -6.809 7.876 1.00 93.38 173 ALA A N 1
ATOM 1309 C CA . ALA A 1 173 ? 16.390 -7.709 9.025 1.00 93.38 173 ALA A CA 1
ATOM 1310 C C . ALA A 1 173 ? 15.695 -7.050 10.230 1.00 93.38 173 ALA A C 1
ATOM 1312 O O . ALA A 1 173 ? 14.842 -7.667 10.867 1.00 93.38 173 ALA A O 1
ATOM 1313 N N . GLU A 1 174 ? 16.000 -5.781 10.511 1.00 94.69 174 GLU A N 1
ATOM 1314 C CA . GLU A 1 174 ? 15.332 -5.005 11.560 1.00 94.69 174 GLU A CA 1
ATOM 1315 C C . GLU A 1 174 ? 13.821 -4.891 11.304 1.00 94.69 174 GLU A C 1
ATOM 1317 O O . GLU A 1 174 ? 13.008 -5.191 12.179 1.00 94.69 174 GLU A O 1
ATOM 1322 N N . ARG A 1 175 ? 13.419 -4.517 10.085 1.00 95.69 175 ARG A N 1
ATOM 1323 C CA . ARG A 1 175 ? 11.999 -4.389 9.713 1.00 95.69 175 ARG A CA 1
ATOM 1324 C C . ARG A 1 175 ? 11.264 -5.719 9.771 1.00 95.69 175 ARG A C 1
ATOM 1326 O O . ARG A 1 175 ? 10.114 -5.764 10.199 1.00 95.69 175 ARG A O 1
ATOM 1333 N N . LEU A 1 176 ? 11.932 -6.801 9.391 1.00 94.94 176 LEU A N 1
ATOM 1334 C CA . LEU A 1 176 ? 11.393 -8.151 9.479 1.00 94.94 176 LEU A CA 1
ATOM 1335 C C . LEU A 1 176 ? 11.160 -8.573 10.930 1.00 94.94 176 LEU A C 1
ATOM 1337 O O . LEU A 1 176 ? 10.117 -9.154 11.240 1.00 94.94 176 LEU A O 1
ATOM 1341 N N . ALA A 1 177 ? 12.086 -8.224 11.828 1.00 94.25 177 ALA A N 1
ATOM 1342 C CA . ALA A 1 177 ? 11.931 -8.431 13.263 1.00 94.25 177 ALA A CA 1
ATOM 1343 C C . ALA A 1 177 ? 10.765 -7.610 13.832 1.00 94.25 177 ALA A C 1
ATOM 1345 O O . ALA A 1 177 ? 9.993 -8.133 14.633 1.00 94.25 177 ALA A O 1
ATOM 1346 N N . ILE A 1 178 ? 10.577 -6.367 13.376 1.00 95.81 178 ILE A N 1
ATOM 1347 C CA . ILE A 1 178 ? 9.432 -5.536 13.768 1.00 95.81 178 ILE A CA 1
ATOM 1348 C C . ILE A 1 178 ? 8.115 -6.147 13.280 1.00 95.81 178 ILE A C 1
ATOM 1350 O O . ILE A 1 178 ? 7.177 -6.273 14.063 1.00 95.81 178 ILE A O 1
ATOM 1354 N N . ILE A 1 179 ? 8.018 -6.564 12.014 1.00 95.38 179 ILE A N 1
ATOM 1355 C CA . ILE A 1 179 ? 6.797 -7.205 11.510 1.00 95.38 179 ILE A CA 1
ATOM 1356 C C . ILE A 1 179 ? 6.508 -8.465 12.328 1.00 95.38 179 ILE A C 1
ATOM 1358 O O . ILE A 1 179 ? 5.425 -8.603 12.890 1.00 95.38 179 ILE A O 1
ATOM 1362 N N . THR A 1 180 ? 7.494 -9.350 12.458 1.00 91.94 180 THR A N 1
ATOM 1363 C CA . THR A 1 180 ? 7.317 -10.661 13.094 1.00 91.94 180 THR A CA 1
ATOM 1364 C C . THR A 1 180 ? 7.063 -10.567 14.600 1.00 91.94 180 THR A C 1
ATOM 1366 O O . THR A 1 180 ? 6.267 -11.337 15.128 1.00 91.94 180 THR A O 1
ATOM 1369 N N . GLY A 1 181 ? 7.735 -9.652 15.301 1.00 89.88 181 GLY A N 1
ATOM 1370 C CA . GLY A 1 181 ? 7.642 -9.513 16.754 1.00 89.88 181 GLY A CA 1
ATOM 1371 C C . GLY A 1 181 ? 6.555 -8.546 17.212 1.00 89.88 181 GLY A C 1
ATOM 1372 O O . GLY A 1 181 ? 5.826 -8.841 18.158 1.00 89.88 181 GLY A O 1
ATOM 1373 N N . ASP A 1 182 ? 6.425 -7.403 16.537 1.00 93.75 182 ASP A N 1
ATOM 1374 C CA . ASP A 1 182 ? 5.597 -6.297 17.017 1.00 93.75 182 ASP A CA 1
ATOM 1375 C C . ASP A 1 182 ? 4.247 -6.280 16.316 1.00 93.75 182 ASP A C 1
ATOM 1377 O O . ASP A 1 182 ? 3.227 -6.275 17.000 1.00 93.75 182 ASP A O 1
ATOM 1381 N N . VAL A 1 183 ? 4.222 -6.329 14.977 1.00 94.69 183 VAL A N 1
ATOM 1382 C CA . VAL A 1 183 ? 2.967 -6.298 14.203 1.00 94.69 183 VAL A CA 1
ATOM 1383 C C . VAL A 1 183 ? 2.154 -7.565 14.456 1.00 94.69 183 VAL A C 1
ATOM 1385 O O . VAL A 1 183 ? 0.978 -7.480 14.809 1.00 94.69 183 VAL A O 1
ATOM 1388 N N . LEU A 1 184 ? 2.779 -8.742 14.346 1.00 92.69 184 LEU A N 1
ATOM 1389 C CA . LEU A 1 184 ? 2.085 -10.013 14.589 1.00 92.69 184 LEU A CA 1
ATOM 1390 C C . LEU A 1 184 ? 1.673 -10.202 16.059 1.00 92.69 184 LEU A C 1
ATOM 1392 O O . LEU A 1 184 ? 0.753 -10.964 16.344 1.00 92.69 184 LEU A O 1
ATOM 1396 N N . GLY A 1 185 ? 2.326 -9.493 16.984 1.00 90.38 185 GLY A N 1
ATOM 1397 C CA . GLY A 1 185 ? 2.044 -9.529 18.420 1.00 90.38 185 GLY A CA 1
ATOM 1398 C C . GLY A 1 185 ? 1.013 -8.504 18.905 1.00 90.38 185 GLY A C 1
ATOM 1399 O O . GLY A 1 185 ? 0.800 -8.393 20.113 1.00 90.38 185 GLY A O 1
ATOM 1400 N N . MET A 1 186 ? 0.392 -7.721 18.013 1.00 91.06 186 MET A N 1
ATOM 1401 C CA . MET A 1 186 ? -0.565 -6.682 18.426 1.00 91.06 186 MET A CA 1
ATOM 1402 C C . MET A 1 186 ? -1.898 -7.255 18.931 1.00 91.06 186 MET A C 1
ATOM 1404 O O . MET A 1 186 ? -2.554 -6.627 19.773 1.00 91.06 186 MET A O 1
ATOM 1408 N N . SER A 1 187 ? -2.300 -8.436 18.452 1.00 84.81 187 SER A N 1
ATOM 1409 C CA . SER A 1 187 ? -3.510 -9.098 18.934 1.00 84.81 187 SER A CA 1
ATOM 1410 C C . SER A 1 187 ? -3.335 -9.591 20.373 1.00 84.81 187 SER A C 1
ATOM 1412 O O . SER A 1 187 ? -2.255 -9.974 20.819 1.00 84.81 187 SER A O 1
ATOM 1414 N N . GLY A 1 188 ? -4.419 -9.540 21.152 1.00 75.12 188 GLY A N 1
ATOM 1415 C CA . GLY A 1 188 ? -4.419 -10.073 22.515 1.00 75.12 188 GLY A CA 1
ATOM 1416 C C . GLY A 1 188 ? -4.257 -11.602 22.555 1.00 75.12 188 GLY A C 1
ATOM 1417 O O . GLY A 1 188 ? -4.421 -12.269 21.531 1.00 75.12 188 GLY A O 1
ATOM 1418 N N . PRO A 1 189 ? -3.993 -12.180 23.743 1.00 75.75 189 PRO A N 1
ATOM 1419 C CA . PRO A 1 189 ? -3.897 -13.628 23.918 1.00 75.75 189 PRO A CA 1
ATOM 1420 C C . PRO A 1 189 ? -5.104 -14.373 23.330 1.00 75.75 189 PRO A C 1
ATOM 1422 O O . PRO A 1 189 ? -6.247 -13.948 23.500 1.00 75.75 189 PRO A O 1
ATOM 1425 N N . GLY A 1 190 ? -4.851 -15.495 22.652 1.00 74.12 190 GLY A N 1
ATOM 1426 C CA . GLY A 1 190 ? -5.899 -16.345 22.072 1.00 74.12 190 GLY A CA 1
ATOM 1427 C C . GLY A 1 190 ? -6.496 -15.842 20.752 1.00 74.12 190 GLY A C 1
ATOM 1428 O O . GLY A 1 190 ? -7.425 -16.468 20.247 1.00 74.12 190 GLY A O 1
ATOM 1429 N N . ARG A 1 191 ? -5.979 -14.746 20.177 1.00 79.31 191 ARG A N 1
ATOM 1430 C CA . ARG A 1 191 ? -6.353 -14.272 18.837 1.00 79.31 191 ARG A CA 1
ATOM 1431 C C . ARG A 1 191 ? -5.124 -14.088 17.961 1.00 79.31 191 ARG A C 1
ATOM 1433 O O . ARG A 1 191 ? -4.141 -13.485 18.383 1.00 79.31 191 ARG A O 1
ATOM 1440 N N . THR A 1 192 ? -5.206 -14.564 16.728 1.00 81.50 192 THR A N 1
ATOM 1441 C CA . THR A 1 192 ? -4.230 -14.274 15.675 1.00 81.50 192 THR A CA 1
ATOM 1442 C C . THR A 1 192 ? -4.654 -13.017 14.930 1.00 81.50 192 THR A C 1
ATOM 1444 O O . THR A 1 192 ? -5.805 -12.922 14.505 1.00 81.50 192 THR A O 1
ATOM 1447 N N . ILE A 1 193 ? -3.741 -12.063 14.769 1.00 92.00 193 ILE A N 1
ATOM 1448 C CA . ILE A 1 193 ? -3.964 -10.903 13.908 1.00 92.00 193 ILE A CA 1
ATOM 1449 C C . ILE A 1 193 ? -3.932 -11.313 12.433 1.00 92.00 193 ILE A C 1
ATOM 1451 O O . ILE A 1 193 ? -3.125 -12.151 12.025 1.00 92.00 193 ILE A O 1
ATOM 1455 N N . SER A 1 194 ? -4.791 -10.694 11.629 1.00 95.88 194 SER A N 1
ATOM 1456 C CA . SER A 1 194 ? -4.723 -10.781 10.172 1.00 95.88 194 SER A CA 1
ATOM 1457 C C . SER A 1 194 ? -3.817 -9.681 9.631 1.00 95.88 194 SER A C 1
ATOM 1459 O O . SER A 1 194 ? -3.921 -8.533 10.060 1.00 95.88 194 SER A O 1
ATOM 1461 N N . VAL A 1 195 ? -2.945 -9.992 8.673 1.00 97.19 195 VAL A N 1
ATOM 1462 C CA . VAL A 1 195 ? -2.066 -8.986 8.059 1.00 97.19 195 VAL A CA 1
ATOM 1463 C C . VAL A 1 195 ? -2.176 -9.042 6.548 1.00 97.19 195 VAL A C 1
ATOM 1465 O O . VAL A 1 195 ? -1.976 -10.094 5.943 1.00 97.19 195 VAL A O 1
ATOM 1468 N N . LEU A 1 196 ? -2.469 -7.895 5.937 1.00 97.69 196 LEU A N 1
ATOM 1469 C CA . LEU A 1 196 ? -2.345 -7.696 4.499 1.00 97.69 196 LEU A CA 1
ATOM 1470 C C . LEU A 1 196 ? 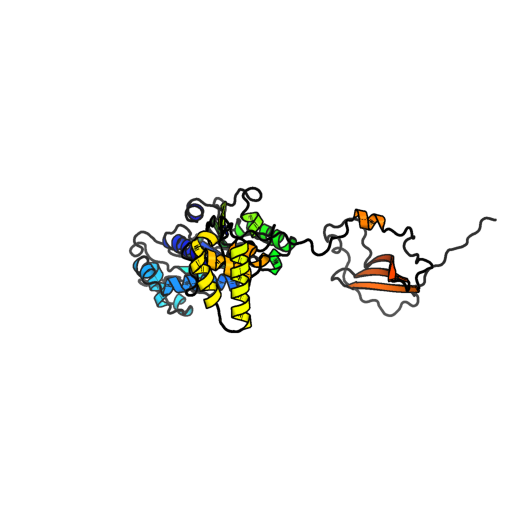-1.137 -6.802 4.234 1.00 97.69 196 LEU A C 1
ATOM 1472 O O . LEU A 1 196 ? -1.067 -5.691 4.752 1.00 97.69 196 LEU A O 1
ATOM 1476 N N . MET A 1 197 ? -0.207 -7.270 3.412 1.00 97.31 197 MET A N 1
ATOM 1477 C CA . MET A 1 197 ? 0.998 -6.535 3.050 1.00 97.31 197 MET A CA 1
ATOM 1478 C C . MET A 1 197 ? 1.067 -6.353 1.529 1.00 97.31 197 MET A C 1
ATOM 1480 O O . MET A 1 197 ? 1.667 -7.185 0.842 1.00 97.31 197 MET A O 1
ATOM 1484 N N . PRO A 1 198 ? 0.427 -5.310 0.969 1.00 96.06 198 PRO A N 1
ATOM 1485 C CA . PRO A 1 198 ? 0.721 -4.896 -0.395 1.00 96.06 198 PRO A CA 1
ATOM 1486 C C . PRO A 1 198 ? 2.144 -4.325 -0.441 1.00 96.06 198 PRO A C 1
ATOM 1488 O O . PRO A 1 198 ? 2.489 -3.421 0.320 1.00 96.06 198 PRO A O 1
ATOM 1491 N N . CYS A 1 199 ? 2.983 -4.863 -1.320 1.00 94.50 199 CYS A N 1
ATOM 1492 C CA . CYS A 1 199 ? 4.396 -4.505 -1.381 1.00 94.50 199 CYS A CA 1
ATOM 1493 C C . CYS A 1 199 ? 4.930 -4.463 -2.817 1.00 94.50 199 CYS A C 1
ATOM 1495 O O . CYS A 1 199 ? 4.261 -4.861 -3.774 1.00 94.50 199 CYS A O 1
ATOM 1497 N N . THR A 1 200 ? 6.155 -3.967 -2.947 1.00 91.62 200 THR A N 1
ATOM 1498 C CA . THR A 1 200 ? 6.949 -3.967 -4.178 1.00 91.62 200 THR A CA 1
ATOM 1499 C C . THR A 1 200 ? 8.289 -4.606 -3.857 1.00 91.62 200 THR A C 1
ATOM 1501 O O . THR A 1 200 ? 8.869 -4.289 -2.819 1.00 91.62 200 THR A O 1
ATOM 1504 N N . VAL A 1 201 ? 8.773 -5.498 -4.721 1.00 94.38 201 VAL A N 1
ATOM 1505 C CA . VAL A 1 201 ? 10.106 -6.094 -4.558 1.00 94.38 201 VAL A CA 1
ATOM 1506 C C . VAL A 1 201 ? 11.126 -5.154 -5.192 1.00 94.38 201 VAL A C 1
ATOM 1508 O O . VAL A 1 201 ? 11.232 -5.072 -6.415 1.00 94.38 201 VAL A O 1
ATOM 1511 N N . CYS A 1 202 ? 11.841 -4.404 -4.359 1.00 90.25 202 CYS A N 1
ATOM 1512 C CA . CYS A 1 202 ? 12.798 -3.391 -4.797 1.00 90.25 202 CYS A CA 1
ATOM 1513 C C . CYS A 1 202 ? 14.160 -4.011 -5.115 1.00 90.25 202 CYS A C 1
ATOM 1515 O O . CYS A 1 202 ? 14.814 -3.599 -6.071 1.00 90.25 202 CYS A O 1
ATOM 1517 N N . GLN A 1 203 ? 14.589 -4.985 -4.312 1.00 90.44 203 GLN A N 1
ATOM 1518 C CA . GLN A 1 203 ? 15.840 -5.717 -4.491 1.00 90.44 203 GLN A CA 1
ATOM 1519 C C . GLN A 1 203 ? 15.671 -7.195 -4.150 1.00 90.44 203 GLN A C 1
ATOM 1521 O O . GLN A 1 203 ? 14.814 -7.580 -3.355 1.00 90.44 203 GLN A O 1
ATOM 1526 N N . ARG A 1 204 ? 16.522 -8.038 -4.740 1.00 90.88 204 ARG A N 1
ATOM 1527 C CA . ARG A 1 204 ? 16.584 -9.451 -4.358 1.00 90.88 204 ARG A CA 1
ATOM 1528 C C . ARG A 1 204 ? 17.023 -9.571 -2.902 1.00 90.88 204 ARG A C 1
ATOM 1530 O O . ARG A 1 204 ? 17.995 -8.947 -2.491 1.00 90.88 204 ARG A O 1
ATOM 1537 N N . GLY A 1 205 ? 16.318 -10.395 -2.142 1.00 91.06 205 GLY A N 1
ATOM 1538 C CA . GLY A 1 205 ? 16.557 -10.611 -0.720 1.00 91.06 205 GLY A CA 1
ATOM 1539 C C . GLY A 1 205 ? 16.067 -9.486 0.193 1.00 91.06 205 GLY A C 1
ATOM 1540 O O . GLY A 1 205 ? 16.324 -9.560 1.396 1.00 91.06 205 GLY A O 1
ATOM 1541 N N . ASP A 1 206 ? 15.358 -8.473 -0.318 1.00 94.00 206 ASP A N 1
ATOM 1542 C CA . ASP A 1 206 ? 14.733 -7.469 0.547 1.00 94.00 206 ASP A CA 1
ATOM 1543 C C . ASP A 1 206 ? 13.578 -8.062 1.388 1.00 94.00 206 ASP A C 1
ATOM 1545 O O . ASP A 1 206 ? 13.242 -9.248 1.302 1.00 94.00 206 ASP A O 1
ATOM 1549 N N . LEU A 1 207 ? 12.976 -7.246 2.258 1.00 95.06 207 LEU A N 1
ATOM 1550 C CA . LEU A 1 207 ? 11.893 -7.682 3.147 1.00 95.06 207 LEU A CA 1
ATOM 1551 C C . LEU A 1 207 ? 10.697 -8.236 2.364 1.00 95.06 207 LEU A C 1
ATOM 1553 O O . LEU A 1 207 ? 10.108 -9.238 2.771 1.00 95.06 207 LEU A O 1
ATOM 1557 N N . ALA A 1 208 ? 10.315 -7.563 1.275 1.00 95.50 208 ALA A N 1
ATOM 1558 C CA . ALA A 1 208 ? 9.184 -7.968 0.458 1.00 95.50 208 ALA A CA 1
ATOM 1559 C C . ALA A 1 208 ? 9.487 -9.293 -0.248 1.00 95.50 208 ALA A C 1
ATOM 1561 O O . ALA A 1 208 ? 8.659 -10.203 -0.197 1.00 95.50 208 ALA A O 1
ATOM 1562 N N . ASP A 1 209 ? 10.680 -9.433 -0.833 1.00 95.44 209 ASP A N 1
ATOM 1563 C CA . ASP A 1 209 ? 11.144 -10.655 -1.491 1.00 95.44 209 ASP A CA 1
ATOM 1564 C C . ASP A 1 209 ? 11.041 -11.863 -0.547 1.00 95.44 209 ASP A C 1
ATOM 1566 O O . ASP A 1 209 ? 10.449 -12.886 -0.905 1.00 95.44 209 ASP A O 1
ATOM 1570 N N . GLN A 1 210 ? 11.527 -11.707 0.690 1.00 95.12 210 GLN A N 1
ATOM 1571 C CA . GLN A 1 210 ? 11.500 -12.748 1.719 1.00 95.12 210 GLN A CA 1
ATOM 1572 C C . GLN A 1 210 ? 10.075 -13.113 2.157 1.00 95.12 210 GLN A C 1
ATOM 1574 O O . GLN A 1 210 ? 9.732 -14.293 2.194 1.00 95.12 210 GLN A O 1
ATOM 1579 N N . LEU A 1 211 ? 9.226 -12.127 2.471 1.00 95.75 211 LEU A N 1
ATOM 1580 C CA . LEU A 1 211 ? 7.857 -12.374 2.952 1.00 95.75 211 LEU A CA 1
ATOM 1581 C C . LEU A 1 211 ? 6.915 -12.913 1.865 1.00 95.75 211 LEU A C 1
ATOM 1583 O O . LEU A 1 211 ? 5.901 -13.538 2.175 1.00 95.75 211 LEU A O 1
ATOM 1587 N N . LEU A 1 212 ? 7.234 -12.685 0.590 1.00 96.00 212 LEU A N 1
ATOM 1588 C CA . LEU A 1 212 ? 6.516 -13.279 -0.538 1.00 96.00 212 LEU A CA 1
ATOM 1589 C C . LEU A 1 212 ? 6.941 -14.730 -0.816 1.00 96.00 212 LEU A C 1
ATOM 1591 O O . LEU A 1 212 ? 6.211 -15.448 -1.502 1.00 96.00 212 LEU A O 1
ATOM 1595 N N . ASP A 1 213 ? 8.112 -15.162 -0.342 1.00 94.62 213 ASP A N 1
ATOM 1596 C CA . ASP A 1 213 ? 8.618 -16.516 -0.554 1.00 94.62 213 ASP A CA 1
ATOM 1597 C C . ASP A 1 213 ? 8.133 -17.483 0.534 1.00 94.62 213 ASP A C 1
ATOM 1599 O O . ASP A 1 213 ? 8.580 -17.465 1.681 1.00 94.62 213 ASP A O 1
ATOM 1603 N N . ARG A 1 214 ? 7.275 -18.422 0.130 1.00 92.94 214 ARG A N 1
ATOM 1604 C CA . ARG A 1 214 ? 6.713 -19.456 1.012 1.00 92.94 214 ARG A CA 1
ATOM 1605 C C . ARG A 1 214 ? 7.748 -20.459 1.519 1.00 92.94 214 ARG A C 1
ATOM 1607 O O . ARG A 1 214 ? 7.445 -21.220 2.432 1.00 92.94 214 ARG A O 1
ATOM 1614 N N . ARG A 1 215 ? 8.944 -20.513 0.928 1.00 92.88 215 ARG A N 1
ATOM 1615 C CA . ARG A 1 215 ? 10.034 -21.357 1.437 1.00 92.88 215 ARG A CA 1
ATOM 1616 C C . ARG A 1 215 ? 10.723 -20.701 2.627 1.00 92.88 215 ARG A C 1
ATOM 1618 O O . ARG A 1 215 ? 11.061 -21.399 3.577 1.00 92.88 215 ARG A O 1
ATOM 1625 N N . THR A 1 216 ? 10.907 -19.384 2.570 1.00 91.00 216 THR A N 1
ATOM 1626 C CA . THR A 1 216 ? 11.534 -18.601 3.640 1.00 91.00 216 THR A CA 1
ATOM 1627 C C . THR A 1 216 ? 10.534 -18.299 4.763 1.00 91.00 216 THR A C 1
ATOM 1629 O O . THR A 1 216 ? 10.855 -18.475 5.937 1.00 91.00 216 THR A O 1
ATOM 1632 N N . TYR A 1 217 ? 9.299 -17.929 4.413 1.00 92.50 217 TYR A N 1
ATOM 1633 C CA . TYR A 1 217 ? 8.226 -17.570 5.344 1.00 92.50 217 TYR A CA 1
ATOM 1634 C C . TYR A 1 217 ? 6.921 -18.332 5.024 1.00 92.50 217 TYR A C 1
ATOM 1636 O O . TYR A 1 217 ? 5.978 -17.754 4.482 1.00 92.50 217 TYR A O 1
ATOM 1644 N N . PRO A 1 218 ? 6.816 -19.635 5.361 1.00 92.62 218 PRO A N 1
ATOM 1645 C CA . PRO A 1 218 ? 5.682 -20.489 4.973 1.00 92.62 218 PRO A CA 1
ATOM 1646 C C . PRO A 1 218 ? 4.329 -20.071 5.563 1.00 92.62 218 PRO A C 1
ATOM 1648 O O . PRO A 1 218 ? 3.284 -20.422 5.019 1.00 92.62 218 PRO A O 1
ATOM 1651 N N . GLN A 1 219 ? 4.329 -19.320 6.665 1.00 91.69 219 GLN A N 1
ATOM 1652 C CA . GLN A 1 219 ? 3.122 -18.759 7.271 1.00 91.69 219 GLN A CA 1
ATOM 1653 C C . GLN A 1 219 ? 2.528 -17.594 6.463 1.00 91.69 219 GLN A C 1
ATOM 1655 O O . GLN A 1 219 ? 1.374 -17.227 6.685 1.00 91.69 219 GLN A O 1
ATOM 1660 N N . TRP A 1 220 ? 3.307 -17.001 5.553 1.00 95.06 220 TRP A N 1
ATOM 1661 C CA . TRP A 1 220 ? 2.851 -15.943 4.666 1.00 95.06 220 TRP A CA 1
ATOM 1662 C C . TRP A 1 220 ? 2.345 -16.528 3.354 1.00 95.06 220 TRP A C 1
ATOM 1664 O O . TRP A 1 220 ? 3.044 -17.227 2.621 1.00 95.06 220 TRP A O 1
ATOM 1674 N N . HIS A 1 221 ? 1.108 -16.189 3.015 1.00 95.12 221 HIS A N 1
ATOM 1675 C CA . HIS A 1 221 ? 0.551 -16.459 1.705 1.00 95.12 221 HIS A CA 1
ATOM 1676 C C . HIS A 1 221 ? 1.016 -15.379 0.723 1.00 95.12 221 HIS A C 1
ATOM 1678 O O . HIS A 1 221 ? 0.302 -14.411 0.459 1.00 95.12 221 HIS A O 1
ATOM 1684 N N . GLY A 1 222 ? 2.239 -15.542 0.219 1.00 95.00 222 GLY A N 1
ATOM 1685 C CA . GLY A 1 222 ? 2.818 -14.676 -0.803 1.00 95.00 222 GLY A CA 1
ATOM 1686 C C . GLY A 1 222 ? 2.229 -14.921 -2.193 1.00 95.00 222 GLY A C 1
ATOM 1687 O O . GLY A 1 222 ? 2.085 -16.077 -2.616 1.00 95.00 222 GLY A O 1
ATOM 1688 N N . GLU A 1 223 ? 1.909 -13.835 -2.896 1.00 94.25 223 GLU A N 1
ATOM 1689 C CA . GLU A 1 223 ? 1.516 -13.806 -4.307 1.00 94.25 223 GLU A CA 1
ATOM 1690 C C . GLU A 1 223 ? 2.283 -12.717 -5.063 1.00 94.25 223 GLU A C 1
ATOM 1692 O O . GLU A 1 223 ? 2.352 -11.566 -4.627 1.00 94.25 223 GLU A O 1
ATOM 1697 N N . ARG A 1 224 ? 2.832 -13.072 -6.231 1.00 94.56 224 ARG A N 1
ATOM 1698 C CA . ARG A 1 224 ? 3.499 -12.131 -7.137 1.00 94.56 224 ARG A CA 1
ATOM 1699 C C . ARG A 1 224 ? 2.799 -12.118 -8.480 1.00 94.56 224 ARG A C 1
ATOM 1701 O O . ARG A 1 224 ? 2.593 -13.164 -9.091 1.00 94.56 224 ARG A O 1
ATOM 1708 N N . THR A 1 225 ? 2.499 -10.923 -8.960 1.00 94.19 225 THR A N 1
ATOM 1709 C CA . THR A 1 225 ? 1.989 -10.698 -10.312 1.00 94.19 225 THR A CA 1
ATOM 1710 C C . THR A 1 225 ? 2.966 -9.833 -11.101 1.00 94.19 225 THR A C 1
ATOM 1712 O O . THR A 1 225 ? 3.737 -9.048 -10.537 1.00 94.19 225 THR A O 1
ATOM 1715 N N . ARG A 1 226 ? 2.972 -10.039 -12.418 1.00 95.38 226 ARG A N 1
ATOM 1716 C CA . ARG A 1 226 ? 3.917 -9.445 -13.371 1.00 95.38 226 ARG A CA 1
ATOM 1717 C C . ARG A 1 226 ? 3.138 -8.707 -14.442 1.00 95.38 226 ARG A C 1
ATOM 1719 O O . ARG A 1 226 ? 1.997 -9.061 -14.690 1.00 95.38 226 ARG A O 1
ATOM 1726 N N . THR A 1 227 ? 3.735 -7.724 -15.104 1.00 95.62 227 THR A N 1
ATOM 1727 C CA . THR A 1 227 ? 3.100 -7.108 -16.281 1.00 95.62 227 THR A CA 1
ATOM 1728 C C . THR A 1 227 ? 3.132 -8.075 -17.466 1.00 95.62 227 THR A C 1
ATOM 1730 O O . THR A 1 227 ? 2.124 -8.256 -18.148 1.00 95.62 227 THR A O 1
ATOM 1733 N N . VAL A 1 228 ? 4.273 -8.741 -17.662 1.00 97.00 228 VAL A N 1
ATOM 1734 C CA . VAL A 1 228 ? 4.535 -9.693 -18.747 1.00 97.00 228 VAL A CA 1
ATOM 1735 C C . VAL A 1 228 ? 4.910 -11.053 -18.152 1.00 97.00 228 VAL A C 1
ATOM 1737 O O . VAL A 1 228 ? 5.881 -11.169 -17.402 1.00 97.00 228 VAL A O 1
ATOM 1740 N N . TYR A 1 229 ? 4.144 -12.092 -18.473 1.00 96.44 229 TYR A N 1
ATOM 1741 C CA . TYR A 1 229 ? 4.391 -13.479 -18.065 1.00 96.44 229 TYR A CA 1
ATOM 1742 C C . TYR A 1 229 ? 5.228 -14.253 -19.085 1.00 96.44 229 TYR A C 1
ATOM 1744 O O . TYR A 1 229 ? 6.052 -15.075 -18.690 1.00 96.44 229 TYR A O 1
ATOM 1752 N N . ALA A 1 230 ? 5.052 -13.959 -20.373 1.00 97.12 230 ALA A N 1
ATOM 1753 C CA . ALA A 1 230 ? 5.881 -14.472 -21.456 1.00 97.12 230 ALA A CA 1
ATOM 1754 C C . ALA A 1 230 ? 6.246 -13.319 -22.392 1.00 97.12 230 ALA A C 1
ATOM 1756 O O . ALA A 1 230 ? 5.384 -12.516 -22.746 1.00 97.12 230 ALA A O 1
ATOM 1757 N N . TRP A 1 231 ? 7.527 -13.212 -22.740 1.00 96.50 231 TRP A N 1
ATOM 1758 C CA . TRP A 1 231 ? 8.032 -12.164 -23.623 1.00 96.50 231 TRP A CA 1
ATOM 1759 C C . TRP A 1 231 ? 7.838 -12.547 -25.097 1.00 96.50 231 TRP A C 1
ATOM 1761 O O . TRP A 1 231 ? 7.943 -13.732 -25.424 1.00 96.50 231 TRP A O 1
ATOM 1771 N N . PRO A 1 232 ? 7.600 -11.571 -25.991 1.00 96.19 232 PRO A N 1
ATOM 1772 C CA . PRO A 1 232 ? 7.512 -11.831 -27.419 1.00 96.19 232 PRO A CA 1
ATOM 1773 C C . PRO A 1 232 ? 8.843 -12.337 -27.980 1.00 96.19 232 PRO A C 1
ATOM 1775 O O . PRO A 1 232 ? 9.919 -11.924 -27.544 1.00 96.19 232 PRO A O 1
ATOM 1778 N N . SER A 1 233 ? 8.772 -13.205 -28.989 1.00 93.69 233 SER A N 1
ATOM 1779 C CA . SER A 1 233 ? 9.960 -13.833 -29.588 1.00 93.69 233 SER A CA 1
ATOM 1780 C C . SER A 1 233 ? 10.650 -12.985 -30.664 1.00 93.69 233 SER A C 1
ATOM 1782 O O . SER A 1 233 ? 11.797 -13.251 -31.017 1.00 93.69 233 SER A O 1
ATOM 1784 N N . ALA A 1 234 ? 9.969 -11.983 -31.226 1.00 93.62 234 ALA A N 1
ATOM 1785 C CA . ALA A 1 234 ? 10.448 -11.219 -32.378 1.00 93.62 234 ALA A CA 1
ATOM 1786 C C . ALA A 1 234 ? 11.408 -10.074 -31.997 1.00 93.62 234 ALA A C 1
ATOM 1788 O O . ALA A 1 234 ? 11.138 -8.903 -32.265 1.00 93.62 234 ALA A O 1
ATOM 1789 N N . THR A 1 235 ? 12.549 -10.402 -31.383 1.00 92.44 235 THR A N 1
ATOM 1790 C CA . THR A 1 235 ? 13.512 -9.419 -30.845 1.00 92.44 235 THR A CA 1
ATOM 1791 C C . THR A 1 235 ? 13.959 -8.379 -31.878 1.00 92.44 235 THR A C 1
ATOM 1793 O O . THR A 1 235 ? 13.956 -7.192 -31.574 1.00 92.44 235 THR A O 1
ATOM 1796 N N . ARG A 1 236 ? 14.246 -8.793 -33.122 1.00 96.50 236 ARG A N 1
ATOM 1797 C CA . ARG A 1 236 ? 14.692 -7.879 -34.194 1.00 96.50 236 ARG A CA 1
ATOM 1798 C C . ARG A 1 236 ? 13.655 -6.817 -34.559 1.00 96.50 236 ARG A C 1
ATOM 1800 O O . ARG A 1 236 ? 14.015 -5.671 -34.790 1.00 96.50 236 ARG A O 1
ATOM 1807 N N . LEU A 1 237 ? 12.372 -7.184 -34.591 1.00 97.62 237 LEU A N 1
ATOM 1808 C CA . LEU A 1 237 ? 11.306 -6.224 -34.892 1.00 97.62 237 LEU A CA 1
ATOM 1809 C C . LEU A 1 237 ? 11.173 -5.195 -33.765 1.00 97.62 237 LEU A C 1
ATOM 1811 O O . LEU A 1 237 ? 10.978 -4.014 -34.033 1.00 97.62 237 LEU A O 1
ATOM 1815 N N . TRP A 1 238 ? 11.338 -5.625 -32.511 1.00 97.81 238 TRP A N 1
ATOM 1816 C CA . TRP A 1 238 ? 11.349 -4.724 -31.359 1.00 97.81 238 TRP A CA 1
ATOM 1817 C C . TRP A 1 238 ? 12.562 -3.789 -31.348 1.00 97.81 238 TRP A C 1
ATOM 1819 O O . TRP A 1 238 ? 12.397 -2.604 -31.081 1.00 97.81 238 TRP A O 1
ATOM 1829 N N . GLU A 1 239 ? 13.757 -4.277 -31.690 1.00 97.38 239 GLU A N 1
ATOM 1830 C CA . GLU A 1 239 ? 14.949 -3.432 -31.864 1.00 97.38 239 GLU A CA 1
ATOM 1831 C C . GLU A 1 239 ? 14.701 -2.332 -32.908 1.00 97.38 239 GLU A C 1
ATOM 1833 O O . GLU A 1 239 ? 14.956 -1.156 -32.651 1.00 97.38 239 GLU A O 1
ATOM 1838 N N . GLU A 1 240 ? 14.131 -2.693 -34.059 1.00 97.69 240 GLU A N 1
ATOM 1839 C CA . GLU A 1 240 ? 13.812 -1.745 -35.129 1.00 97.69 240 GLU A CA 1
ATOM 1840 C C . GLU A 1 240 ? 12.726 -0.735 -34.730 1.00 97.69 240 GLU A C 1
ATOM 1842 O O . GLU A 1 240 ? 12.789 0.444 -35.088 1.00 97.69 240 GLU A O 1
ATOM 1847 N N . TYR A 1 241 ? 11.728 -1.185 -33.971 1.00 98.38 241 TYR A N 1
ATOM 1848 C CA . TYR A 1 241 ? 10.703 -0.325 -33.394 1.00 98.38 241 TYR A CA 1
ATOM 1849 C C . TYR A 1 241 ? 11.312 0.705 -32.432 1.00 98.38 241 TYR A C 1
ATOM 1851 O O . TYR A 1 241 ? 11.005 1.893 -32.532 1.00 98.38 241 TYR A O 1
ATOM 1859 N N . PHE A 1 242 ? 12.218 0.286 -31.542 1.00 97.94 242 PHE A N 1
ATOM 1860 C CA . PHE A 1 242 ? 12.857 1.200 -30.593 1.00 97.94 242 PHE A CA 1
ATOM 1861 C C . PHE A 1 242 ? 13.806 2.190 -31.272 1.00 97.94 242 PHE A C 1
ATOM 1863 O O . PHE A 1 242 ? 13.853 3.346 -30.859 1.00 97.94 242 PHE A O 1
ATOM 1870 N N . LEU A 1 243 ? 14.490 1.794 -32.351 1.00 97.50 243 LEU A N 1
ATOM 1871 C CA . LEU A 1 243 ? 15.272 2.729 -33.168 1.00 97.50 243 LEU A CA 1
ATOM 1872 C C . LEU A 1 243 ? 14.395 3.853 -33.735 1.00 97.50 243 LEU A C 1
ATOM 1874 O O . LEU A 1 243 ? 14.774 5.021 -33.654 1.00 97.50 243 LEU A O 1
ATOM 1878 N N . ARG A 1 244 ? 13.207 3.520 -34.262 1.00 97.81 244 ARG A N 1
ATOM 1879 C CA . ARG A 1 244 ? 12.234 4.518 -34.742 1.00 97.81 244 ARG A CA 1
ATOM 1880 C C . ARG A 1 244 ? 11.707 5.396 -33.616 1.00 97.81 244 ARG A C 1
ATOM 1882 O O . ARG A 1 244 ? 11.610 6.605 -33.790 1.00 97.81 244 ARG A O 1
ATOM 1889 N N . LEU A 1 245 ? 11.390 4.799 -32.468 1.00 97.06 245 LEU A N 1
ATOM 1890 C CA . LEU A 1 245 ? 10.906 5.524 -31.294 1.00 97.06 245 LEU A CA 1
ATOM 1891 C C . LEU A 1 245 ? 11.941 6.551 -30.807 1.00 97.06 245 LEU A C 1
ATOM 1893 O O . LEU A 1 245 ? 11.607 7.709 -30.562 1.00 97.06 245 LEU A O 1
ATOM 1897 N N . ASP A 1 246 ? 13.206 6.143 -30.709 1.00 96.88 246 ASP A N 1
ATOM 1898 C CA . ASP A 1 246 ? 14.300 7.009 -30.271 1.00 96.88 246 ASP A CA 1
ATOM 1899 C C . ASP A 1 246 ? 14.605 8.115 -31.289 1.00 96.88 246 ASP A C 1
ATOM 1901 O O . ASP A 1 246 ? 14.871 9.253 -30.901 1.00 96.88 246 ASP A O 1
ATOM 1905 N N . GLU A 1 247 ? 14.547 7.809 -32.587 1.00 96.69 247 GLU A N 1
ATOM 1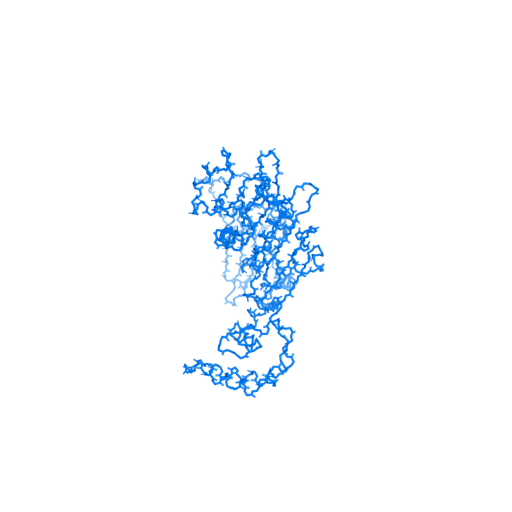906 C CA . GLU A 1 247 ? 14.707 8.797 -33.658 1.00 96.69 247 GLU A CA 1
ATOM 1907 C C . GLU A 1 247 ? 13.558 9.817 -33.670 1.00 96.69 247 GLU A C 1
ATOM 1909 O O . GLU A 1 247 ? 13.795 11.021 -33.795 1.00 96.69 247 GLU A O 1
ATOM 1914 N N . GLY A 1 248 ? 12.320 9.359 -33.473 1.00 96.25 248 GLY A N 1
ATOM 1915 C CA . GLY A 1 248 ? 11.146 10.220 -33.350 1.00 96.25 248 GLY A CA 1
ATOM 1916 C C . GLY A 1 248 ? 11.272 11.201 -32.185 1.00 96.25 248 GLY A C 1
ATOM 1917 O O . GLY A 1 248 ? 11.029 12.395 -32.359 1.00 96.25 248 GLY A O 1
ATOM 1918 N N . HIS A 1 249 ? 11.748 10.741 -31.023 1.00 94.62 249 HIS A N 1
ATOM 1919 C CA . HIS A 1 249 ? 12.039 11.617 -29.885 1.00 94.62 249 HIS A CA 1
ATOM 1920 C C . HIS A 1 249 ? 13.218 12.567 -30.135 1.00 94.62 249 HIS A C 1
ATOM 1922 O O . HIS A 1 249 ? 13.146 13.730 -29.756 1.00 94.62 249 HIS A O 1
ATOM 1928 N N . ARG A 1 250 ? 14.298 12.106 -30.781 1.00 95.81 250 ARG A N 1
ATOM 1929 C CA . ARG A 1 250 ? 15.488 12.931 -31.076 1.00 95.81 250 ARG A CA 1
ATOM 1930 C C . ARG A 1 250 ? 15.175 14.127 -31.979 1.00 95.81 250 ARG A C 1
ATOM 1932 O O . ARG A 1 250 ? 15.874 15.135 -31.918 1.00 95.81 250 ARG A O 1
ATOM 1939 N N . HIS A 1 251 ? 14.150 13.996 -32.814 1.00 95.44 251 HIS A N 1
ATOM 1940 C CA . HIS A 1 251 ? 13.753 14.988 -33.809 1.00 95.44 251 HIS A CA 1
ATOM 1941 C C . HIS A 1 251 ? 12.371 15.603 -33.549 1.00 95.44 251 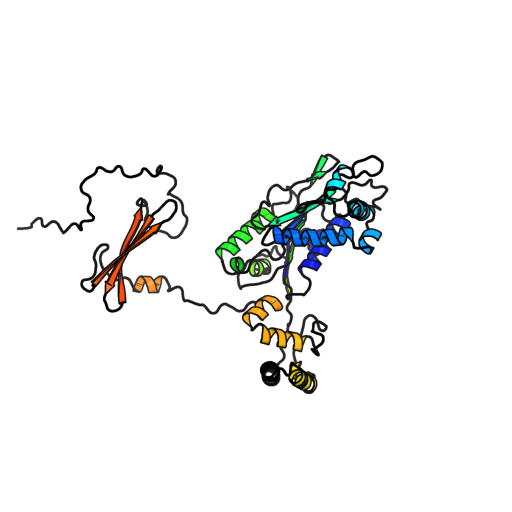HIS A C 1
ATOM 1943 O O . HIS A 1 251 ? 11.783 16.156 -34.476 1.00 95.44 251 HIS A O 1
ATOM 1949 N N . ASP A 1 252 ? 11.844 15.482 -32.326 1.00 93.31 252 ASP A N 1
ATOM 1950 C CA . ASP A 1 252 ? 10.548 16.037 -31.908 1.00 93.31 252 ASP A CA 1
ATOM 1951 C C . ASP A 1 252 ? 9.351 15.616 -32.792 1.00 93.31 252 ASP A C 1
ATOM 1953 O O . ASP A 1 252 ? 8.342 16.316 -32.877 1.00 93.31 252 ASP A O 1
ATOM 1957 N N . ARG A 1 253 ? 9.436 14.450 -33.450 1.00 92.06 253 ARG A N 1
ATOM 1958 C CA . ARG A 1 253 ? 8.355 13.871 -34.273 1.00 92.06 253 ARG A CA 1
ATOM 1959 C C . ARG A 1 253 ? 7.388 13.002 -33.466 1.00 92.06 253 ARG A C 1
ATOM 1961 O O . ARG A 1 253 ? 6.339 12.619 -33.970 1.00 92.06 253 ARG A O 1
ATOM 1968 N N . GLY A 1 254 ? 7.727 12.695 -32.214 1.00 92.25 254 GLY A N 1
ATOM 1969 C CA . GLY A 1 254 ? 6.896 11.878 -31.330 1.00 92.25 254 GLY A CA 1
ATOM 1970 C C . GLY A 1 254 ? 6.972 10.383 -31.651 1.00 92.25 254 GLY A C 1
ATOM 1971 O O . GLY A 1 254 ? 8.031 9.877 -32.015 1.00 92.25 254 GLY A O 1
ATOM 1972 N N . VAL A 1 255 ? 5.854 9.673 -31.469 1.00 95.31 255 VAL A N 1
ATOM 1973 C CA . VAL A 1 255 ? 5.792 8.196 -31.488 1.00 95.31 255 VAL A CA 1
ATOM 1974 C C . VAL A 1 255 ? 5.130 7.611 -32.741 1.00 95.31 255 VAL A C 1
ATOM 1976 O O . VAL A 1 255 ? 5.085 6.392 -32.895 1.00 95.31 255 VAL A O 1
ATOM 1979 N N . ASP A 1 256 ? 4.623 8.456 -33.641 1.00 95.19 256 ASP A N 1
ATOM 1980 C CA . ASP A 1 256 ? 3.740 8.044 -34.740 1.00 95.19 256 ASP A CA 1
ATOM 1981 C C . ASP A 1 256 ? 4.407 7.058 -35.710 1.00 95.19 256 ASP A C 1
ATOM 1983 O O . ASP A 1 256 ? 3.805 6.050 -36.075 1.00 95.19 256 ASP A O 1
ATOM 1987 N N . GLU A 1 257 ? 5.671 7.293 -36.079 1.00 96.31 257 GLU A N 1
ATOM 1988 C CA . GLU A 1 257 ? 6.441 6.397 -36.959 1.00 96.31 257 GLU A CA 1
ATOM 1989 C C . GLU A 1 257 ? 6.636 5.006 -36.335 1.00 96.31 257 GLU A C 1
ATOM 1991 O O . GLU A 1 257 ? 6.490 3.984 -37.010 1.00 96.31 257 GLU A O 1
ATOM 1996 N N . ALA A 1 258 ? 6.941 4.953 -35.035 1.00 97.44 258 ALA A N 1
ATOM 1997 C CA . ALA A 1 258 ? 7.104 3.698 -34.307 1.00 97.44 258 ALA A CA 1
ATOM 1998 C C . ALA A 1 258 ? 5.759 2.968 -34.164 1.00 97.44 258 ALA A C 1
ATOM 2000 O O . ALA A 1 258 ? 5.680 1.763 -34.401 1.00 97.44 258 ALA A O 1
ATOM 2001 N N . ASN A 1 259 ? 4.687 3.698 -33.852 1.00 97.44 259 ASN A N 1
ATOM 2002 C CA . ASN A 1 259 ? 3.334 3.157 -33.755 1.00 97.44 259 ASN A CA 1
ATOM 2003 C C . ASN A 1 259 ? 2.826 2.594 -35.083 1.00 97.44 259 ASN A C 1
ATOM 2005 O O . ASN A 1 259 ? 2.236 1.518 -35.088 1.00 97.44 259 ASN A O 1
ATOM 2009 N N . ALA A 1 260 ? 3.071 3.284 -36.199 1.00 97.69 260 ALA A N 1
ATOM 2010 C CA . ALA A 1 260 ? 2.716 2.796 -37.529 1.00 97.69 260 ALA A CA 1
ATOM 2011 C C . ALA A 1 260 ? 3.461 1.493 -37.855 1.00 97.69 260 ALA A C 1
ATOM 2013 O O . ALA A 1 260 ? 2.846 0.522 -38.293 1.00 97.69 260 ALA A O 1
ATOM 2014 N N . TYR A 1 261 ? 4.763 1.440 -37.553 1.00 98.31 261 TYR A N 1
ATOM 2015 C CA . TYR A 1 261 ? 5.564 0.230 -37.723 1.00 98.31 261 TYR A CA 1
ATOM 2016 C C . TYR A 1 261 ? 5.062 -0.931 -36.851 1.00 98.31 261 TYR A C 1
ATOM 2018 O O . TYR A 1 261 ? 4.935 -2.057 -37.334 1.00 98.31 261 TYR A O 1
ATOM 2026 N N . TYR A 1 262 ? 4.723 -0.663 -35.586 1.00 98.31 262 TYR A N 1
ATOM 2027 C CA . TYR A 1 262 ? 4.139 -1.664 -34.695 1.00 98.31 262 TYR A CA 1
ATOM 2028 C C . TYR A 1 262 ? 2.766 -2.138 -35.184 1.00 98.31 262 TYR A C 1
ATOM 2030 O O . TYR A 1 262 ? 2.498 -3.334 -35.154 1.00 98.31 262 TYR A O 1
ATOM 2038 N N . ALA A 1 263 ? 1.913 -1.237 -35.683 1.00 98.12 263 ALA A N 1
ATOM 2039 C CA . ALA A 1 263 ? 0.601 -1.587 -36.227 1.00 98.12 263 ALA A CA 1
ATOM 2040 C C . ALA A 1 263 ? 0.706 -2.564 -37.407 1.00 98.12 263 ALA A C 1
ATOM 2042 O O . ALA A 1 263 ? -0.053 -3.529 -37.470 1.00 98.12 263 ALA A O 1
ATOM 2043 N N . GLU A 1 264 ? 1.662 -2.333 -38.310 1.00 98.25 264 GLU A N 1
ATOM 2044 C CA . GLU A 1 264 ? 1.910 -3.178 -39.483 1.00 98.25 264 GLU A CA 1
ATOM 2045 C C . GLU A 1 264 ? 2.440 -4.572 -39.104 1.00 98.25 264 GLU A C 1
ATOM 2047 O O . GLU A 1 264 ? 2.057 -5.569 -39.713 1.00 98.25 264 GLU A O 1
ATOM 2052 N N . HIS A 1 265 ? 3.270 -4.664 -38.060 1.00 97.88 265 HIS A N 1
ATOM 2053 C CA . HIS A 1 265 ? 3.964 -5.899 -37.673 1.00 97.88 265 HIS A CA 1
ATOM 2054 C C . HIS A 1 265 ? 3.401 -6.560 -36.408 1.00 97.88 265 HIS A C 1
ATOM 2056 O O . HIS A 1 265 ? 4.014 -7.488 -35.870 1.00 97.88 265 HIS A O 1
ATOM 2062 N N . ARG A 1 266 ? 2.243 -6.101 -35.919 1.00 96.81 266 ARG A N 1
ATOM 2063 C CA . ARG A 1 266 ? 1.722 -6.434 -34.587 1.00 96.81 266 ARG A CA 1
ATOM 2064 C C . ARG A 1 266 ? 1.650 -7.930 -34.320 1.00 96.81 266 ARG A C 1
ATOM 2066 O O . ARG A 1 266 ? 2.105 -8.378 -33.278 1.00 96.81 266 ARG A O 1
ATOM 2073 N N . GLU A 1 267 ? 1.105 -8.708 -35.252 1.00 97.00 267 GLU A N 1
ATOM 2074 C CA . GLU A 1 267 ? 0.949 -10.158 -35.075 1.00 97.00 267 GLU A CA 1
ATOM 2075 C C . GLU A 1 267 ? 2.296 -10.848 -34.806 1.00 97.00 267 GLU A C 1
ATOM 2077 O O . GLU A 1 267 ? 2.418 -11.646 -33.878 1.00 97.00 267 GLU A O 1
ATOM 2082 N N . ALA A 1 268 ? 3.334 -10.484 -35.563 1.00 97.25 268 ALA A N 1
ATOM 2083 C CA . ALA A 1 268 ? 4.678 -11.020 -35.381 1.00 97.25 268 ALA A CA 1
ATOM 2084 C C . ALA A 1 268 ? 5.356 -10.473 -34.114 1.00 97.25 268 ALA A C 1
ATOM 2086 O O . ALA A 1 268 ? 6.052 -11.214 -33.418 1.00 97.25 268 ALA A O 1
ATOM 2087 N N . MET A 1 269 ? 5.155 -9.190 -33.800 1.00 97.94 269 MET A N 1
ATOM 2088 C CA . MET A 1 269 ? 5.740 -8.536 -32.625 1.00 97.94 269 MET A CA 1
ATOM 2089 C C . MET A 1 269 ? 5.118 -8.997 -31.305 1.00 97.94 269 MET A C 1
ATOM 2091 O O . MET A 1 269 ? 5.828 -9.044 -30.302 1.00 97.94 269 MET A O 1
ATOM 2095 N N . ASP A 1 270 ? 3.843 -9.385 -31.309 1.00 97.88 270 ASP A N 1
ATOM 2096 C CA . ASP A 1 270 ? 3.105 -9.887 -30.144 1.00 97.88 270 ASP A CA 1
ATOM 2097 C C . ASP A 1 270 ? 3.244 -11.409 -29.986 1.00 97.88 270 ASP A C 1
ATOM 2099 O O . ASP A 1 270 ? 2.877 -11.969 -28.951 1.00 97.88 270 ASP A O 1
ATOM 2103 N N . HIS A 1 271 ? 3.784 -12.100 -30.995 1.00 96.94 271 HIS A N 1
ATOM 2104 C CA . HIS A 1 271 ? 3.868 -13.554 -31.016 1.00 96.94 271 HIS A CA 1
ATOM 2105 C C . HIS A 1 271 ? 4.601 -14.115 -29.785 1.00 96.94 271 HIS A C 1
ATOM 2107 O O . HIS A 1 271 ? 5.773 -13.815 -29.528 1.00 96.94 271 HIS A O 1
ATOM 2113 N N . GLY A 1 272 ? 3.902 -14.978 -29.042 1.00 95.25 272 GLY A N 1
ATOM 2114 C CA . GLY A 1 272 ? 4.395 -15.619 -27.820 1.00 95.25 272 GLY A CA 1
ATOM 2115 C C . GLY A 1 272 ? 4.268 -14.769 -26.553 1.00 95.25 272 GLY A C 1
ATOM 2116 O O . GLY A 1 272 ? 4.544 -15.276 -25.465 1.00 95.25 272 GLY A O 1
ATOM 2117 N N . ALA A 1 273 ? 3.831 -13.510 -26.660 1.00 96.94 273 ALA A N 1
ATOM 2118 C CA . ALA A 1 273 ? 3.661 -12.647 -25.503 1.00 96.94 273 ALA A CA 1
ATOM 2119 C C . ALA A 1 273 ? 2.414 -13.017 -24.688 1.00 96.94 273 ALA A C 1
ATOM 2121 O O . ALA A 1 273 ? 1.333 -13.250 -25.226 1.00 96.94 273 ALA A O 1
ATOM 2122 N N . VAL A 1 274 ? 2.551 -13.008 -23.363 1.00 97.38 274 VAL A N 1
ATOM 2123 C CA . VAL A 1 274 ? 1.434 -13.157 -22.421 1.00 97.38 274 VAL A CA 1
ATOM 2124 C C . VAL A 1 274 ? 1.529 -12.030 -21.408 1.00 97.38 274 VAL A C 1
ATOM 2126 O O . VAL A 1 274 ? 2.523 -11.925 -20.690 1.00 97.38 274 VAL A O 1
ATOM 2129 N N . VAL A 1 275 ? 0.499 -11.191 -21.339 1.00 96.19 275 VAL A N 1
ATOM 2130 C CA . VAL A 1 275 ? 0.413 -10.040 -20.428 1.00 96.19 275 VAL A CA 1
ATOM 2131 C C . VAL A 1 275 ? -0.683 -10.251 -19.391 1.00 96.19 275 VAL A C 1
ATOM 2133 O O . VAL A 1 275 ? -1.656 -10.956 -19.646 1.00 96.19 275 VAL A O 1
ATOM 2136 N N . ALA A 1 276 ? -0.532 -9.644 -18.215 1.00 93.31 276 ALA A N 1
ATOM 2137 C CA . ALA A 1 276 ? -1.505 -9.791 -17.129 1.00 93.31 276 ALA A CA 1
ATOM 2138 C C . ALA A 1 276 ? -2.822 -9.051 -17.369 1.00 93.31 276 ALA A C 1
ATOM 2140 O O . ALA A 1 276 ? -3.871 -9.507 -16.924 1.00 93.31 276 ALA A O 1
ATOM 2141 N N . TRP A 1 277 ? -2.754 -7.893 -18.027 1.00 94.00 277 TRP A N 1
ATOM 2142 C CA . TRP A 1 277 ? -3.887 -6.993 -18.198 1.00 94.00 277 TRP A CA 1
ATOM 2143 C C . TRP A 1 277 ? -3.885 -6.431 -19.629 1.00 94.00 277 TRP A C 1
ATOM 2145 O O . TRP A 1 277 ? -3.155 -5.475 -19.897 1.00 94.00 277 TRP A O 1
ATOM 2155 N N . PRO A 1 278 ? -4.649 -7.037 -20.561 1.00 95.25 278 PRO A N 1
ATOM 2156 C CA . PRO A 1 278 ? -4.662 -6.650 -21.976 1.00 95.25 278 PRO A CA 1
ATOM 2157 C C . PRO A 1 278 ? -5.075 -5.196 -22.236 1.00 95.25 278 PRO A C 1
ATOM 2159 O O . PRO A 1 278 ? -4.614 -4.597 -23.205 1.00 95.25 278 PRO A O 1
ATOM 2162 N N . GLU A 1 279 ? -5.901 -4.618 -21.364 1.00 95.12 279 GLU A N 1
ATOM 2163 C CA . GLU A 1 279 ? -6.402 -3.244 -21.466 1.00 95.12 279 GLU A CA 1
ATOM 2164 C C . GLU A 1 279 ? -5.467 -2.199 -20.824 1.00 95.12 279 GLU A C 1
ATOM 2166 O O . GLU A 1 279 ? -5.801 -1.017 -20.779 1.00 95.12 279 GLU A O 1
ATOM 2171 N N . ARG A 1 280 ? -4.293 -2.603 -20.315 1.00 92.75 280 ARG A N 1
ATOM 2172 C CA . ARG A 1 280 ? -3.327 -1.702 -19.666 1.00 92.75 280 ARG A CA 1
ATOM 2173 C C . ARG A 1 280 ? -2.341 -1.104 -20.669 1.00 92.75 280 ARG A C 1
ATOM 2175 O O . ARG A 1 280 ? -1.221 -1.601 -20.804 1.00 92.75 280 ARG A O 1
ATOM 2182 N N . PHE A 1 281 ? -2.752 -0.036 -21.339 1.00 95.56 281 PHE A N 1
ATOM 2183 C CA . PHE A 1 281 ? -1.905 0.757 -22.231 1.00 95.56 281 PHE A CA 1
ATOM 2184 C C . PHE A 1 281 ? -2.399 2.206 -22.318 1.00 95.56 281 PHE A C 1
ATOM 2186 O O . PHE A 1 281 ? -3.555 2.491 -21.996 1.00 95.56 281 PHE A O 1
ATOM 2193 N N . ASP A 1 282 ? -1.514 3.119 -22.712 1.00 92.94 282 ASP A N 1
ATOM 2194 C CA . ASP A 1 282 ? -1.843 4.538 -22.842 1.00 92.94 282 ASP A CA 1
ATOM 2195 C C . ASP A 1 282 ? -2.616 4.808 -24.145 1.00 92.94 282 ASP A C 1
ATOM 2197 O O . ASP A 1 282 ? -2.602 4.019 -25.088 1.00 92.94 282 ASP A O 1
ATOM 2201 N N . THR A 1 283 ? -3.307 5.948 -24.238 1.00 91.44 283 THR A N 1
ATOM 2202 C CA . THR A 1 283 ? -4.179 6.262 -25.391 1.00 91.44 283 THR A CA 1
ATOM 2203 C C . THR A 1 283 ? -3.442 6.362 -26.728 1.00 91.44 283 THR A C 1
ATOM 2205 O O . THR A 1 283 ? -4.073 6.334 -27.780 1.00 91.44 283 THR A O 1
ATOM 2208 N N . ASN A 1 284 ? -2.123 6.537 -26.694 1.00 92.81 284 ASN A N 1
ATOM 2209 C CA . ASN A 1 284 ? -1.242 6.599 -27.855 1.00 92.81 284 ASN A CA 1
ATOM 2210 C C . ASN A 1 284 ? -0.556 5.255 -28.153 1.00 92.81 284 ASN A C 1
ATOM 2212 O O . ASN A 1 284 ? 0.392 5.226 -28.930 1.00 92.81 284 ASN A O 1
ATOM 2216 N N . GLU A 1 285 ? -0.999 4.158 -27.547 1.00 96.25 285 GLU A N 1
ATOM 2217 C CA . GLU A 1 285 ? -0.473 2.811 -27.760 1.00 96.25 285 GLU A CA 1
ATOM 2218 C C . GLU A 1 285 ? -1.594 1.877 -28.239 1.00 96.25 285 GLU A C 1
ATOM 2220 O O . GLU A 1 285 ? -2.782 2.133 -28.049 1.00 96.25 285 GLU A O 1
ATOM 2225 N N . LEU A 1 286 ? -1.221 0.789 -28.908 1.00 96.81 286 LEU A N 1
ATOM 2226 C CA . LEU A 1 286 ? -2.150 -0.123 -29.581 1.00 96.81 286 LEU A CA 1
ATOM 2227 C C . LEU A 1 286 ? -2.384 -1.425 -28.801 1.00 96.81 286 LEU A C 1
ATOM 2229 O O . LEU A 1 286 ? -3.284 -2.199 -29.151 1.00 96.81 286 LEU A O 1
ATOM 2233 N N . SER A 1 287 ? -1.558 -1.711 -27.789 1.00 97.56 287 SER A N 1
ATOM 2234 C CA . SER A 1 287 ? -1.671 -2.916 -26.966 1.00 97.56 287 SER A CA 1
ATOM 2235 C C . SER A 1 287 ? -0.914 -2.810 -25.637 1.00 97.56 287 SER A C 1
ATOM 2237 O O . SER A 1 287 ? 0.055 -2.060 -25.499 1.00 97.56 287 SER A O 1
ATOM 2239 N N . ALA A 1 288 ? -1.287 -3.659 -24.676 1.00 97.06 288 ALA A N 1
ATOM 2240 C CA . ALA A 1 288 ? -0.569 -3.795 -23.410 1.00 97.06 288 ALA A CA 1
ATOM 2241 C C . ALA A 1 288 ? 0.865 -4.333 -23.552 1.00 97.06 288 ALA A C 1
ATOM 2243 O O . ALA A 1 288 ? 1.717 -4.006 -22.724 1.00 97.06 288 ALA A O 1
ATOM 2244 N N . ILE A 1 289 ? 1.167 -5.145 -24.575 1.00 97.75 289 ILE A N 1
ATOM 2245 C CA . ILE A 1 289 ? 2.549 -5.596 -24.783 1.00 97.75 289 ILE A CA 1
ATOM 2246 C C . ILE A 1 289 ? 3.412 -4.466 -25.347 1.00 97.75 289 ILE A C 1
ATOM 2248 O O . ILE A 1 289 ? 4.537 -4.295 -24.882 1.00 97.75 289 ILE A O 1
ATOM 2252 N N . GLN A 1 290 ? 2.872 -3.630 -26.239 1.00 98.06 290 GLN A N 1
ATOM 2253 C CA . GLN A 1 290 ? 3.544 -2.405 -26.673 1.00 98.06 290 GLN A CA 1
ATOM 2254 C C . GLN A 1 290 ? 3.827 -1.485 -25.492 1.00 98.06 290 GLN A C 1
ATOM 2256 O O . GLN A 1 290 ? 4.965 -1.056 -25.320 1.00 98.06 290 GLN A O 1
ATOM 2261 N N . HIS A 1 291 ? 2.831 -1.272 -24.632 1.00 97.50 291 HIS A N 1
ATOM 2262 C CA . HIS A 1 291 ? 2.997 -0.500 -23.406 1.00 97.50 291 HIS A CA 1
ATOM 2263 C C . HIS A 1 291 ? 4.109 -1.060 -22.516 1.00 97.50 291 HIS A C 1
ATOM 2265 O O . HIS A 1 291 ? 5.009 -0.338 -22.090 1.00 97.50 291 HIS A O 1
ATOM 2271 N N . ALA A 1 292 ? 4.101 -2.370 -22.256 1.00 97.31 292 ALA A N 1
ATOM 2272 C CA . ALA A 1 292 ? 5.127 -3.009 -21.439 1.00 97.31 292 ALA A CA 1
ATOM 2273 C C . ALA A 1 292 ? 6.533 -2.873 -22.051 1.00 97.31 292 ALA A C 1
ATOM 2275 O O . ALA A 1 292 ? 7.492 -2.593 -21.329 1.00 97.31 292 ALA A O 1
ATOM 2276 N N . MET A 1 293 ? 6.656 -3.023 -23.371 1.00 97.50 293 MET A N 1
ATOM 2277 C CA . MET A 1 293 ? 7.913 -2.871 -24.107 1.00 97.50 293 MET A CA 1
ATOM 2278 C C . MET A 1 293 ? 8.409 -1.415 -24.100 1.00 97.50 293 MET A C 1
ATOM 2280 O O . MET A 1 293 ? 9.582 -1.176 -23.808 1.00 97.50 293 MET A O 1
ATOM 2284 N N . ASN A 1 294 ? 7.522 -0.436 -24.302 1.00 97.19 294 ASN A N 1
ATOM 2285 C CA . ASN A 1 294 ? 7.817 0.996 -24.180 1.00 97.19 294 ASN A CA 1
ATOM 2286 C C . ASN A 1 294 ? 8.268 1.367 -22.762 1.00 97.19 294 ASN A C 1
ATOM 2288 O O . ASN A 1 294 ? 9.273 2.059 -22.576 1.00 97.19 294 ASN A O 1
ATOM 2292 N N . LEU A 1 295 ? 7.554 0.878 -21.743 1.00 96.31 295 LEU A N 1
ATOM 2293 C CA . LEU A 1 295 ? 7.916 1.067 -20.341 1.00 96.31 295 LEU A CA 1
ATOM 2294 C C . LEU A 1 295 ? 9.298 0.498 -20.038 1.00 96.31 295 LEU A C 1
ATOM 2296 O O . LEU A 1 295 ? 10.103 1.185 -19.409 1.00 96.31 295 LEU A O 1
ATOM 2300 N N . ARG A 1 296 ? 9.584 -0.726 -20.493 1.00 96.69 296 ARG A N 1
ATOM 2301 C CA . ARG A 1 296 ? 10.889 -1.365 -20.314 1.00 96.69 296 ARG A CA 1
ATOM 2302 C C . ARG A 1 296 ? 12.004 -0.558 -20.979 1.00 96.69 296 ARG A C 1
ATOM 2304 O O . ARG A 1 296 ? 13.005 -0.272 -20.329 1.00 96.69 296 ARG A O 1
ATOM 2311 N N . HIS A 1 297 ? 11.815 -0.123 -22.225 1.00 96.06 297 HIS A N 1
ATOM 2312 C CA . HIS A 1 297 ? 12.805 0.682 -22.952 1.00 96.06 297 HIS A CA 1
ATOM 2313 C C . HIS A 1 297 ? 13.095 2.026 -22.271 1.00 96.06 297 HIS A C 1
ATOM 2315 O O . HIS A 1 297 ? 14.255 2.438 -22.153 1.00 96.06 297 HIS A O 1
ATOM 2321 N N . ARG A 1 298 ? 12.047 2.686 -21.761 1.00 94.81 298 ARG A N 1
ATOM 2322 C CA . ARG A 1 298 ? 12.137 3.974 -21.060 1.00 94.81 298 ARG A CA 1
ATOM 2323 C C . ARG A 1 298 ? 12.790 3.860 -19.684 1.00 94.81 298 ARG A C 1
ATOM 2325 O O . ARG A 1 298 ? 13.636 4.681 -19.345 1.00 94.81 298 ARG A O 1
ATOM 2332 N N . LEU A 1 299 ? 12.374 2.882 -18.880 1.00 93.69 299 LEU A N 1
ATOM 2333 C CA . LEU A 1 299 ? 12.830 2.718 -17.493 1.00 93.69 299 LEU A CA 1
ATOM 2334 C C . LEU A 1 299 ? 14.161 1.974 -17.378 1.00 93.69 299 LEU A C 1
ATOM 2336 O O . LEU A 1 299 ? 14.811 2.076 -16.340 1.00 93.69 299 LEU A O 1
ATOM 2340 N N . LYS A 1 300 ? 14.560 1.266 -18.440 1.00 94.00 300 LYS A N 1
ATOM 2341 C CA . LYS A 1 300 ? 15.630 0.263 -18.443 1.00 94.00 300 LYS A CA 1
ATOM 2342 C C . LYS A 1 300 ? 15.283 -0.951 -17.582 1.00 94.00 300 LYS A C 1
ATOM 2344 O O . LYS A 1 300 ? 14.340 -0.945 -16.786 1.00 94.00 300 LYS A O 1
ATOM 2349 N N . ASP A 1 301 ? 16.040 -2.022 -17.798 1.00 93.19 301 ASP A N 1
ATOM 2350 C CA . ASP A 1 301 ? 15.701 -3.343 -17.278 1.00 93.19 301 ASP A CA 1
ATOM 2351 C C . ASP A 1 301 ? 15.658 -3.367 -15.746 1.00 93.19 301 ASP A C 1
ATOM 2353 O O . ASP A 1 301 ? 14.662 -3.817 -15.190 1.00 93.19 301 ASP A O 1
ATOM 2357 N N . GLU A 1 302 ? 16.648 -2.801 -15.053 1.00 90.38 302 GLU A N 1
ATOM 2358 C CA . GLU A 1 302 ? 16.689 -2.792 -13.581 1.00 90.38 302 GLU A CA 1
ATOM 2359 C C . GLU A 1 302 ? 15.389 -2.267 -12.949 1.00 90.38 302 GLU A C 1
ATOM 2361 O O . GLU A 1 302 ? 14.757 -2.948 -12.137 1.00 90.38 302 GLU A O 1
ATOM 2366 N N . ALA A 1 303 ? 14.947 -1.073 -13.358 1.00 91.94 303 ALA A N 1
ATOM 2367 C CA . ALA A 1 303 ? 13.754 -0.450 -12.800 1.00 91.94 303 ALA A CA 1
ATOM 2368 C C . ALA A 1 303 ? 12.466 -1.141 -13.268 1.00 91.94 303 ALA A C 1
ATOM 2370 O O . ALA A 1 303 ? 11.529 -1.278 -12.481 1.00 91.94 303 ALA A O 1
ATOM 2371 N N . PHE A 1 304 ? 12.398 -1.596 -14.524 1.00 95.69 304 PHE A N 1
ATOM 2372 C CA . PHE A 1 304 ? 11.224 -2.307 -15.031 1.00 95.69 304 PHE A CA 1
ATOM 2373 C C . PHE A 1 304 ? 11.011 -3.642 -14.305 1.00 95.69 304 PHE A C 1
ATOM 2375 O O . PHE A 1 304 ? 9.895 -3.954 -13.882 1.00 95.69 304 PHE A O 1
ATOM 2382 N N . PHE A 1 305 ? 12.077 -4.421 -14.126 1.00 95.06 305 PHE A N 1
ATOM 2383 C CA . PHE A 1 305 ? 12.008 -5.733 -13.492 1.00 95.06 305 PHE A CA 1
ATOM 2384 C C . PHE A 1 305 ? 11.663 -5.646 -11.995 1.00 95.06 305 PHE A C 1
ATOM 2386 O O . PHE A 1 305 ? 10.866 -6.447 -11.501 1.00 95.06 305 PHE A O 1
ATOM 2393 N N . ALA A 1 306 ? 12.158 -4.628 -11.288 1.00 91.94 306 ALA A N 1
ATOM 2394 C CA . ALA A 1 306 ? 11.735 -4.357 -9.915 1.00 91.94 306 ALA A CA 1
ATOM 2395 C C . ALA A 1 306 ? 10.253 -3.922 -9.848 1.00 91.94 306 ALA A C 1
ATOM 2397 O O . ALA A 1 306 ? 9.415 -4.599 -9.256 1.00 91.94 306 ALA A O 1
ATOM 2398 N N . GLU A 1 307 ? 9.896 -2.824 -10.521 1.00 92.31 307 GLU A N 1
ATOM 2399 C CA . GLU A 1 307 ? 8.619 -2.117 -10.311 1.00 92.31 307 GLU A CA 1
ATOM 2400 C C . GLU A 1 307 ? 7.416 -2.749 -11.034 1.00 92.31 307 GLU A C 1
ATOM 2402 O O . GLU A 1 307 ? 6.272 -2.621 -10.589 1.00 92.31 307 GLU A O 1
ATOM 2407 N N . TYR A 1 308 ? 7.639 -3.396 -12.182 1.00 94.88 308 TYR A N 1
ATOM 2408 C CA . TYR A 1 308 ? 6.569 -3.915 -13.048 1.00 94.88 308 TYR A CA 1
ATOM 2409 C C . TYR A 1 308 ? 6.556 -5.441 -13.149 1.00 94.88 308 TYR A C 1
ATOM 2411 O O . TYR A 1 308 ? 5.532 -6.004 -13.548 1.00 94.88 308 TYR A O 1
ATOM 2419 N N . GLN A 1 309 ? 7.644 -6.115 -12.767 1.00 95.88 309 GLN A N 1
ATOM 2420 C CA . GLN A 1 309 ? 7.728 -7.580 -12.739 1.00 95.88 309 GLN A CA 1
ATOM 2421 C C . GLN A 1 309 ? 7.849 -8.166 -11.324 1.00 95.88 309 GLN A C 1
ATOM 2423 O O . GLN A 1 309 ? 7.645 -9.370 -11.180 1.00 95.88 309 GLN A O 1
ATOM 2428 N N . ASN A 1 310 ? 8.143 -7.365 -10.288 1.00 93.75 310 ASN A N 1
ATOM 2429 C CA . ASN A 1 310 ? 8.401 -7.858 -8.925 1.00 93.75 310 ASN A CA 1
ATOM 2430 C C . ASN A 1 310 ? 9.470 -8.973 -8.880 1.00 93.75 310 ASN A C 1
ATOM 2432 O O . ASN A 1 310 ? 9.365 -9.942 -8.118 1.00 93.75 310 ASN A O 1
ATOM 2436 N N . ASP A 1 311 ? 10.467 -8.856 -9.756 1.00 94.06 311 ASP A N 1
ATOM 2437 C CA . ASP A 1 311 ? 11.587 -9.784 -9.928 1.00 94.06 311 ASP A CA 1
ATOM 2438 C C . ASP A 1 311 ? 12.827 -8.959 -10.295 1.00 94.06 311 ASP A C 1
ATOM 2440 O O . ASP A 1 311 ? 13.260 -8.993 -11.449 1.00 94.06 311 ASP A O 1
ATOM 2444 N N . PRO A 1 312 ? 13.337 -8.125 -9.365 1.00 92.06 312 PRO A N 1
ATOM 2445 C CA . PRO A 1 312 ? 14.494 -7.281 -9.630 1.00 92.06 312 PRO A CA 1
ATOM 2446 C C . PRO A 1 312 ? 15.664 -8.130 -10.119 1.00 92.06 312 PRO A C 1
ATOM 2448 O O . PRO A 1 312 ? 15.879 -9.256 -9.655 1.00 92.06 312 PRO A O 1
ATOM 2451 N N . LEU A 1 313 ? 16.430 -7.582 -11.059 1.00 89.12 313 LEU A N 1
ATOM 2452 C CA . LEU A 1 313 ? 17.656 -8.223 -11.514 1.00 89.12 313 LEU A CA 1
ATOM 2453 C C . LEU A 1 313 ? 18.640 -8.336 -10.344 1.00 89.12 313 LEU A C 1
ATOM 2455 O O . LEU A 1 313 ? 18.606 -7.541 -9.403 1.00 89.12 313 LEU A O 1
ATOM 2459 N N . ALA A 1 314 ? 19.492 -9.361 -10.381 1.00 80.88 314 ALA A N 1
ATOM 2460 C CA . ALA A 1 314 ? 20.598 -9.423 -9.437 1.00 80.88 314 ALA A CA 1
ATOM 2461 C C . ALA A 1 314 ? 21.454 -8.169 -9.630 1.00 80.88 314 ALA A C 1
ATOM 2463 O O . ALA A 1 314 ? 21.737 -7.803 -10.771 1.00 80.88 314 ALA A O 1
ATOM 2464 N N . ALA A 1 315 ? 21.831 -7.516 -8.531 1.00 67.56 315 ALA A N 1
ATOM 2465 C CA . ALA A 1 315 ? 22.852 -6.489 -8.606 1.00 67.56 315 ALA A CA 1
ATOM 2466 C C . ALA A 1 315 ? 24.093 -7.136 -9.232 1.00 67.56 315 ALA A C 1
ATOM 2468 O O . ALA A 1 315 ? 24.523 -8.198 -8.778 1.00 67.56 315 ALA A O 1
ATOM 2469 N N . GLU A 1 316 ? 24.634 -6.539 -10.293 1.00 57.28 316 GLU A N 1
ATOM 2470 C CA . GLU A 1 316 ? 26.018 -6.826 -10.651 1.00 57.28 316 GLU A CA 1
ATOM 2471 C C . GLU A 1 316 ? 26.843 -6.465 -9.416 1.00 57.28 316 GLU A C 1
ATOM 2473 O O . GLU A 1 316 ? 26.659 -5.373 -8.876 1.00 57.28 316 GLU A O 1
ATOM 2478 N N . ASP A 1 317 ? 27.659 -7.395 -8.914 1.00 47.44 317 ASP A N 1
ATOM 2479 C CA . ASP A 1 317 ? 28.480 -7.203 -7.717 1.00 47.44 317 ASP A CA 1
ATOM 2480 C C . ASP A 1 317 ? 29.400 -5.983 -7.908 1.00 47.44 317 ASP A C 1
ATOM 2482 O O . ASP A 1 317 ? 30.539 -6.077 -8.366 1.00 47.44 317 ASP A O 1
ATOM 2486 N N . SER A 1 318 ? 28.900 -4.788 -7.594 1.00 46.47 318 SER A N 1
ATOM 2487 C CA . SER A 1 318 ? 29.683 -3.569 -7.669 1.00 46.47 318 SER A CA 1
ATOM 2488 C C . SER A 1 318 ? 30.545 -3.505 -6.411 1.00 46.47 318 SER A C 1
ATOM 2490 O O . SER A 1 318 ? 30.067 -3.133 -5.338 1.00 46.47 318 SER A O 1
ATOM 2492 N N . ALA A 1 319 ? 31.815 -3.864 -6.607 1.00 44.31 319 ALA A N 1
ATOM 2493 C CA . ALA A 1 319 ? 32.913 -3.994 -5.650 1.00 44.31 319 ALA A CA 1
ATOM 2494 C C . ALA A 1 319 ? 32.914 -5.306 -4.850 1.00 44.31 319 ALA A C 1
ATOM 2496 O O . ALA A 1 319 ? 32.381 -5.390 -3.745 1.00 44.31 319 ALA A O 1
ATOM 2497 N N . ASP A 1 320 ? 33.633 -6.293 -5.395 1.00 44.25 320 ASP A N 1
ATOM 2498 C CA . ASP A 1 320 ? 34.185 -7.432 -4.665 1.00 44.25 320 ASP A CA 1
ATOM 2499 C C . ASP A 1 320 ? 34.676 -6.993 -3.277 1.00 44.25 320 ASP A C 1
ATOM 2501 O O . ASP A 1 320 ? 35.725 -6.352 -3.125 1.00 44.25 320 ASP A O 1
ATOM 2505 N N . LEU A 1 321 ? 33.941 -7.371 -2.230 1.00 54.50 321 LEU A N 1
ATOM 2506 C CA . LEU A 1 321 ? 34.528 -7.451 -0.903 1.00 54.50 321 LEU A CA 1
ATOM 2507 C C . LEU A 1 321 ? 35.660 -8.471 -1.007 1.00 54.50 321 LEU A C 1
ATOM 2509 O O . LEU A 1 321 ? 35.416 -9.670 -1.128 1.00 54.50 321 LEU A O 1
ATOM 2513 N N . VAL A 1 322 ? 36.901 -7.978 -1.002 1.00 56.62 322 VAL A N 1
ATOM 2514 C CA . VAL A 1 322 ? 38.105 -8.810 -1.078 1.00 56.62 322 VAL A CA 1
ATOM 2515 C C . VAL A 1 322 ? 37.984 -9.914 -0.020 1.00 56.62 322 VAL A C 1
ATOM 2517 O O . VAL A 1 322 ? 37.921 -9.592 1.172 1.00 56.62 322 VAL A O 1
ATOM 2520 N N . PRO A 1 323 ? 37.936 -11.201 -0.416 1.00 60.12 323 PRO A N 1
ATOM 2521 C CA . PRO A 1 323 ? 37.752 -12.296 0.523 1.00 60.12 323 PRO A CA 1
ATOM 2522 C C . PRO A 1 323 ? 38.786 -12.227 1.644 1.00 60.12 323 PRO A C 1
ATOM 2524 O O . PRO A 1 323 ? 39.955 -11.920 1.400 1.00 60.12 323 PRO A O 1
ATOM 2527 N N . VAL A 1 324 ? 38.385 -12.556 2.876 1.00 56.44 324 VAL A N 1
ATOM 2528 C CA . VAL A 1 324 ? 39.298 -12.550 4.036 1.00 56.44 324 VAL A CA 1
ATOM 2529 C C . VAL A 1 324 ? 40.552 -13.382 3.754 1.00 56.44 324 VAL A C 1
ATOM 2531 O O . VAL A 1 324 ? 41.635 -13.003 4.182 1.00 56.44 324 VAL A O 1
ATOM 2534 N N . SER A 1 325 ? 40.442 -14.461 2.974 1.00 56.78 325 SER A N 1
ATOM 2535 C CA . SER A 1 325 ? 41.582 -15.253 2.498 1.00 56.78 325 SER A CA 1
ATOM 2536 C C . SER A 1 325 ? 42.591 -14.430 1.687 1.00 56.78 325 SER A C 1
ATOM 2538 O O . SER A 1 325 ? 43.779 -14.461 1.995 1.00 56.78 325 SER A O 1
ATOM 2540 N N . VAL A 1 326 ? 42.131 -13.623 0.728 1.00 58.69 326 VAL A N 1
ATOM 2541 C CA . VAL A 1 326 ? 42.975 -12.725 -0.083 1.00 58.69 326 VAL A CA 1
ATOM 2542 C C . VAL A 1 326 ? 43.587 -11.613 0.779 1.00 58.69 326 VAL A C 1
ATOM 2544 O O . VAL A 1 326 ? 44.734 -11.213 0.584 1.00 58.69 326 VAL A O 1
ATOM 2547 N N . LEU A 1 327 ? 42.850 -11.130 1.782 1.00 58.31 327 LEU A N 1
ATOM 2548 C CA . LEU A 1 327 ? 43.334 -10.149 2.759 1.00 58.31 327 LEU A CA 1
ATOM 2549 C C . LEU A 1 327 ? 44.428 -10.735 3.674 1.00 58.31 327 LEU A C 1
ATOM 2551 O O . LEU A 1 327 ? 45.414 -10.061 3.972 1.00 58.31 327 LEU A O 1
ATOM 2555 N N . VAL A 1 328 ? 44.287 -12.003 4.071 1.00 57.91 328 VAL A N 1
ATOM 2556 C CA . VAL A 1 328 ? 45.265 -12.755 4.877 1.00 57.91 328 VAL A CA 1
ATOM 2557 C C . VAL A 1 328 ? 46.531 -13.080 4.076 1.00 57.91 328 VAL A C 1
ATOM 2559 O O . VAL A 1 328 ? 47.625 -13.096 4.640 1.00 57.91 328 VAL A O 1
ATOM 2562 N N . GLU A 1 329 ? 46.427 -13.266 2.761 1.00 56.00 329 GLU A N 1
ATOM 2563 C CA . GLU A 1 329 ? 47.593 -13.433 1.881 1.00 56.00 329 GLU A CA 1
ATOM 2564 C C . GLU A 1 329 ? 48.401 -12.137 1.702 1.00 56.00 329 GLU A C 1
ATOM 2566 O O . GLU A 1 329 ? 49.607 -12.184 1.462 1.00 56.00 329 GLU A O 1
ATOM 2571 N N . ARG A 1 330 ? 47.776 -10.970 1.901 1.00 59.38 330 ARG A N 1
ATOM 2572 C CA . ARG A 1 330 ? 48.425 -9.647 1.842 1.00 59.38 330 ARG A CA 1
ATOM 2573 C C . ARG A 1 330 ? 49.026 -9.193 3.180 1.00 59.38 330 ARG A C 1
ATOM 2575 O O . ARG A 1 330 ? 49.258 -8.002 3.391 1.00 59.38 330 ARG A O 1
ATOM 2582 N N . VAL A 1 331 ? 49.317 -10.120 4.094 1.00 61.94 331 VAL A N 1
ATOM 2583 C CA . VAL A 1 331 ? 50.007 -9.806 5.352 1.00 61.94 331 VAL A CA 1
ATOM 2584 C C . VAL A 1 331 ? 51.496 -9.588 5.080 1.00 61.94 331 VAL A C 1
ATOM 2586 O O . VAL A 1 331 ? 52.257 -10.520 4.816 1.00 61.94 331 VAL A O 1
ATOM 2589 N N . ASN A 1 332 ? 51.941 -8.337 5.195 1.00 63.25 332 ASN A N 1
ATOM 2590 C CA . ASN A 1 332 ? 53.363 -8.044 5.302 1.00 63.25 332 ASN A CA 1
ATOM 2591 C C . ASN A 1 332 ? 53.872 -8.643 6.632 1.00 63.25 332 ASN A C 1
ATOM 2593 O O . ASN A 1 332 ? 53.279 -8.443 7.686 1.00 63.25 332 ASN A O 1
ATOM 2597 N N . ARG A 1 333 ? 54.936 -9.452 6.611 1.00 69.06 333 ARG A N 1
ATOM 2598 C CA . ARG A 1 333 ? 55.468 -10.141 7.810 1.00 69.06 333 ARG A CA 1
ATOM 2599 C C . ARG A 1 333 ? 56.232 -9.198 8.754 1.00 69.06 333 ARG A C 1
ATOM 2601 O O . ARG A 1 333 ? 57.235 -9.584 9.349 1.00 69.06 333 ARG A O 1
ATOM 2608 N N . ILE A 1 334 ? 55.810 -7.943 8.836 1.00 74.31 334 ILE A N 1
ATOM 2609 C CA . ILE A 1 334 ? 56.472 -6.905 9.614 1.00 74.31 334 ILE A CA 1
ATOM 2610 C C . ILE A 1 334 ? 55.890 -6.931 11.027 1.00 74.31 334 ILE A C 1
ATOM 2612 O O . ILE A 1 334 ? 54.682 -7.067 11.220 1.00 74.31 334 ILE A O 1
ATOM 2616 N N . ALA A 1 335 ? 56.759 -6.851 12.035 1.00 79.31 335 ALA A N 1
ATOM 2617 C CA . ALA A 1 335 ? 56.316 -6.806 13.420 1.00 79.31 335 ALA A CA 1
ATOM 2618 C C . ALA A 1 335 ? 55.489 -5.534 13.675 1.00 79.31 335 ALA A C 1
ATOM 2620 O O . ALA A 1 335 ? 55.824 -4.451 13.198 1.00 79.31 335 ALA A O 1
ATOM 2621 N N . ARG A 1 336 ? 54.418 -5.659 14.463 1.00 84.00 336 ARG A N 1
ATOM 2622 C CA . ARG A 1 336 ? 53.594 -4.516 14.877 1.00 84.00 336 ARG A CA 1
ATOM 2623 C C . ARG A 1 336 ? 54.467 -3.432 15.521 1.00 84.00 336 ARG A C 1
ATOM 2625 O O . ARG A 1 336 ? 55.320 -3.744 16.350 1.00 84.00 336 ARG A O 1
ATOM 2632 N N . GLY A 1 337 ? 54.232 -2.175 15.152 1.00 84.25 337 GLY A N 1
ATOM 2633 C CA . GLY A 1 337 ? 55.026 -1.030 15.604 1.00 84.25 337 GLY A CA 1
ATOM 2634 C C . GLY A 1 337 ? 56.323 -0.800 14.819 1.00 84.25 337 GLY A C 1
ATOM 2635 O O . GLY A 1 337 ? 57.051 0.138 15.133 1.00 84.25 337 GLY A O 1
ATOM 2636 N N . VAL A 1 338 ? 56.619 -1.617 13.802 1.00 86.12 338 VAL A N 1
ATOM 2637 C CA . VAL A 1 338 ? 57.806 -1.466 12.949 1.00 86.12 338 VAL A CA 1
ATOM 2638 C C . VAL A 1 338 ? 57.383 -1.004 11.561 1.00 86.12 338 VAL A C 1
ATOM 2640 O O . VAL A 1 338 ? 56.613 -1.680 10.888 1.00 86.12 338 VAL A O 1
ATOM 2643 N N . ALA A 1 339 ? 57.909 0.135 11.113 1.00 85.88 339 ALA A N 1
ATOM 2644 C CA . ALA A 1 339 ? 57.748 0.582 9.735 1.00 85.88 339 ALA A CA 1
ATOM 2645 C C . ALA A 1 339 ? 58.799 -0.079 8.820 1.00 85.88 339 ALA A C 1
ATOM 2647 O O . ALA A 1 339 ? 59.957 -0.216 9.226 1.00 85.88 339 ALA A O 1
ATOM 2648 N N . PRO A 1 340 ? 58.440 -0.496 7.593 1.00 82.94 340 PRO A N 1
ATOM 2649 C CA . PRO A 1 340 ? 59.426 -0.969 6.628 1.00 82.94 340 PRO A CA 1
ATOM 2650 C C . PRO A 1 340 ? 60.413 0.135 6.232 1.00 82.94 340 PRO A C 1
ATOM 2652 O O . PRO A 1 340 ? 60.042 1.295 6.110 1.00 82.94 340 PRO A O 1
ATOM 2655 N N . LEU A 1 341 ? 61.658 -0.253 5.935 1.00 84.50 341 LEU A N 1
ATOM 2656 C CA . LEU A 1 341 ? 62.745 0.652 5.517 1.00 84.50 341 LEU A CA 1
ATOM 2657 C C . LEU A 1 341 ? 62.407 1.531 4.307 1.00 84.50 341 LEU A C 1
ATOM 2659 O O . LEU A 1 341 ? 62.958 2.614 4.166 1.00 84.50 341 LEU A O 1
ATOM 2663 N N . ARG A 1 342 ? 61.530 1.044 3.427 1.00 85.56 342 ARG A N 1
ATOM 2664 C CA . ARG A 1 342 ? 61.099 1.759 2.222 1.00 85.56 342 ARG A CA 1
ATOM 2665 C C . ARG A 1 342 ? 59.965 2.757 2.473 1.00 85.56 342 ARG A C 1
ATOM 2667 O O . ARG A 1 342 ? 59.529 3.402 1.533 1.00 85.56 342 ARG A O 1
ATOM 2674 N N . ALA A 1 343 ? 59.441 2.833 3.696 1.00 87.94 343 ALA A N 1
ATOM 2675 C CA . ALA A 1 343 ? 58.410 3.801 4.025 1.00 87.94 343 ALA A CA 1
ATOM 2676 C C . ALA A 1 343 ? 59.019 5.201 4.144 1.00 87.94 343 ALA A C 1
ATOM 2678 O O . ALA A 1 343 ? 59.997 5.409 4.859 1.00 87.94 343 ALA A O 1
ATOM 2679 N N . GLU A 1 344 ? 58.398 6.157 3.472 1.00 91.44 344 GLU A N 1
ATOM 2680 C CA . GLU A 1 344 ? 58.803 7.560 3.445 1.00 91.44 344 GLU A CA 1
ATOM 2681 C C . GLU A 1 344 ? 57.909 8.410 4.354 1.00 91.44 344 GLU A C 1
ATOM 2683 O O . GLU A 1 344 ? 58.368 9.387 4.940 1.00 91.44 344 GLU A O 1
ATOM 2688 N N . THR A 1 345 ? 56.632 8.032 4.497 1.00 91.44 345 THR A N 1
ATOM 2689 C CA . THR A 1 345 ? 55.634 8.799 5.255 1.00 91.44 345 THR A CA 1
ATOM 2690 C C . THR A 1 345 ? 54.840 7.907 6.203 1.00 91.44 345 THR A C 1
ATOM 2692 O O . THR A 1 345 ? 54.479 6.784 5.860 1.00 91.44 345 THR A O 1
ATOM 2695 N N . LEU A 1 346 ? 54.524 8.429 7.391 1.00 92.06 346 LEU A N 1
ATOM 2696 C CA . LEU A 1 346 ? 53.575 7.827 8.327 1.00 92.06 346 LEU A CA 1
ATOM 2697 C C . LEU A 1 346 ? 52.313 8.684 8.420 1.00 92.06 346 LEU A C 1
ATOM 2699 O O . LEU A 1 346 ? 52.389 9.909 8.502 1.00 92.06 346 LEU A O 1
ATOM 2703 N N . THR A 1 347 ? 51.155 8.036 8.481 1.00 92.88 347 THR A N 1
ATOM 2704 C CA . THR A 1 347 ? 49.866 8.689 8.726 1.00 92.88 347 THR A CA 1
ATOM 2705 C C . THR A 1 347 ? 49.189 8.039 9.919 1.00 92.88 347 THR A C 1
ATOM 2707 O O . THR A 1 347 ? 49.074 6.816 9.980 1.00 92.88 347 THR A O 1
ATOM 2710 N N . ALA A 1 348 ? 48.734 8.860 10.864 1.00 93.19 348 ALA A N 1
ATOM 2711 C CA . ALA A 1 348 ? 47.929 8.421 11.993 1.00 93.19 348 ALA A CA 1
ATOM 2712 C C . ALA A 1 348 ? 46.480 8.882 11.802 1.00 93.19 348 ALA A C 1
ATOM 2714 O O . ALA A 1 348 ? 46.225 10.054 11.530 1.00 93.19 348 ALA A O 1
ATOM 2715 N N . PHE A 1 349 ? 45.548 7.954 11.971 1.00 90.75 349 PHE A N 1
ATOM 2716 C CA . PHE A 1 349 ? 44.112 8.165 11.874 1.00 90.75 349 PHE A CA 1
ATOM 2717 C C . PHE A 1 349 ? 43.491 7.985 13.253 1.00 90.75 349 PHE A C 1
ATOM 2719 O O . PHE A 1 349 ? 43.878 7.074 13.988 1.00 90.75 349 PHE A O 1
ATOM 2726 N N . ILE A 1 350 ? 42.520 8.832 13.584 1.00 91.69 350 ILE A N 1
ATOM 2727 C CA . ILE A 1 350 ? 41.648 8.650 14.742 1.00 91.69 350 ILE A CA 1
ATOM 2728 C C . ILE A 1 350 ? 40.212 8.782 14.253 1.00 91.69 350 ILE A C 1
ATOM 2730 O O . ILE A 1 350 ? 39.840 9.812 13.696 1.00 91.69 350 ILE A O 1
ATOM 2734 N N . ASP A 1 351 ? 39.430 7.738 14.485 1.00 86.25 351 ASP A N 1
ATOM 2735 C CA . ASP A 1 351 ? 37.992 7.713 14.284 1.00 86.25 351 ASP A CA 1
ATOM 2736 C C . ASP A 1 351 ? 37.300 7.884 15.644 1.00 86.25 351 ASP A C 1
ATOM 2738 O O . ASP A 1 351 ? 37.532 7.130 16.598 1.00 86.25 351 ASP A O 1
ATOM 2742 N N . VAL A 1 352 ? 36.496 8.940 15.743 1.00 87.31 352 VAL A N 1
ATOM 2743 C CA . VAL A 1 352 ? 35.861 9.391 16.979 1.00 87.31 352 VAL A CA 1
ATOM 2744 C C . VAL A 1 352 ? 34.460 8.797 17.059 1.00 87.31 352 VAL A C 1
ATOM 2746 O O . VAL A 1 352 ? 33.554 9.240 16.361 1.00 87.31 352 VAL A O 1
ATOM 2749 N N . HIS A 1 353 ? 34.271 7.820 17.943 1.00 75.56 353 HIS A N 1
ATOM 2750 C CA . HIS A 1 353 ? 32.958 7.295 18.310 1.00 75.56 353 HIS A CA 1
ATOM 2751 C C . HIS A 1 353 ? 32.541 7.802 19.699 1.00 75.56 353 HIS A C 1
ATOM 2753 O O . HIS A 1 353 ? 33.337 8.384 20.434 1.00 75.56 353 HIS A O 1
ATOM 2759 N N . ASP A 1 354 ? 31.284 7.557 20.073 1.00 72.94 354 ASP A N 1
ATOM 2760 C CA . ASP A 1 354 ? 30.693 8.062 21.321 1.00 72.94 354 ASP A CA 1
ATOM 2761 C C . ASP A 1 354 ? 31.476 7.618 22.577 1.00 72.94 354 ASP A C 1
ATOM 2763 O O . ASP A 1 354 ? 31.912 8.434 23.391 1.00 72.94 354 ASP A O 1
ATOM 2767 N N . ALA A 1 355 ? 31.752 6.315 22.706 1.00 76.75 355 ALA A N 1
ATOM 2768 C CA . ALA A 1 355 ? 32.438 5.751 23.874 1.00 76.75 355 ALA A CA 1
ATOM 2769 C C . ALA A 1 355 ? 33.915 5.375 23.638 1.00 76.75 355 ALA A C 1
ATOM 2771 O O . ALA A 1 355 ? 34.614 5.037 24.596 1.00 76.75 355 ALA A O 1
ATOM 2772 N N . LEU A 1 356 ? 34.389 5.387 22.387 1.00 84.00 356 LEU A N 1
ATOM 2773 C CA . LEU A 1 356 ? 35.698 4.859 21.985 1.00 84.00 356 LEU A CA 1
ATOM 2774 C C . LEU A 1 356 ? 36.352 5.742 20.920 1.00 84.00 356 LEU A C 1
ATOM 2776 O O . LEU A 1 356 ? 35.683 6.271 20.042 1.00 84.00 356 LEU A O 1
ATOM 2780 N N . LEU A 1 357 ? 37.679 5.843 20.964 1.00 86.12 357 LEU A N 1
ATOM 2781 C CA . LEU A 1 357 ? 38.480 6.402 19.877 1.00 86.12 357 LEU A CA 1
ATOM 2782 C C . LEU A 1 357 ? 39.243 5.270 19.206 1.00 86.12 357 LEU A C 1
ATOM 2784 O O . LEU A 1 357 ? 40.199 4.749 19.787 1.00 86.12 357 LEU A O 1
ATOM 2788 N N . TYR A 1 358 ? 38.831 4.880 18.008 1.00 87.19 358 TYR A N 1
ATOM 2789 C CA . TYR A 1 358 ? 39.602 3.935 17.211 1.00 87.19 358 TYR A CA 1
ATOM 2790 C C . TYR A 1 358 ? 40.748 4.675 16.544 1.00 87.19 358 TYR A C 1
ATOM 2792 O O . TYR A 1 358 ? 40.601 5.817 16.124 1.00 87.19 358 TYR A O 1
ATOM 2800 N N . TRP A 1 359 ? 41.911 4.048 16.466 1.00 90.81 359 TRP A N 1
ATOM 2801 C CA . TRP A 1 359 ? 43.067 4.663 15.839 1.00 90.81 359 TRP A CA 1
ATOM 2802 C C . TRP A 1 359 ? 43.867 3.643 15.046 1.00 90.81 359 TRP A C 1
ATOM 2804 O O . TRP A 1 359 ? 43.890 2.454 15.371 1.00 90.81 359 TRP A O 1
ATOM 2814 N N . ALA A 1 360 ? 44.541 4.128 14.011 1.00 92.31 360 ALA A N 1
ATOM 2815 C CA . ALA A 1 360 ? 45.445 3.342 13.186 1.00 92.31 360 ALA A CA 1
ATOM 2816 C C . ALA A 1 360 ? 46.638 4.193 12.755 1.00 92.31 360 ALA A C 1
ATOM 2818 O O . ALA A 1 360 ? 46.516 5.399 12.559 1.00 92.31 360 ALA A O 1
ATOM 2819 N N . VAL A 1 361 ? 47.793 3.560 12.594 1.00 91.25 361 VAL A N 1
ATOM 2820 C CA . VAL A 1 361 ? 49.003 4.155 12.033 1.00 91.25 361 VAL A CA 1
ATOM 2821 C C . VAL A 1 361 ? 49.386 3.340 10.811 1.00 91.25 361 VAL A C 1
ATOM 2823 O O . VAL A 1 361 ? 49.605 2.131 10.912 1.00 91.25 361 VAL A O 1
ATOM 2826 N N . ALA A 1 362 ? 49.473 4.003 9.666 1.00 91.25 362 ALA A N 1
ATOM 2827 C CA . ALA A 1 362 ? 49.906 3.416 8.409 1.00 91.25 362 ALA A CA 1
ATOM 2828 C C . ALA A 1 362 ? 51.205 4.070 7.933 1.00 91.25 362 ALA A C 1
ATOM 2830 O O . ALA A 1 362 ? 51.466 5.238 8.219 1.00 91.25 362 ALA A O 1
ATOM 2831 N N . ALA A 1 363 ? 52.010 3.305 7.210 1.00 90.31 363 ALA A N 1
ATOM 2832 C CA . ALA A 1 363 ? 53.216 3.756 6.541 1.00 90.31 363 ALA A CA 1
ATOM 2833 C C . ALA A 1 363 ? 53.040 3.675 5.029 1.00 90.31 363 ALA A C 1
ATOM 2835 O O . ALA A 1 363 ? 52.360 2.770 4.550 1.00 90.31 363 ALA A O 1
ATOM 2836 N N . TRP A 1 364 ? 53.688 4.578 4.301 1.00 88.81 364 TRP A N 1
ATOM 2837 C CA . TRP A 1 364 ? 53.544 4.736 2.857 1.00 88.81 364 TRP A CA 1
ATOM 2838 C C . TRP A 1 364 ? 54.899 4.977 2.192 1.00 88.81 364 TRP A C 1
ATOM 2840 O O . TRP A 1 364 ? 55.756 5.644 2.776 1.00 88.81 364 TRP A O 1
ATOM 2850 N N . SER A 1 365 ? 55.087 4.468 0.978 1.00 89.31 365 SER A N 1
ATOM 2851 C CA . SER A 1 365 ? 56.215 4.791 0.085 1.00 89.31 365 SER A CA 1
ATOM 2852 C C . SER A 1 365 ? 55.758 5.643 -1.099 1.00 89.31 365 SER A C 1
ATOM 2854 O O . SER A 1 365 ? 54.567 5.686 -1.413 1.00 89.31 365 SER A O 1
ATOM 2856 N N . GLY A 1 366 ? 56.699 6.298 -1.786 1.00 81.00 366 GLY A N 1
ATOM 2857 C CA . GLY A 1 366 ? 56.407 7.161 -2.935 1.00 81.00 366 GLY A CA 1
ATOM 2858 C C . GLY A 1 366 ? 55.784 6.442 -4.141 1.00 81.00 366 GLY A C 1
ATOM 2859 O O . GLY A 1 366 ? 55.195 7.091 -4.999 1.00 81.00 366 GLY A O 1
ATOM 2860 N N . ASP A 1 367 ? 55.858 5.108 -4.191 1.00 81.56 367 ASP A N 1
ATOM 2861 C CA . ASP A 1 367 ? 55.204 4.266 -5.206 1.00 81.56 367 ASP A CA 1
ATOM 2862 C C . ASP A 1 367 ? 53.742 3.897 -4.870 1.00 81.56 367 ASP A C 1
ATOM 2864 O O . ASP A 1 367 ? 53.100 3.166 -5.623 1.00 81.56 367 ASP A O 1
ATOM 2868 N N . GLY A 1 368 ? 53.209 4.389 -3.745 1.00 75.69 368 GLY A N 1
ATOM 2869 C CA . GLY A 1 368 ? 51.837 4.131 -3.300 1.00 75.69 368 GLY A CA 1
ATOM 2870 C C . GLY A 1 368 ? 51.649 2.846 -2.487 1.00 75.69 368 GLY A C 1
ATOM 2871 O O . GLY A 1 368 ? 50.520 2.540 -2.097 1.00 75.69 368 GLY A O 1
ATOM 2872 N N . SER A 1 369 ? 52.714 2.095 -2.184 1.00 81.81 369 SER A N 1
ATOM 2873 C CA . SER A 1 369 ? 52.610 0.935 -1.290 1.00 81.81 369 SER A CA 1
ATOM 2874 C C . SER A 1 369 ? 52.315 1.370 0.152 1.00 81.81 369 SER A C 1
ATOM 2876 O O . SER A 1 369 ? 52.923 2.310 0.665 1.00 81.81 369 SER A O 1
ATOM 2878 N N . GLY A 1 370 ? 51.392 0.664 0.817 1.00 84.81 370 GLY A N 1
ATOM 2879 C CA . GLY A 1 370 ? 50.947 0.960 2.181 1.00 84.81 370 GLY A CA 1
ATOM 2880 C C . GLY A 1 370 ? 51.113 -0.217 3.147 1.00 84.81 370 GLY A C 1
ATOM 2881 O O . GLY A 1 370 ? 50.874 -1.371 2.788 1.00 84.81 370 GLY A O 1
ATOM 2882 N N . TRP A 1 371 ? 51.483 0.071 4.396 1.00 86.38 371 TRP A N 1
ATOM 2883 C CA . TRP A 1 371 ? 51.627 -0.918 5.472 1.00 86.38 371 TRP A CA 1
ATOM 2884 C C . TRP A 1 371 ? 50.903 -0.461 6.734 1.00 86.38 371 TRP A C 1
ATOM 2886 O O . TRP A 1 371 ? 51.143 0.639 7.223 1.00 86.38 371 TRP A O 1
ATOM 2896 N N . LEU A 1 372 ? 50.062 -1.321 7.310 1.00 85.88 372 LEU A N 1
ATOM 2897 C CA . LEU A 1 372 ? 49.483 -1.075 8.630 1.00 85.88 372 LEU A CA 1
ATOM 2898 C C . LEU A 1 372 ? 50.539 -1.345 9.710 1.00 85.88 372 LEU A C 1
ATOM 2900 O O . LEU A 1 372 ? 50.983 -2.481 9.868 1.00 85.88 372 LEU A O 1
ATOM 2904 N N . ILE A 1 373 ? 50.937 -0.306 10.444 1.00 88.75 373 ILE A N 1
ATOM 2905 C CA . ILE A 1 373 ? 51.993 -0.374 11.463 1.00 88.75 373 ILE A CA 1
ATOM 2906 C C . ILE A 1 373 ? 51.411 -0.734 12.820 1.00 88.75 373 ILE A C 1
ATOM 2908 O O . ILE A 1 373 ? 51.924 -1.609 13.523 1.00 88.75 373 ILE A O 1
ATOM 2912 N N . ASP A 1 374 ? 50.339 -0.046 13.197 1.00 88.75 374 ASP A N 1
ATOM 2913 C CA . ASP A 1 374 ? 49.673 -0.253 14.470 1.00 88.75 374 ASP A CA 1
ATOM 2914 C C . ASP A 1 374 ? 48.203 0.184 14.389 1.00 88.75 374 ASP A C 1
ATOM 2916 O O . ASP A 1 374 ? 47.822 0.963 13.522 1.00 88.75 374 ASP A O 1
ATOM 2920 N N . TYR A 1 375 ? 47.364 -0.355 15.264 1.00 90.00 375 TYR A N 1
ATOM 2921 C CA . TYR A 1 375 ? 45.961 0.000 15.407 1.00 90.00 375 TYR A CA 1
ATOM 2922 C C . TYR A 1 375 ? 45.433 -0.401 16.787 1.00 90.00 375 TYR A C 1
ATOM 2924 O O . TYR A 1 375 ? 45.916 -1.352 17.425 1.00 90.00 375 TYR A O 1
ATOM 2932 N N . GLY A 1 376 ? 44.398 0.295 17.243 1.00 88.69 376 GLY A N 1
ATOM 2933 C CA . GLY A 1 376 ? 43.768 0.029 18.527 1.00 88.69 376 GLY A CA 1
ATOM 2934 C C . GLY A 1 376 ? 42.540 0.887 18.795 1.00 88.69 376 GLY A C 1
ATOM 2935 O O . GLY A 1 376 ? 42.001 1.540 17.906 1.00 88.69 376 GLY A O 1
ATOM 2936 N N . ALA A 1 377 ? 42.102 0.860 20.050 1.00 89.88 377 ALA A N 1
ATOM 2937 C CA . ALA A 1 377 ? 41.043 1.712 20.566 1.00 89.88 377 ALA A CA 1
ATOM 2938 C C . ALA A 1 377 ? 41.493 2.343 21.888 1.00 89.88 377 ALA A C 1
ATOM 2940 O O . ALA A 1 377 ? 42.255 1.727 22.640 1.00 89.88 377 ALA A O 1
ATOM 2941 N N . TYR A 1 378 ? 41.021 3.554 22.170 1.00 83.56 378 TYR A N 1
ATOM 2942 C CA . TYR A 1 378 ? 41.147 4.209 23.466 1.00 83.56 378 TYR A CA 1
ATOM 2943 C C . TYR A 1 378 ? 39.757 4.416 24.094 1.00 83.56 378 TYR A C 1
ATOM 2945 O O . TYR A 1 378 ? 38.893 5.000 23.438 1.00 83.56 378 TYR A O 1
ATOM 2953 N N . PRO A 1 379 ? 39.536 4.009 25.359 1.00 86.81 379 PRO A N 1
ATOM 2954 C CA . PRO A 1 379 ? 40.446 3.228 26.203 1.00 86.81 379 PRO A CA 1
ATOM 2955 C C . PRO A 1 379 ? 40.710 1.821 25.646 1.00 86.81 379 PRO A C 1
ATOM 2957 O O . PRO A 1 379 ? 39.888 1.276 24.907 1.00 86.81 379 PRO A O 1
ATOM 2960 N N . GLU A 1 380 ? 41.849 1.230 26.019 1.00 80.69 380 GLU A N 1
ATOM 2961 C CA . GLU A 1 380 ? 42.213 -0.126 25.591 1.00 80.69 380 GLU A CA 1
ATOM 2962 C C . GLU A 1 380 ? 41.126 -1.139 25.968 1.00 80.69 380 GLU A C 1
ATOM 2964 O O . GLU A 1 380 ? 40.661 -1.184 27.110 1.00 80.69 380 GLU A O 1
ATOM 2969 N N . GLN A 1 381 ? 40.726 -1.961 24.996 1.00 79.88 381 GLN A N 1
ATOM 2970 C CA . GLN A 1 381 ? 39.683 -2.964 25.186 1.00 79.88 381 GLN A CA 1
ATOM 2971 C C . GLN A 1 381 ? 40.288 -4.299 25.656 1.00 79.88 381 GLN A C 1
ATOM 2973 O O . GLN A 1 381 ? 41.261 -4.770 25.060 1.00 79.88 381 GLN A O 1
ATOM 2978 N N . PRO A 1 382 ? 39.724 -4.943 26.697 1.00 55.69 382 PRO A N 1
ATOM 2979 C CA . PRO A 1 382 ? 40.326 -6.103 27.359 1.00 55.69 382 PRO A CA 1
ATOM 2980 C C . PRO A 1 382 ? 40.317 -7.418 26.551 1.00 55.69 382 PRO A C 1
ATOM 2982 O O . PRO A 1 382 ? 40.793 -8.432 27.062 1.00 55.69 382 PRO A O 1
ATOM 2985 N N . ARG A 1 383 ? 39.826 -7.452 25.300 1.00 53.97 383 ARG A N 1
ATOM 2986 C CA . ARG A 1 383 ? 39.859 -8.649 24.433 1.00 53.97 383 ARG A CA 1
ATOM 2987 C C . ARG A 1 383 ? 40.154 -8.303 22.969 1.00 53.97 383 ARG A C 1
ATOM 2989 O O . ARG A 1 383 ? 39.591 -7.363 22.420 1.00 53.97 383 ARG A O 1
ATOM 2996 N N . ARG A 1 384 ? 41.021 -9.096 22.321 1.00 51.03 384 ARG A N 1
ATOM 2997 C CA . ARG A 1 384 ? 41.223 -9.111 20.858 1.00 51.03 384 ARG A CA 1
ATOM 2998 C C . ARG A 1 384 ? 40.506 -10.347 20.277 1.00 51.03 384 ARG A C 1
ATOM 3000 O O . ARG A 1 384 ? 40.843 -11.452 20.694 1.00 51.03 384 ARG A O 1
ATOM 3007 N N . ARG A 1 385 ? 39.612 -10.136 19.289 1.00 36.44 385 ARG A N 1
ATOM 3008 C CA . ARG A 1 385 ? 38.625 -11.038 18.605 1.00 36.44 385 ARG A CA 1
ATOM 3009 C C . ARG A 1 385 ? 37.209 -10.951 19.207 1.00 36.44 385 ARG A C 1
ATOM 3011 O O . ARG A 1 385 ? 37.104 -10.960 20.424 1.00 36.44 385 ARG A O 1
ATOM 3018 N N . SER A 1 386 ? 36.103 -10.853 18.458 1.00 30.41 386 SER A N 1
ATOM 3019 C CA . SER A 1 386 ? 35.770 -11.034 17.023 1.00 30.41 386 SER A CA 1
ATOM 3020 C C . SER A 1 386 ? 34.604 -10.097 16.625 1.00 30.41 386 SER A C 1
ATOM 3022 O O . SER A 1 386 ? 34.029 -9.451 17.490 1.00 30.41 386 SER A O 1
ATOM 3024 N N . ALA A 1 387 ? 34.291 -10.007 15.327 1.00 35.31 387 ALA A N 1
ATOM 3025 C CA . ALA A 1 387 ? 33.368 -9.072 14.664 1.00 35.31 387 ALA A CA 1
ATOM 3026 C C . ALA A 1 387 ? 31.861 -9.186 15.018 1.00 35.31 387 ALA A C 1
ATOM 3028 O O . ALA A 1 387 ? 31.011 -9.028 14.148 1.00 35.31 387 ALA A O 1
ATOM 3029 N N . GLU A 1 388 ? 31.509 -9.407 16.281 1.00 32.12 388 GLU A N 1
ATOM 3030 C CA . GLU A 1 388 ? 30.123 -9.387 16.752 1.00 32.12 388 GLU A CA 1
ATOM 3031 C C . GLU A 1 388 ? 30.013 -8.570 18.041 1.00 32.12 388 GLU A C 1
ATOM 3033 O O . GLU A 1 388 ? 30.675 -8.862 19.033 1.00 32.12 388 GLU A O 1
ATOM 3038 N N . GLY A 1 389 ? 29.136 -7.565 18.022 1.00 34.75 389 GLY A N 1
ATOM 3039 C CA . GLY A 1 389 ? 28.494 -7.035 19.223 1.00 34.75 389 GLY A CA 1
ATOM 3040 C C . GLY A 1 389 ? 29.315 -6.058 20.065 1.00 34.75 389 GLY A C 1
ATOM 3041 O O . GLY A 1 389 ? 30.210 -6.416 20.825 1.00 34.75 389 GLY A O 1
ATOM 3042 N N . VAL A 1 390 ? 28.907 -4.792 20.016 1.00 42.09 390 VAL A N 1
ATOM 3043 C CA . VAL A 1 390 ? 29.219 -3.768 21.017 1.00 42.09 390 VAL A CA 1
ATOM 3044 C C . VAL A 1 390 ? 28.706 -4.225 22.390 1.00 42.09 390 VAL A C 1
ATOM 3046 O O . VAL A 1 390 ? 27.562 -3.958 22.726 1.00 42.09 390 VAL A O 1
ATOM 3049 N N . THR A 1 391 ? 29.527 -4.886 23.211 1.00 39.62 391 THR A N 1
ATOM 3050 C CA . THR A 1 391 ? 29.229 -5.090 24.644 1.00 39.62 391 THR A CA 1
ATOM 3051 C C . THR A 1 391 ? 30.503 -5.293 25.472 1.00 39.62 391 THR A C 1
ATOM 3053 O O . THR A 1 391 ? 30.862 -6.424 25.777 1.00 39.62 391 THR A O 1
ATOM 3056 N N . ASP A 1 392 ? 31.169 -4.198 25.864 1.00 40.53 392 ASP A N 1
ATOM 3057 C CA . ASP A 1 392 ? 31.822 -4.096 27.197 1.00 40.53 392 ASP A CA 1
ATOM 3058 C C . ASP A 1 392 ? 32.187 -2.649 27.626 1.00 40.53 392 ASP A C 1
ATOM 3060 O O . ASP A 1 392 ? 32.693 -2.412 28.724 1.00 40.53 392 ASP A O 1
ATOM 3064 N N . ALA A 1 393 ? 31.893 -1.626 26.812 1.00 41.75 393 ALA A N 1
ATOM 3065 C CA . ALA A 1 393 ? 32.239 -0.229 27.122 1.00 41.75 393 ALA A CA 1
ATOM 3066 C C . ALA A 1 393 ? 31.414 0.407 28.271 1.00 41.75 393 ALA A C 1
ATOM 3068 O O . ALA A 1 393 ? 31.649 1.552 28.652 1.00 41.75 393 ALA A O 1
ATOM 3069 N N . GLY A 1 394 ? 30.471 -0.324 28.876 1.00 37.28 394 GLY A N 1
ATOM 3070 C CA . GLY A 1 394 ? 29.561 0.193 29.904 1.00 37.28 394 GLY A CA 1
ATOM 3071 C C . GLY A 1 394 ? 30.122 0.287 31.332 1.00 37.28 394 GLY A C 1
ATOM 3072 O O . GLY A 1 394 ? 29.416 0.771 32.215 1.00 37.28 394 GLY A O 1
ATOM 3073 N N . ARG A 1 395 ? 31.352 -0.172 31.624 1.00 41.12 395 ARG A N 1
ATOM 3074 C CA . ARG A 1 395 ? 31.832 -0.292 33.026 1.00 41.12 395 ARG A CA 1
ATOM 3075 C C . ARG A 1 395 ? 32.982 0.614 33.469 1.00 41.12 395 ARG A C 1
ATOM 3077 O O . ARG A 1 395 ? 33.423 0.486 34.613 1.00 41.12 395 ARG A O 1
ATOM 3084 N N . ARG A 1 396 ? 33.439 1.591 32.676 1.00 38.97 396 ARG A N 1
ATOM 3085 C CA . ARG A 1 396 ? 34.454 2.563 33.145 1.00 38.97 396 ARG A CA 1
ATOM 3086 C C . ARG A 1 396 ? 34.082 4.022 32.859 1.00 38.97 396 ARG A C 1
ATOM 3088 O O . ARG A 1 396 ? 34.508 4.610 31.882 1.00 38.97 396 ARG A O 1
ATOM 3095 N N . ARG A 1 397 ? 33.308 4.574 33.803 1.00 37.91 397 ARG A N 1
ATOM 3096 C CA . ARG A 1 397 ? 33.338 5.945 34.360 1.00 37.91 397 ARG A CA 1
ATOM 3097 C C . ARG A 1 397 ? 33.757 7.091 33.420 1.00 37.91 397 ARG A C 1
ATOM 3099 O O . ARG A 1 397 ? 34.936 7.260 33.145 1.00 37.91 397 ARG A O 1
ATOM 3106 N N . SER A 1 398 ? 32.778 7.953 33.123 1.00 37.69 398 SER A N 1
ATOM 3107 C CA . SER A 1 398 ? 32.860 9.416 32.947 1.00 37.69 398 SER A CA 1
ATOM 3108 C C . SER A 1 398 ? 34.206 9.992 32.480 1.00 37.69 398 SER A C 1
ATOM 3110 O O . SER A 1 398 ? 35.155 10.084 33.266 1.00 37.69 398 SER A O 1
ATOM 3112 N N . TRP A 1 399 ? 34.230 10.510 31.250 1.00 41.16 399 TRP A N 1
ATOM 3113 C CA . TRP A 1 399 ? 35.264 11.409 30.734 1.00 41.16 399 TRP A CA 1
ATOM 3114 C C . TRP A 1 399 ? 35.677 12.460 31.783 1.00 41.16 399 TRP A C 1
ATOM 3116 O O . TRP A 1 399 ? 34.933 13.394 32.082 1.00 41.16 399 TRP A O 1
ATOM 3126 N N . ARG A 1 400 ? 36.883 12.333 32.349 1.00 35.84 400 ARG A N 1
ATOM 3127 C CA . ARG A 1 400 ? 37.542 13.417 33.092 1.00 35.84 400 ARG A CA 1
ATOM 3128 C C . ARG A 1 400 ? 38.569 14.057 32.168 1.00 35.84 400 ARG A C 1
ATOM 3130 O O . ARG A 1 400 ? 39.517 13.396 31.759 1.00 35.84 400 ARG A O 1
ATOM 3137 N N . ARG A 1 401 ? 38.382 15.347 31.858 1.00 32.28 401 ARG A N 1
ATOM 3138 C CA . ARG A 1 401 ? 39.376 16.168 31.145 1.00 32.28 401 ARG A CA 1
ATOM 3139 C C . ARG A 1 401 ? 40.757 16.007 31.809 1.00 32.28 401 ARG A C 1
ATOM 3141 O O . ARG A 1 401 ? 40.823 16.130 33.037 1.00 32.28 401 ARG A O 1
ATOM 3148 N N . PRO A 1 402 ? 41.847 15.794 31.050 1.00 36.38 402 PRO A N 1
ATOM 3149 C CA . PRO A 1 402 ? 43.192 15.808 31.613 1.00 36.38 402 PRO A CA 1
ATOM 3150 C C . PRO A 1 402 ? 43.456 17.163 32.280 1.00 36.38 402 PRO A C 1
ATOM 3152 O O . PRO A 1 402 ? 43.265 18.215 31.665 1.00 36.38 402 PRO A O 1
ATOM 3155 N N . ARG A 1 403 ? 43.867 17.156 33.554 1.00 32.44 403 ARG A N 1
ATOM 3156 C CA . ARG A 1 403 ? 44.370 18.366 34.212 1.00 32.44 403 ARG A CA 1
ATOM 3157 C C . ARG A 1 403 ? 45.717 18.722 33.590 1.00 32.44 403 ARG A C 1
ATOM 3159 O O . ARG A 1 403 ? 46.565 17.861 33.383 1.00 32.44 403 ARG A O 1
ATOM 3166 N N . ARG A 1 404 ? 45.888 20.006 33.288 1.00 36.06 404 ARG A N 1
ATOM 3167 C CA . ARG A 1 404 ? 47.069 20.609 32.668 1.00 36.06 404 ARG A CA 1
ATOM 3168 C C . ARG A 1 404 ? 48.228 20.659 33.676 1.00 36.06 404 ARG A C 1
ATOM 3170 O O . ARG A 1 404 ? 48.555 21.730 34.163 1.00 36.06 404 ARG A O 1
ATOM 3177 N N . SER A 1 405 ? 48.788 19.507 34.040 1.00 39.00 405 SER A N 1
ATOM 3178 C CA . SER A 1 405 ? 50.028 19.394 34.821 1.00 39.00 405 SER A CA 1
ATOM 3179 C C . SER A 1 405 ? 50.494 17.934 34.867 1.00 39.00 405 SER A C 1
ATOM 3181 O O . SER A 1 405 ? 50.266 17.242 35.855 1.00 39.00 405 SER A O 1
ATOM 3183 N N . ASP A 1 406 ? 51.120 17.466 33.790 1.00 31.66 406 ASP A N 1
ATOM 3184 C CA . ASP A 1 406 ? 52.024 16.314 33.850 1.00 31.66 406 ASP A CA 1
ATOM 3185 C C . ASP A 1 406 ? 53.096 16.507 32.758 1.00 31.66 406 ASP A C 1
ATOM 3187 O O . ASP A 1 406 ? 52.805 16.348 31.567 1.00 31.66 406 ASP A O 1
ATOM 3191 N N . PRO A 1 407 ? 54.300 17.001 33.099 1.00 37.19 407 PRO A N 1
ATOM 3192 C CA . PRO A 1 407 ? 55.354 17.218 32.123 1.00 37.19 407 PRO A CA 1
ATOM 3193 C C . PRO A 1 407 ? 56.029 15.873 31.826 1.00 37.19 407 PRO A C 1
ATOM 3195 O O . PRO A 1 407 ? 56.700 15.307 32.681 1.00 37.19 407 PRO A O 1
ATOM 3198 N N . GLY A 1 408 ? 55.876 15.371 30.598 1.00 35.53 408 GLY A N 1
ATOM 3199 C CA . GLY A 1 408 ? 56.727 14.293 30.080 1.00 35.53 408 GLY A CA 1
ATOM 3200 C C . GLY A 1 408 ? 56.038 12.954 29.812 1.00 35.53 408 GLY A C 1
ATOM 3201 O O . GLY A 1 408 ? 56.421 11.931 30.366 1.00 35.53 408 GLY A O 1
ATOM 3202 N N . ARG A 1 409 ? 55.098 12.920 28.863 1.00 31.05 409 ARG A N 1
ATOM 3203 C CA . ARG A 1 409 ? 54.940 11.764 27.962 1.00 31.05 409 ARG A CA 1
ATOM 3204 C C . ARG A 1 409 ? 54.769 12.266 26.536 1.00 31.05 409 ARG A C 1
ATOM 3206 O O . ARG A 1 409 ? 53.681 12.281 25.975 1.00 31.05 409 ARG A O 1
ATOM 3213 N N . SER A 1 410 ? 55.875 12.729 25.971 1.00 30.48 410 SER A N 1
ATOM 3214 C CA . SER A 1 410 ? 56.061 12.770 24.527 1.00 30.48 410 SER A CA 1
ATOM 3215 C C . SER A 1 410 ? 55.921 11.347 23.972 1.00 30.48 410 SER A C 1
ATOM 3217 O O . SER A 1 410 ? 56.425 10.389 24.564 1.00 30.48 410 SER A O 1
ATOM 3219 N N . PHE A 1 411 ? 55.217 11.204 22.846 1.00 36.38 411 PHE A N 1
ATOM 3220 C CA . PHE A 1 411 ? 55.203 9.987 22.032 1.00 36.38 411 PHE A CA 1
ATOM 3221 C C . PHE A 1 411 ? 56.616 9.762 21.470 1.00 36.38 411 PHE A C 1
ATOM 3223 O O . PHE A 1 411 ? 56.938 10.178 20.364 1.00 36.38 411 PHE A O 1
ATOM 3230 N N . GLY A 1 412 ? 57.493 9.181 22.285 1.00 27.34 412 GLY A N 1
ATOM 3231 C CA . GLY A 1 412 ? 58.847 8.794 21.913 1.00 27.34 412 GLY A CA 1
ATOM 3232 C C . GLY A 1 412 ? 58.919 7.286 21.723 1.00 27.34 412 GLY A C 1
ATOM 3233 O O . GLY A 1 412 ? 58.636 6.527 22.652 1.00 27.34 412 GLY A O 1
ATOM 3234 N N . ALA A 1 413 ? 59.305 6.859 20.521 1.00 30.09 413 ALA A N 1
ATOM 3235 C CA . ALA A 1 413 ? 59.701 5.487 20.238 1.00 30.09 413 ALA A CA 1
ATOM 3236 C C . ALA A 1 413 ? 60.785 5.046 21.239 1.00 30.09 413 ALA A C 1
ATOM 3238 O O . ALA A 1 413 ? 61.842 5.670 21.337 1.00 30.09 413 ALA A O 1
ATOM 3239 N N . ARG A 1 414 ? 60.528 3.981 22.007 1.00 30.11 414 ARG A N 1
ATOM 3240 C CA . ARG A 1 414 ? 61.563 3.357 22.841 1.00 30.11 414 ARG A CA 1
ATOM 3241 C C . ARG A 1 414 ? 62.463 2.514 21.938 1.00 30.11 414 ARG A C 1
ATOM 3243 O O . ARG A 1 414 ? 61.998 1.541 21.353 1.00 30.11 414 ARG A O 1
ATOM 3250 N N . GLY A 1 415 ? 63.732 2.904 21.822 1.00 29.36 415 GLY A N 1
ATOM 3251 C CA . GLY A 1 415 ? 64.783 2.076 21.225 1.00 29.36 415 GLY A CA 1
ATOM 3252 C C . GLY A 1 415 ? 65.108 0.844 22.089 1.00 29.36 415 GLY A C 1
ATOM 3253 O O . GLY A 1 415 ? 64.731 0.810 23.263 1.00 29.36 415 GLY A O 1
ATOM 3254 N N . PRO A 1 416 ? 65.777 -0.178 21.523 1.00 34.88 416 PRO A N 1
ATOM 3255 C CA . PRO A 1 416 ? 66.005 -1.447 22.199 1.00 34.88 416 PRO A CA 1
ATOM 3256 C C . PRO A 1 416 ? 67.121 -1.340 23.245 1.00 34.88 416 PRO A C 1
ATOM 3258 O O . PRO A 1 416 ? 68.211 -0.839 22.969 1.00 34.88 416 PRO A O 1
ATOM 3261 N N . ASP A 1 417 ? 66.832 -1.864 24.432 1.00 31.41 417 ASP A N 1
ATOM 3262 C CA . ASP A 1 417 ? 67.758 -2.014 25.551 1.00 31.41 417 ASP A CA 1
ATOM 3263 C C . ASP A 1 417 ? 68.866 -3.016 25.172 1.00 31.41 417 ASP A C 1
ATOM 3265 O O . ASP A 1 417 ? 68.601 -4.195 24.920 1.00 31.41 417 ASP A O 1
ATOM 3269 N N . ARG A 1 418 ? 70.118 -2.551 25.081 1.00 35.69 418 ARG A N 1
ATOM 3270 C CA . ARG A 1 418 ? 71.297 -3.419 24.939 1.00 35.69 418 ARG A CA 1
ATOM 3271 C C . ARG A 1 418 ? 71.837 -3.742 26.333 1.00 35.69 418 ARG A C 1
ATOM 3273 O O . ARG A 1 418 ? 72.557 -2.939 26.915 1.00 35.69 418 ARG A O 1
ATOM 3280 N N . GLY A 1 419 ? 71.523 -4.940 26.825 1.00 29.52 419 GLY A N 1
ATOM 3281 C CA . GLY A 1 419 ? 72.154 -5.578 27.985 1.00 29.52 419 GLY A CA 1
ATOM 3282 C C . GLY A 1 419 ? 72.870 -6.864 27.563 1.00 29.52 419 GLY A C 1
ATOM 3283 O O . GLY A 1 419 ? 72.262 -7.744 26.963 1.00 29.52 419 GLY A O 1
ATOM 3284 N N . ALA A 1 420 ? 74.171 -6.918 27.838 1.00 31.11 420 ALA A N 1
ATOM 3285 C CA . ALA A 1 420 ? 75.199 -7.786 27.266 1.00 31.11 420 ALA A CA 1
ATOM 3286 C C . ALA A 1 420 ? 75.060 -9.311 27.478 1.00 31.11 420 ALA A C 1
ATOM 3288 O O . ALA A 1 420 ? 74.622 -9.787 28.526 1.00 31.11 420 ALA A O 1
ATOM 328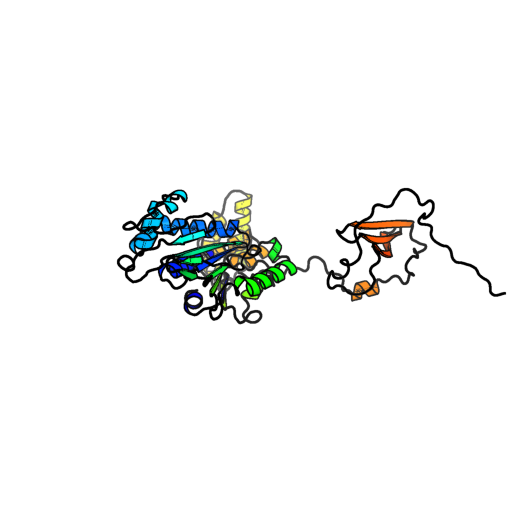9 N N . ARG A 1 421 ? 75.612 -10.073 26.521 1.00 32.38 421 ARG A N 1
ATOM 3290 C CA . ARG A 1 421 ? 76.392 -11.287 26.806 1.00 32.38 421 ARG A CA 1
ATOM 3291 C C . ARG A 1 421 ? 77.803 -11.100 26.234 1.00 32.38 421 ARG A C 1
ATOM 3293 O O . ARG A 1 421 ? 77.931 -11.010 25.020 1.00 32.38 421 ARG A O 1
ATOM 3300 N N . VAL A 1 422 ? 78.751 -11.071 27.180 1.00 34.44 422 VAL A N 1
ATOM 3301 C CA . VAL A 1 422 ? 80.232 -11.099 27.141 1.00 34.44 422 VAL A CA 1
ATOM 3302 C C . VAL A 1 422 ? 80.927 -10.031 26.306 1.00 34.44 422 VAL A C 1
ATOM 3304 O O . VAL A 1 422 ? 80.895 -10.113 25.062 1.00 34.44 422 VAL A O 1
#